Protein AF-0000000081383065 (afdb_homodimer)

Sequence (468 aa):
MVAGHSVYTSKKCGKFEDEDSWFLEPYQKNPGQAATFVGHIKAGVEIADRDEGALLIFSGGETRKDAGPRSEALSYWTIADSEGWFGKQDTVRSRSLTEENARDSFENLLFSVCRFRELTGTYPHNITVVSYDFKEERFSHLHRSAIGFPEERFFFFGTPAPPGSREGAMKGEVMTRAQFQLDPYGCSGTLHRKKLKRDPFHRAIPYPAGCPELKDLFSYCGTALYRGSLPWGQMVAGHSVYTSKKCGKFEDEDSWFLEPYQKNPGQAATFVGHIKAGVEIADRDEGALLIFSGGETRKDAGPRSEALSYWTIADSEGWFGKQDTVRSRSLTEENARDSFENLLFSVCRFRELTGTYPHNITVVSYDFKEERFSHLHRSAIGFPEERFFFFGTPAPPGSREGAMKGEVMTRAQFQLDPYGCSGTLHRKKLKRDPFHRAIPYPAGCPELKDLFSYCGTALYRGSLPWGQ

InterPro domains:
  IPR055323 Uncharacterized protein C57A10.07/YOR238W [PTHR28110] (1-233)

Solvent-accessible surface area (backbone atoms only — not comparable to full-atom values): 25230 Å² total; per-residue (Å²): 61,29,59,46,86,47,30,64,56,53,71,68,43,70,61,66,55,36,58,85,26,37,55,64,55,82,89,50,72,41,81,54,39,30,38,44,54,53,47,39,48,50,50,42,49,55,57,33,58,76,33,90,86,49,67,34,33,26,17,13,11,36,48,41,67,91,64,39,95,43,24,12,5,52,30,46,50,50,49,38,58,65,54,44,39,77,80,38,44,92,74,33,52,92,43,50,47,66,34,59,70,24,47,48,74,55,38,29,53,56,49,44,50,34,50,44,19,37,67,69,75,45,71,76,82,62,47,50,41,30,42,52,42,84,46,43,62,46,48,65,60,44,38,32,48,44,70,52,52,55,68,93,38,52,44,76,48,57,42,75,65,33,80,87,40,36,66,63,50,50,54,51,39,54,54,51,44,54,50,36,67,58,27,50,62,41,70,50,71,70,52,28,54,50,35,61,61,24,36,66,68,47,71,54,68,35,72,44,71,46,29,64,79,42,41,65,65,76,68,54,72,49,64,62,67,73,82,68,84,48,96,75,52,129,61,30,59,46,86,47,30,64,57,53,69,68,42,68,62,66,55,36,59,87,26,36,55,63,53,81,90,51,71,41,81,54,39,29,39,42,54,51,47,40,48,50,50,41,49,55,56,32,59,77,32,91,87,49,67,34,33,26,16,13,11,36,46,40,65,90,63,38,95,44,24,12,5,54,30,47,50,49,50,37,59,65,55,44,39,77,81,38,45,93,73,34,53,92,44,49,48,66,34,59,72,24,48,49,74,54,39,28,52,56,49,44,50,32,50,44,20,38,66,68,76,45,70,77,82,62,46,49,40,30,42,51,42,84,46,44,62,45,48,66,61,43,39,31,48,43,69,53,51,57,68,92,39,51,46,76,48,55,41,76,64,34,81,86,40,37,67,62,50,50,54,50,40,55,53,51,44,54,51,36,67,59,27,52,63,41,71,51,71,70,51,28,54,51,36,60,61,22,36,67,68,47,71,53,70,34,72,45,71,45,29,64,80,43,41,65,64,75,69,52,71,49,64,62,68,72,81,70,84,49,95,76,52,130

Nearest PDB structures (foldseek):
  2v3c-assembly2_D  TM=3.973E-01  e=4.093E-01  Methanocaldococcus jannaschii
  2vsi-assembly1_B  TM=4.620E-01  e=7.365E+00  Streptococcus pneumoniae
  6y30-assembly2_B  TM=3.373E-01  e=2.702E+00  Homo sapiens
  2v3c-assembly2_D  TM=3.973E-01  e=2.571E-01  Methanocaldococcus jannaschii
  2vsi-assembly1_B  TM=4.605E-01  e=6.941E+00  Streptococcus pneumoniae

Secondary structure (DSSP, 8-state):
-EE---EE--SSS--TT-GGGEE--GGG-STTHHHHHHHHHHHHHHHHHT-TTPPEEEE-----GGG-S--HHHHHHHHHHHTGGGGTHHHHGGGEEEE----SHHHHHHHHHHHHHHHHSS--S-EEEEEEGGGHHIIIIIIHHHTT--GGGEEEEEEPPPGGGHHHHHHHHHHHHHHHHH-TT--SHHHHHHHHHT-TT-PPP-TTTT-GGGHHHHT---SSPP-S--TT--/-EE---EE--SSS--TT-GGGEE--GGG-STTHHHHHHHHHHHHHHHHHT-TTPPEEEE-----GGG-S--HHHHHHHHHHHTGGGGTHHHHGGGEEEE----SHHHHHHHHHHHHHHHHSS--S-EEEEEEGGGHHIIIIIIHHHTT--GGGEEEEEEPPPGGGHHHHHHHHHHHHHHHHH-TT--SHHHHHHHHHT-TT-PPP-TTTT-GGGHHHHT---SSPP-S--TT--

Structure (mmCIF, N/CA/C/O backbone):
data_AF-0000000081383065-model_v1
#
loop_
_entity.id
_entity.type
_entity.pdbx_description
1 polymer 'DUF218 domain-containing protein'
#
loop_
_atom_site.group_PDB
_atom_site.id
_atom_site.type_symbol
_atom_site.label_atom_id
_atom_site.label_alt_id
_atom_site.label_comp_id
_atom_site.label_asym_id
_atom_site.label_entity_id
_atom_site.label_seq_id
_atom_site.pdbx_PDB_ins_code
_atom_site.Cartn_x
_atom_site.Cartn_y
_atom_site.Cartn_z
_atom_site.occupancy
_atom_site.B_iso_or_equiv
_atom_site.auth_seq_id
_atom_site.auth_comp_id
_atom_site.auth_asym_id
_atom_site.auth_atom_id
_atom_site.pdbx_PDB_model_num
ATOM 1 N N . MET A 1 1 ? -2.123 17.719 2.918 1 98.69 1 MET A N 1
ATOM 2 C CA . MET A 1 1 ? -1.965 16.375 3.457 1 98.69 1 MET A CA 1
ATOM 3 C C . MET A 1 1 ? -2.762 16.203 4.746 1 98.69 1 MET A C 1
ATOM 5 O O . MET A 1 1 ? -2.895 17.141 5.527 1 98.69 1 MET A O 1
ATOM 9 N N . VAL A 1 2 ? -3.432 15.094 4.844 1 98.94 2 VAL A N 1
ATOM 10 C CA . VAL A 1 2 ? -4.121 14.695 6.062 1 98.94 2 VAL A CA 1
ATOM 11 C C . VAL A 1 2 ? -3.328 13.602 6.77 1 98.94 2 VAL A C 1
ATOM 13 O O . VAL A 1 2 ? -3.061 12.547 6.188 1 98.94 2 VAL A O 1
ATOM 16 N N . ALA A 1 3 ? -2.92 13.891 7.969 1 98.81 3 ALA A N 1
ATOM 17 C CA . ALA A 1 3 ? -2.15 12.922 8.742 1 98.81 3 ALA A CA 1
ATOM 18 C C . ALA A 1 3 ? -3.059 11.852 9.336 1 98.81 3 ALA A C 1
ATOM 20 O O . ALA A 1 3 ? -4.043 12.164 10.008 1 98.81 3 ALA A O 1
ATOM 21 N N . GLY A 1 4 ? -2.73 10.641 9.055 1 98 4 GLY A N 1
ATOM 22 C CA . GLY A 1 4 ? -3.516 9.539 9.578 1 98 4 GLY A CA 1
ATOM 23 C C . GLY A 1 4 ? -3.252 9.258 11.047 1 98 4 GLY A C 1
ATOM 24 O O . GLY A 1 4 ? -2.154 9.523 11.539 1 98 4 GLY A O 1
ATOM 25 N N . HIS A 1 5 ? -4.254 8.656 11.688 1 97.31 5 HIS A N 1
ATOM 26 C CA . HIS A 1 5 ? -4.129 8.422 13.117 1 97.31 5 HIS A CA 1
ATOM 27 C C . HIS A 1 5 ? -4.492 6.984 13.477 1 97.31 5 HIS A C 1
ATOM 29 O O . HIS A 1 5 ? -4.18 6.516 14.57 1 97.31 5 HIS A O 1
ATOM 35 N N . SER A 1 6 ? -5.199 6.352 12.648 1 97.38 6 SER A N 1
ATOM 36 C CA . SER A 1 6 ? -5.609 4.973 12.906 1 97.38 6 SER A CA 1
ATOM 37 C C . SER A 1 6 ? -6.066 4.281 11.625 1 97.38 6 SER A C 1
ATOM 39 O O . SER A 1 6 ? -6.074 4.891 10.555 1 97.38 6 SER A O 1
ATOM 41 N N . VAL A 1 7 ? -6.371 3.02 11.789 1 97.88 7 VAL A N 1
ATOM 42 C CA . VAL A 1 7 ? -6.73 2.186 10.648 1 97.88 7 VAL A CA 1
ATOM 43 C C . VAL A 1 7 ? -8.195 1.761 10.758 1 97.88 7 VAL A C 1
ATOM 45 O O . VAL A 1 7 ? -8.641 1.316 11.82 1 97.88 7 VAL A O 1
ATOM 48 N N . TYR A 1 8 ? -8.969 2.037 9.68 1 97 8 TYR A N 1
ATOM 49 C CA . TYR A 1 8 ? -10.336 1.535 9.578 1 97 8 TYR A CA 1
ATOM 50 C C . TYR A 1 8 ? -10.344 0.03 9.336 1 97 8 TYR A C 1
ATOM 52 O O . TYR A 1 8 ? -9.719 -0.457 8.391 1 97 8 TYR A O 1
ATOM 60 N N . THR A 1 9 ? -11.062 -0.788 10.18 1 94.88 9 THR A N 1
ATOM 61 C CA . THR A 1 9 ? -10.922 -2.238 10.125 1 94.88 9 THR A CA 1
ATOM 62 C C . THR A 1 9 ? -12.281 -2.912 9.977 1 94.88 9 THR A C 1
ATOM 64 O O . THR A 1 9 ? -12.367 -4.141 9.938 1 94.88 9 THR A O 1
ATOM 67 N N . SER A 1 10 ? -13.289 -2.154 9.914 1 91.62 10 SER A N 1
ATOM 68 C CA . SER A 1 10 ? -14.625 -2.752 9.906 1 91.62 10 SER A CA 1
ATOM 69 C C . SER A 1 10 ? -14.82 -3.637 8.68 1 91.62 10 SER A C 1
ATOM 71 O O . SER A 1 10 ? -14.398 -3.283 7.578 1 91.62 10 SER A O 1
ATOM 73 N N . LYS A 1 11 ? -15.469 -4.797 8.898 1 85.06 11 LYS A N 1
ATOM 74 C CA . LYS A 1 11 ? -15.828 -5.73 7.828 1 85.06 11 LYS A CA 1
ATOM 75 C C . LYS A 1 11 ? -17.219 -5.434 7.277 1 85.06 11 LYS A C 1
ATOM 77 O O . LYS A 1 11 ? -17.625 -6.004 6.266 1 85.06 11 LYS A O 1
ATOM 82 N N . LYS A 1 12 ? -18.094 -4.609 7.867 1 81.69 12 LYS A N 1
ATOM 83 C CA . LYS A 1 12 ? -19.469 -4.328 7.508 1 81.69 12 LYS A CA 1
ATOM 84 C C . LYS A 1 12 ? -19.594 -3.004 6.762 1 81.69 12 LYS A C 1
ATOM 86 O O . LYS A 1 12 ? -20.688 -2.621 6.332 1 81.69 12 LYS A O 1
ATOM 91 N N . CYS A 1 13 ? -18.531 -2.545 6.328 1 83.19 13 CYS A N 1
ATOM 92 C CA . CYS A 1 13 ? -18.547 -1.253 5.648 1 83.19 13 CYS A CA 1
ATOM 93 C C . CYS A 1 13 ? -19.391 -0.248 6.41 1 83.19 13 CYS A C 1
ATOM 95 O O . CYS A 1 13 ? -20.328 -0.633 7.129 1 83.19 13 CYS A O 1
ATOM 97 N N . GLY A 1 14 ? -19.078 1.034 6.445 1 89.06 14 GLY A N 1
ATOM 98 C CA . GLY A 1 14 ? -19.844 2.055 7.141 1 89.06 14 GLY A CA 1
ATOM 99 C C . GLY A 1 14 ? -19.469 2.182 8.609 1 89.06 14 GLY A C 1
ATOM 100 O O . GLY A 1 14 ? -18.328 1.946 8.984 1 89.06 14 GLY A O 1
ATOM 101 N N . LYS A 1 15 ? -20.391 2.822 9.312 1 91.69 15 LYS A N 1
ATOM 102 C CA . LYS A 1 15 ? -20.172 3.086 10.734 1 91.69 15 LYS A CA 1
ATOM 103 C C . LYS A 1 15 ? -18.812 3.723 10.977 1 91.69 15 LYS A C 1
ATOM 105 O O . LYS A 1 15 ? -18.062 3.289 11.859 1 91.69 15 LYS A O 1
ATOM 110 N N . PHE A 1 16 ? -18.562 4.629 10.164 1 94.69 16 PHE A N 1
ATOM 111 C CA . PHE A 1 16 ? -17.234 5.227 10.141 1 94.69 16 PHE A CA 1
ATOM 112 C C . PHE A 1 16 ? -16.969 6.016 11.414 1 94.69 16 PHE A C 1
ATOM 114 O O . PHE A 1 16 ? -15.82 6.246 11.781 1 94.69 16 PHE A O 1
ATOM 121 N N . GLU A 1 17 ? -18.031 6.457 12.117 1 95.12 17 GLU A N 1
ATOM 122 C CA . GLU A 1 17 ? -17.828 7.25 13.328 1 95.12 17 GLU A CA 1
ATOM 123 C C . GLU A 1 17 ? -17.906 6.379 14.578 1 95.12 17 GLU A C 1
ATOM 125 O O . GLU A 1 17 ? -17.859 6.891 15.703 1 95.12 17 GLU A O 1
ATOM 130 N N . ASP A 1 18 ? -18 5.117 14.359 1 95.31 18 ASP A N 1
ATOM 131 C CA . ASP A 1 18 ? -18.031 4.172 15.477 1 95.31 18 ASP A CA 1
ATOM 132 C C . ASP A 1 18 ? -16.625 3.711 15.844 1 95.31 18 ASP A C 1
ATOM 134 O O . ASP A 1 18 ? -15.883 3.219 14.992 1 95.31 18 ASP A O 1
ATOM 138 N N . GLU A 1 19 ? -16.344 3.789 17.109 1 95.38 19 GLU A N 1
ATOM 139 C CA . GLU A 1 19 ? -15.016 3.414 17.578 1 95.38 19 GLU A CA 1
ATOM 140 C C . GLU A 1 19 ? -14.719 1.947 17.281 1 95.38 19 GLU A C 1
ATOM 142 O O . GLU A 1 19 ? -13.57 1.583 17.016 1 95.38 19 GLU A O 1
ATOM 147 N N . ASP A 1 20 ? -15.719 1.104 17.25 1 94.19 20 ASP A N 1
ATOM 148 C CA . ASP A 1 20 ? -15.531 -0.328 17.031 1 94.19 20 ASP A CA 1
ATOM 149 C C . ASP A 1 20 ? -15.117 -0.62 15.594 1 94.19 20 ASP A C 1
ATOM 151 O O . ASP A 1 20 ? -14.68 -1.728 15.281 1 94.19 20 ASP A O 1
ATOM 155 N N . SER A 1 21 ? -15.266 0.394 14.742 1 95.5 21 SER A N 1
ATOM 156 C CA . SER A 1 21 ? -14.945 0.217 13.328 1 95.5 21 SER A CA 1
ATOM 157 C C . SER A 1 21 ? -13.469 0.491 13.062 1 95.5 21 SER A C 1
ATOM 159 O O . SER A 1 21 ? -13 0.333 11.93 1 95.5 21 SER A O 1
ATOM 161 N N . TRP A 1 22 ? -12.766 0.891 14.078 1 96.94 22 TRP A N 1
ATOM 162 C CA . TRP A 1 22 ? -1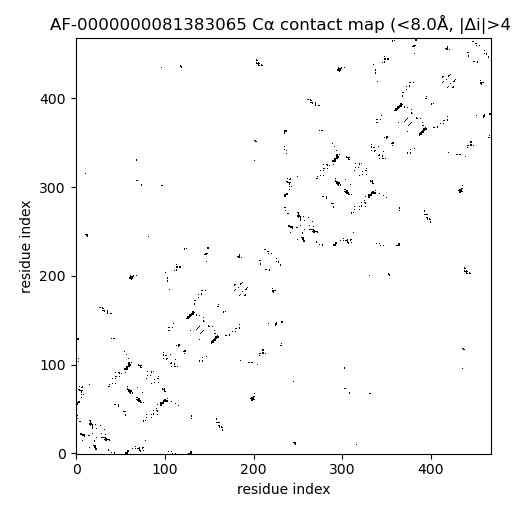1.375 1.294 13.938 1 96.94 22 TRP A CA 1
ATOM 163 C C . TRP A 1 22 ? -10.477 0.485 14.875 1 96.94 22 TRP A C 1
ATOM 165 O O . TRP A 1 22 ? -10.922 0.016 15.922 1 96.94 22 TRP A O 1
ATOM 175 N N . PHE A 1 23 ? -9.242 0.216 14.43 1 96.31 23 PHE A N 1
ATOM 176 C CA . PHE A 1 23 ? -8.227 -0.259 15.367 1 96.31 23 PHE A CA 1
ATOM 177 C C . PHE A 1 23 ? -7.711 0.885 16.234 1 96.31 23 PHE A C 1
ATOM 179 O O . PHE A 1 23 ? -6.992 1.76 15.75 1 96.31 23 PHE A O 1
ATOM 186 N N . LEU A 1 24 ? -8.078 0.851 17.484 1 95.31 24 LEU A N 1
ATOM 187 C CA . LEU A 1 24 ? -7.723 1.949 18.375 1 95.31 24 LEU A CA 1
ATOM 188 C C . LEU A 1 24 ? -6.801 1.467 19.5 1 95.31 24 LEU A C 1
ATOM 190 O O . LEU A 1 24 ? -7.039 0.416 20.094 1 95.31 24 LEU A O 1
ATOM 194 N N . GLU A 1 25 ? -5.746 2.213 19.672 1 90.75 25 GLU A N 1
ATOM 195 C CA . GLU A 1 25 ? -4.93 1.998 20.859 1 90.75 25 GLU A CA 1
ATOM 196 C C . GLU A 1 25 ? -5.699 2.348 22.125 1 90.75 25 GLU A C 1
ATOM 198 O O . GLU A 1 25 ? -6.699 3.07 22.078 1 90.75 25 GLU A O 1
ATOM 203 N N . PRO A 1 26 ? -5.172 1.857 23.25 1 88.5 26 PRO A N 1
ATOM 204 C CA . PRO A 1 26 ? -5.895 2.115 24.5 1 88.5 26 PRO A CA 1
ATOM 205 C C . PRO A 1 26 ? -6.152 3.6 24.734 1 88.5 26 PRO A C 1
ATOM 207 O O . PRO A 1 26 ? -7.258 3.982 25.125 1 88.5 26 PRO A O 1
ATOM 210 N N . TYR A 1 27 ? -5.238 4.449 24.406 1 86.12 27 TYR A N 1
ATOM 211 C CA . TYR A 1 27 ? -5.375 5.875 24.672 1 86.12 27 TYR A CA 1
ATOM 212 C C . TYR A 1 27 ? -6.324 6.527 23.672 1 86.12 27 TYR A C 1
ATOM 214 O O . TYR A 1 27 ? -6.762 7.664 23.875 1 86.12 27 TYR A O 1
ATOM 222 N N . GLN A 1 28 ? -6.672 5.801 22.594 1 90.38 28 GLN A N 1
ATOM 223 C CA . GLN A 1 28 ? -7.566 6.324 21.562 1 90.38 28 GLN A CA 1
ATOM 224 C C . GLN A 1 28 ? -9.008 5.895 21.812 1 90.38 28 GLN A C 1
ATOM 226 O O . GLN A 1 28 ? -9.93 6.363 21.141 1 90.38 28 GLN A O 1
ATOM 231 N N . LYS A 1 29 ? -9.164 5.02 22.75 1 92.12 29 LYS A N 1
ATOM 232 C CA . LYS A 1 29 ? -10.492 4.48 23 1 92.12 29 LYS A CA 1
ATOM 233 C C . LYS A 1 29 ? -11.336 5.457 23.828 1 92.12 29 LYS A C 1
ATOM 235 O O . LYS A 1 29 ? -11.57 5.238 25.016 1 92.12 29 LYS A O 1
ATOM 240 N N . ASN A 1 30 ? -11.766 6.555 23.234 1 93.38 30 ASN A N 1
ATOM 241 C CA . ASN A 1 30 ? -12.617 7.598 23.797 1 93.38 30 ASN A CA 1
ATOM 242 C C . ASN A 1 30 ? -13.805 7.898 22.875 1 93.38 30 ASN A C 1
ATOM 244 O O . ASN A 1 30 ? -13.664 7.91 21.656 1 93.38 30 ASN A O 1
ATOM 248 N N . PRO A 1 31 ? -14.961 8.102 23.594 1 94.44 31 PRO A N 1
ATOM 249 C CA . PRO A 1 31 ? -16.109 8.492 22.75 1 94.44 31 PRO A CA 1
ATOM 250 C C . PRO A 1 31 ? -15.805 9.688 21.859 1 94.44 31 PRO A C 1
ATOM 252 O O . PRO A 1 31 ? -15.211 10.672 22.328 1 94.44 31 PRO A O 1
ATOM 255 N N . GLY A 1 32 ? -16.156 9.539 20.578 1 96.19 32 GLY A N 1
ATOM 256 C CA . GLY A 1 32 ? -15.969 10.641 19.656 1 96.19 32 GLY A CA 1
ATOM 257 C C . GLY A 1 32 ? -14.648 10.57 18.906 1 96.19 32 GLY A C 1
ATOM 258 O O . GLY A 1 32 ? -14.414 11.359 17.984 1 96.19 32 GLY A O 1
ATOM 259 N N . GLN A 1 33 ? -13.805 9.648 19.281 1 96.06 33 GLN A N 1
ATOM 260 C CA . GLN A 1 33 ? -12.492 9.523 18.656 1 96.06 33 GLN A CA 1
ATOM 261 C C . GLN A 1 33 ? -12.617 9.25 17.172 1 96.06 33 GLN A C 1
ATOM 263 O O . GLN A 1 33 ? -12.016 9.945 16.344 1 96.06 33 GLN A O 1
ATOM 268 N N . ALA A 1 34 ? -13.398 8.281 16.797 1 96.88 34 ALA A N 1
ATOM 269 C CA . ALA A 1 34 ? -13.57 7.902 15.391 1 96.88 34 ALA A CA 1
ATOM 270 C C . ALA A 1 34 ? -14.148 9.062 14.586 1 96.88 34 ALA A C 1
ATOM 272 O O . ALA A 1 34 ? -13.75 9.289 13.438 1 96.88 34 ALA A O 1
ATOM 273 N N . ALA A 1 35 ? -15.047 9.773 15.203 1 97.25 35 ALA A N 1
ATOM 274 C CA . ALA A 1 35 ? -15.664 10.914 14.539 1 97.25 35 ALA A CA 1
ATOM 275 C C . ALA A 1 35 ? -14.625 11.961 14.172 1 97.25 35 ALA A C 1
ATOM 277 O O . ALA A 1 35 ? -14.742 12.633 13.141 1 97.25 35 ALA A O 1
ATOM 278 N N . THR A 1 36 ? -13.617 12.117 14.953 1 97.75 36 THR A N 1
ATOM 279 C CA . THR A 1 36 ? -12.586 13.102 14.656 1 97.75 36 THR A CA 1
ATOM 280 C C . THR A 1 36 ? -11.781 12.695 13.422 1 97.75 36 THR A C 1
ATOM 282 O O . THR A 1 36 ? -11.352 13.547 12.641 1 97.75 36 THR A O 1
ATOM 285 N N . PHE A 1 37 ? -11.562 11.375 13.25 1 98.12 37 PHE A N 1
ATOM 286 C CA . PHE A 1 37 ? -10.891 10.914 12.047 1 98.12 37 PHE A CA 1
ATOM 287 C C . PHE A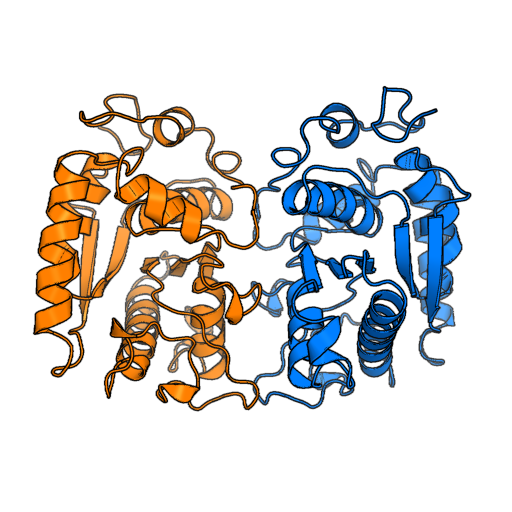 1 37 ? -11.68 11.297 10.805 1 98.12 37 PHE A C 1
ATOM 289 O O . PHE A 1 37 ? -11.109 11.82 9.844 1 98.12 37 PHE A O 1
ATOM 296 N N . VAL A 1 38 ? -12.969 11.07 10.891 1 98.12 38 VAL A N 1
ATOM 297 C CA . VAL A 1 38 ? -13.836 11.422 9.781 1 98.12 38 VAL A CA 1
ATOM 298 C C . VAL A 1 38 ? -13.812 12.93 9.555 1 98.12 38 VAL A C 1
ATOM 300 O O . VAL A 1 38 ? -13.82 13.398 8.414 1 98.12 38 VAL A O 1
ATOM 303 N N . GLY A 1 39 ? -13.727 13.656 10.648 1 98.25 39 GLY A N 1
ATOM 304 C CA . GLY A 1 39 ? -13.609 15.102 10.562 1 98.25 39 GLY A CA 1
ATOM 305 C C . GLY A 1 39 ? -12.352 15.555 9.844 1 98.25 39 GLY A C 1
ATOM 306 O O . GLY A 1 39 ? -12.383 16.516 9.07 1 98.25 39 GLY A O 1
ATOM 307 N N . HIS A 1 40 ? -11.273 14.906 10.109 1 98.75 40 HIS A N 1
ATOM 308 C CA . HIS A 1 40 ? -10.031 15.203 9.414 1 98.75 40 HIS A CA 1
ATOM 309 C C . HIS A 1 40 ? -10.172 14.961 7.914 1 98.75 40 HIS A C 1
ATOM 311 O O . HIS A 1 40 ? -9.734 15.781 7.105 1 98.75 40 HIS A O 1
ATOM 317 N N . ILE A 1 41 ? -10.727 13.797 7.598 1 98.81 41 ILE A N 1
ATOM 318 C CA . ILE A 1 41 ? -10.93 13.43 6.199 1 98.81 41 ILE A CA 1
ATOM 319 C C . ILE A 1 41 ? -11.773 14.5 5.504 1 98.81 41 ILE A C 1
ATOM 321 O O . ILE A 1 41 ? -11.383 15.016 4.449 1 98.81 41 ILE A O 1
ATOM 325 N N . LYS A 1 42 ? -12.875 14.852 6.129 1 98.75 42 LYS A N 1
ATOM 326 C CA . LYS A 1 42 ? -13.789 15.844 5.562 1 98.75 42 LYS A CA 1
ATOM 327 C C . LYS A 1 42 ? -13.102 17.188 5.391 1 98.75 42 LYS A C 1
ATOM 329 O O . LYS A 1 42 ? -13.242 17.844 4.352 1 98.75 42 LYS A O 1
ATOM 334 N N . ALA A 1 43 ? -12.367 17.609 6.387 1 98.81 43 ALA A N 1
ATOM 335 C CA . ALA A 1 43 ? -11.641 18.859 6.309 1 98.81 43 ALA A CA 1
ATOM 336 C C . ALA A 1 43 ? -10.656 18.859 5.141 1 98.81 43 ALA A C 1
ATOM 338 O O . ALA A 1 43 ? -10.562 19.828 4.391 1 98.81 43 ALA A O 1
ATOM 339 N N . GLY A 1 44 ? -9.906 17.766 4.996 1 98.81 44 GLY A N 1
ATOM 340 C CA . GLY A 1 44 ? -8.992 17.641 3.877 1 98.81 44 GLY A CA 1
ATOM 341 C C . GLY A 1 44 ? -9.672 17.766 2.527 1 98.81 44 GLY A C 1
ATOM 342 O O . GLY A 1 44 ? -9.188 18.484 1.646 1 98.81 44 GLY A O 1
ATOM 343 N N . VAL A 1 45 ? -10.789 17.078 2.404 1 98.88 45 VAL A N 1
ATOM 344 C CA . VAL A 1 45 ? -11.555 17.094 1.161 1 98.88 45 VAL A CA 1
ATOM 345 C C . VAL A 1 45 ? -12.031 18.516 0.868 1 98.88 45 VAL A C 1
ATOM 347 O O . VAL A 1 45 ? -11.898 19 -0.259 1 98.88 45 VAL A O 1
ATOM 350 N N . GLU A 1 46 ? -12.539 19.203 1.874 1 98.69 46 GLU A N 1
ATOM 351 C CA . GLU A 1 46 ? -13.07 20.547 1.703 1 98.69 46 GLU A CA 1
ATOM 352 C C . GLU A 1 46 ? -11.961 21.547 1.345 1 98.69 46 GLU A C 1
ATOM 354 O O . GLU A 1 46 ? -12.148 22.406 0.492 1 98.69 46 GLU A O 1
ATOM 359 N N . ILE A 1 47 ? -10.867 21.469 1.997 1 98.62 47 ILE A N 1
ATOM 360 C CA . ILE A 1 47 ? -9.742 22.359 1.714 1 98.62 47 ILE A CA 1
ATOM 361 C C . ILE A 1 47 ? -9.258 22.141 0.283 1 98.62 47 ILE A C 1
ATOM 363 O O . ILE A 1 47 ? -9.016 23.094 -0.454 1 98.62 47 ILE A O 1
ATOM 367 N N . ALA A 1 48 ? -9.086 20.875 -0.134 1 98.5 48 ALA A N 1
ATOM 368 C CA . ALA A 1 48 ? -8.656 20.547 -1.49 1 98.5 48 ALA A CA 1
ATOM 369 C C . ALA A 1 48 ? -9.633 21.094 -2.525 1 98.5 48 ALA A C 1
ATOM 371 O O . ALA A 1 48 ? -9.227 21.562 -3.594 1 98.5 48 ALA A O 1
ATOM 372 N N . ASP A 1 49 ? -10.906 21.031 -2.191 1 98.44 49 ASP A N 1
ATOM 373 C CA . ASP A 1 49 ? -11.953 21.453 -3.109 1 98.44 49 ASP A CA 1
ATOM 374 C C . ASP A 1 49 ? -11.844 22.953 -3.395 1 98.44 49 ASP A C 1
ATOM 376 O O . ASP A 1 49 ? -12.273 23.422 -4.449 1 98.44 49 ASP A O 1
ATOM 380 N N . ARG A 1 50 ? -11.219 23.75 -2.535 1 97.62 50 ARG A N 1
ATOM 381 C CA . ARG A 1 50 ? -11.133 25.203 -2.662 1 97.62 50 ARG A CA 1
ATOM 382 C C . ARG A 1 50 ? -9.992 25.609 -3.594 1 97.62 50 ARG A C 1
ATOM 384 O O . ARG A 1 50 ? -9.875 26.781 -3.975 1 97.62 50 ARG A O 1
ATOM 391 N N . ASP A 1 51 ? -9.18 24.688 -3.932 1 96.56 51 ASP A N 1
ATOM 392 C CA . ASP A 1 51 ? -8.031 24.922 -4.805 1 96.56 51 ASP A CA 1
ATOM 393 C C . ASP A 1 51 ? -7.922 23.844 -5.875 1 96.56 51 ASP A C 1
ATOM 395 O O . ASP A 1 51 ? -7.434 22.734 -5.605 1 96.56 51 ASP A O 1
ATOM 399 N N . GLU A 1 52 ? -8.172 24.172 -7.082 1 94.81 52 GLU A N 1
ATOM 400 C CA . GLU A 1 52 ? -8.219 23.203 -8.172 1 94.81 52 GLU A CA 1
ATOM 401 C C . GLU A 1 52 ? -6.828 22.641 -8.477 1 94.81 52 GLU A C 1
ATOM 403 O O . GLU A 1 52 ? -6.699 21.562 -9.062 1 94.81 52 GLU A O 1
ATOM 408 N N . GLY A 1 53 ? -5.844 23.328 -8.078 1 95.38 53 GLY A N 1
ATOM 409 C CA . GLY A 1 53 ? -4.48 22.891 -8.328 1 95.38 53 GLY A CA 1
ATOM 410 C C . GLY A 1 53 ? -3.9 22.078 -7.188 1 95.38 53 GLY A C 1
ATOM 411 O O . GLY A 1 53 ? -2.754 21.641 -7.258 1 95.38 53 GLY A O 1
ATOM 412 N N . ALA A 1 54 ? -4.68 21.828 -6.168 1 97.06 54 ALA A N 1
ATOM 413 C CA . ALA A 1 54 ? -4.18 21.125 -4.988 1 97.06 54 ALA A CA 1
ATOM 414 C C . ALA A 1 54 ? -4.324 19.625 -5.145 1 97.06 54 ALA A C 1
ATOM 416 O O . ALA A 1 54 ? -5.266 19.141 -5.785 1 97.06 54 ALA A O 1
ATOM 417 N N . LEU A 1 55 ? -3.35 18.891 -4.664 1 98.12 55 LEU A N 1
ATOM 418 C CA . LEU A 1 55 ? -3.484 17.453 -4.434 1 98.12 55 LEU A CA 1
ATOM 419 C C . LEU A 1 55 ? -3.852 17.172 -2.982 1 98.12 55 LEU A C 1
ATOM 421 O O . LEU A 1 55 ? -3.33 17.812 -2.066 1 98.12 55 LEU A O 1
ATOM 425 N N . LEU A 1 56 ? -4.805 16.328 -2.818 1 98.88 56 LEU A N 1
ATOM 426 C CA . LEU A 1 56 ? -5.078 15.805 -1.481 1 98.88 56 LEU A CA 1
ATOM 427 C C . LEU A 1 56 ? -4.344 14.492 -1.244 1 98.88 56 LEU A C 1
ATOM 429 O O . LEU A 1 56 ? -4.531 13.531 -1.987 1 98.88 56 LEU A O 1
ATOM 433 N N . ILE A 1 57 ? -3.498 14.445 -0.267 1 98.88 57 ILE A N 1
ATOM 434 C CA . ILE A 1 57 ? -2.744 13.242 0.074 1 98.88 57 ILE A CA 1
ATOM 435 C C . ILE A 1 57 ? -3.094 12.797 1.492 1 98.88 57 ILE A C 1
ATOM 437 O O . ILE A 1 57 ? -2.834 13.523 2.457 1 98.88 57 ILE A O 1
ATOM 441 N N . PHE A 1 58 ? -3.736 11.664 1.635 1 98.94 58 PHE A N 1
ATOM 442 C CA . PHE A 1 58 ? -3.83 11.008 2.934 1 98.94 58 PHE A CA 1
ATOM 443 C C . PHE A 1 58 ? -2.541 10.258 3.26 1 98.94 58 PHE A C 1
ATOM 445 O O . PHE A 1 58 ? -2.055 9.469 2.449 1 98.94 58 PHE A O 1
ATOM 452 N N . SER A 1 59 ? -2.004 10.531 4.434 1 98.94 59 SER A N 1
ATOM 453 C CA . SER A 1 59 ? -0.692 9.984 4.762 1 98.94 59 SER A CA 1
ATOM 454 C C . SER A 1 59 ? -0.739 9.164 6.047 1 98.94 59 SER A C 1
ATOM 456 O O . SER A 1 59 ? -1.305 9.609 7.047 1 98.94 59 SER A O 1
ATOM 458 N N . GLY A 1 60 ? -0.135 7.977 5.992 1 98.75 60 GLY A N 1
ATOM 459 C CA . GLY A 1 60 ? -0.021 7.086 7.133 1 98.75 60 GLY A CA 1
ATOM 460 C C . GLY A 1 60 ? 0.234 5.641 6.746 1 98.75 60 GLY A C 1
ATOM 461 O O . GLY A 1 60 ? -0.386 5.125 5.812 1 98.75 60 GLY A O 1
ATOM 462 N N . GLY A 1 61 ? 1.066 5.023 7.391 1 98.25 61 GLY A N 1
ATOM 463 C CA . GLY A 1 61 ? 1.512 3.689 7.031 1 98.25 61 GLY A CA 1
ATOM 464 C C . GLY A 1 61 ? 0.673 2.592 7.656 1 98.25 61 GLY A C 1
ATOM 465 O O . GLY A 1 61 ? -0.45 2.838 8.102 1 98.25 61 GLY A O 1
ATOM 466 N N . GLU A 1 62 ? 1.189 1.35 7.426 1 97.62 62 GLU A N 1
ATOM 467 C CA . GLU A 1 62 ? 0.638 0.153 8.055 1 97.62 62 GLU A CA 1
ATOM 468 C C . GLU A 1 62 ? 1.159 -0.01 9.484 1 97.62 62 GLU A C 1
ATOM 470 O O . GLU A 1 62 ? 1.993 -0.878 9.75 1 97.62 62 GLU A O 1
ATOM 475 N N . THR A 1 63 ? 0.602 0.726 10.383 1 96.44 63 THR A N 1
ATOM 476 C CA . THR A 1 63 ? 1.259 0.955 11.664 1 96.44 63 THR A CA 1
ATOM 477 C C . THR A 1 63 ? 0.727 -0.006 12.727 1 96.44 63 THR A C 1
ATOM 479 O O . THR A 1 63 ? 1.226 -0.033 13.852 1 96.44 63 THR A O 1
ATOM 482 N N . ARG A 1 64 ? -0.301 -0.746 12.391 1 95.19 64 ARG A N 1
ATOM 483 C CA . ARG A 1 64 ? -0.965 -1.596 13.375 1 95.19 64 ARG A CA 1
ATOM 484 C C . ARG A 1 64 ? -0.937 -3.059 12.945 1 95.19 64 ARG A C 1
ATOM 486 O O . ARG A 1 64 ? -1.608 -3.439 11.984 1 95.19 64 ARG A O 1
ATOM 493 N N . LYS A 1 65 ? -0.282 -3.85 13.758 1 94.25 65 LYS A N 1
ATOM 494 C CA . LYS A 1 65 ? -0.098 -5.25 13.391 1 94.25 65 LYS A CA 1
ATOM 495 C C . LYS A 1 65 ? -1.438 -5.973 13.273 1 94.25 65 LYS A C 1
ATOM 497 O O . LYS A 1 65 ? -1.723 -6.605 12.258 1 94.25 65 LYS A O 1
ATOM 502 N N . ASP A 1 66 ? -2.285 -5.75 14.258 1 93.56 66 ASP A N 1
ATOM 503 C CA . ASP A 1 66 ? -3.502 -6.551 14.367 1 93.56 66 ASP A CA 1
ATOM 504 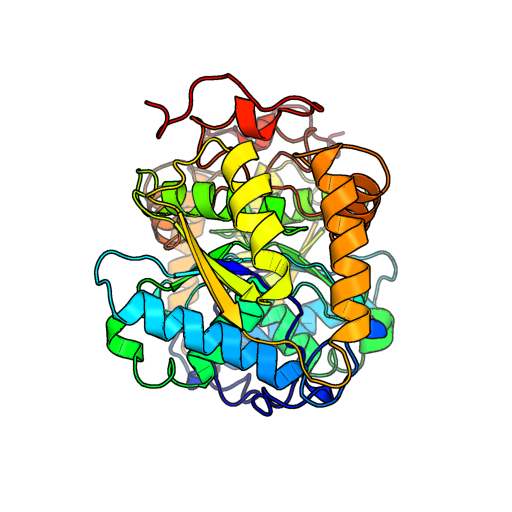C C . ASP A 1 66 ? -4.574 -6.051 13.398 1 93.56 66 ASP A C 1
ATOM 506 O O . ASP A 1 66 ? -5.574 -6.734 13.164 1 93.56 66 ASP A O 1
ATOM 510 N N . ALA A 1 67 ? -4.387 -4.887 12.805 1 95.06 67 ALA A N 1
ATOM 511 C CA . ALA A 1 67 ? -5.305 -4.363 11.797 1 95.06 67 ALA A CA 1
ATOM 512 C C . ALA A 1 67 ? -5.039 -4.992 10.438 1 95.06 67 ALA A C 1
ATOM 514 O O . ALA A 1 67 ? -5.82 -4.816 9.5 1 95.06 67 ALA A O 1
ATOM 515 N N . GLY A 1 68 ? -3.953 -5.852 10.359 1 95.31 68 GLY A N 1
ATOM 516 C CA . GLY A 1 68 ? -3.537 -6.348 9.055 1 95.31 68 GLY A CA 1
ATOM 517 C C . GLY A 1 68 ? -2.771 -5.316 8.242 1 95.31 68 GLY A C 1
ATOM 518 O O . GLY A 1 68 ? -2.48 -4.227 8.734 1 95.31 68 GLY A O 1
ATOM 519 N N . PRO A 1 69 ? -2.395 -5.73 7.039 1 96.81 69 PRO A N 1
ATOM 520 C CA . PRO A 1 69 ? -1.576 -4.852 6.203 1 96.81 69 PRO A CA 1
ATOM 521 C C . PRO A 1 69 ? -2.381 -3.711 5.582 1 96.81 69 PRO A C 1
ATOM 523 O O . PRO A 1 69 ? -2.293 -3.477 4.371 1 96.81 69 PRO A O 1
ATOM 526 N N . ARG A 1 70 ? -3.098 -2.996 6.438 1 96.81 70 ARG A N 1
ATOM 527 C CA . ARG A 1 70 ? -3.893 -1.83 6.066 1 96.81 70 ARG A CA 1
ATOM 528 C C . ARG A 1 70 ? -3.225 -0.54 6.531 1 96.81 70 ARG A C 1
ATOM 530 O O . ARG A 1 70 ? -2.754 -0.452 7.668 1 96.81 70 ARG A O 1
ATOM 537 N N . SER A 1 71 ? -3.154 0.349 5.648 1 98.25 71 SER A N 1
ATOM 538 C CA . SER A 1 71 ? -2.537 1.619 6.016 1 98.25 71 SER A CA 1
ATOM 539 C C . SER A 1 71 ? -3.578 2.611 6.527 1 98.25 71 SER A C 1
ATOM 541 O O . SER A 1 71 ? -4.762 2.496 6.207 1 98.25 71 SER A O 1
ATOM 543 N N . GLU A 1 72 ? -3.105 3.516 7.348 1 98.62 72 GLU A N 1
ATOM 544 C CA . GLU A 1 72 ? -3.945 4.629 7.777 1 98.62 72 GLU A CA 1
ATOM 545 C C . GLU A 1 72 ? -4.395 5.473 6.582 1 98.62 72 GLU A C 1
ATOM 547 O O . GLU A 1 72 ? -5.555 5.875 6.504 1 98.62 72 GLU A O 1
ATOM 552 N N . ALA A 1 73 ? -3.516 5.672 5.66 1 98.81 73 ALA A N 1
ATOM 553 C CA . ALA A 1 73 ? -3.775 6.484 4.477 1 98.81 73 ALA A CA 1
ATOM 554 C C . ALA A 1 73 ? -4.93 5.914 3.658 1 98.81 73 ALA A C 1
ATOM 556 O O . ALA A 1 73 ? -5.875 6.633 3.318 1 98.81 73 ALA A O 1
ATOM 557 N N . LEU A 1 74 ? -4.832 4.656 3.355 1 98.19 74 LEU A N 1
ATOM 558 C CA . LEU A 1 74 ? -5.875 4.043 2.539 1 98.19 74 LEU A CA 1
ATOM 559 C C . LEU A 1 74 ? -7.199 3.992 3.295 1 98.19 74 LEU A C 1
ATOM 561 O O . LEU A 1 74 ? -8.266 4.129 2.693 1 98.19 74 LEU A O 1
ATOM 565 N N . SER A 1 75 ? -7.156 3.816 4.633 1 98.06 75 SER A N 1
ATOM 566 C CA . SER A 1 75 ? -8.375 3.885 5.438 1 98.06 75 SER A CA 1
ATOM 567 C C . SER A 1 75 ? -9.102 5.207 5.227 1 98.06 75 SER A C 1
ATOM 569 O O . SER A 1 75 ? -10.312 5.219 4.98 1 98.06 75 SER A O 1
ATOM 571 N N . TYR A 1 76 ? -8.328 6.277 5.273 1 98.69 76 TYR A N 1
ATOM 572 C CA . TYR A 1 76 ? -8.922 7.598 5.094 1 98.69 76 TYR A CA 1
ATOM 573 C C . TYR A 1 76 ? -9.477 7.758 3.684 1 98.69 76 TYR A C 1
ATOM 575 O O . TYR A 1 76 ? -10.586 8.266 3.504 1 98.69 76 TYR A O 1
ATOM 583 N N . TRP A 1 77 ? -8.75 7.352 2.697 1 98.31 77 TRP A N 1
ATOM 584 C CA . TRP A 1 77 ? -9.203 7.441 1.313 1 98.31 77 TRP A CA 1
ATOM 585 C C . TRP A 1 77 ? -10.492 6.648 1.113 1 98.31 77 TRP A C 1
ATOM 587 O O . TRP A 1 77 ? -11.438 7.141 0.491 1 98.31 77 TRP A O 1
ATOM 597 N N . THR A 1 78 ? -10.531 5.445 1.654 1 96.62 78 THR A N 1
ATOM 598 C CA . THR A 1 78 ? -11.68 4.559 1.496 1 96.62 78 THR A CA 1
ATOM 599 C C . THR A 1 78 ? -12.93 5.172 2.123 1 96.62 78 THR A C 1
ATOM 601 O O . THR A 1 78 ? -14.023 5.074 1.563 1 96.62 78 THR A O 1
ATOM 604 N N . ILE A 1 79 ? -12.758 5.758 3.275 1 97.44 79 ILE A N 1
ATOM 605 C CA . ILE A 1 79 ? -13.883 6.391 3.955 1 97.44 79 ILE A CA 1
ATOM 606 C C . ILE A 1 79 ? -14.383 7.574 3.133 1 97.44 79 ILE A C 1
ATOM 608 O O . ILE A 1 79 ? -15.586 7.734 2.936 1 97.44 79 ILE A O 1
ATOM 612 N N . ALA A 1 80 ? -13.453 8.438 2.666 1 98.31 80 ALA A N 1
ATOM 613 C CA . ALA A 1 80 ? -13.859 9.547 1.803 1 98.31 80 ALA A CA 1
ATOM 614 C C . ALA A 1 80 ? -14.648 9.039 0.598 1 98.31 80 ALA A C 1
ATOM 616 O O . ALA A 1 80 ? -15.688 9.594 0.255 1 98.31 80 ALA A O 1
ATOM 617 N N . ASP A 1 81 ? -14.117 7.984 -0.024 1 96.94 81 ASP A N 1
ATOM 618 C CA . ASP A 1 81 ? -14.758 7.414 -1.207 1 96.94 81 ASP A CA 1
ATOM 619 C C . ASP A 1 81 ? -16.141 6.875 -0.878 1 96.94 81 ASP A C 1
ATOM 621 O O . ASP A 1 81 ? -17.094 7.109 -1.622 1 96.94 81 ASP A O 1
ATOM 625 N N . SER A 1 82 ? -16.266 6.152 0.264 1 95.06 82 SER A N 1
ATOM 626 C CA . SER A 1 82 ? -17.531 5.582 0.697 1 95.06 82 SER A CA 1
ATOM 627 C C . SER A 1 82 ? -18.547 6.672 1.038 1 95.06 82 SER A C 1
ATOM 629 O O . SER A 1 82 ? -19.75 6.492 0.841 1 95.06 82 SER A O 1
ATOM 631 N N . GLU A 1 83 ? -18.031 7.793 1.523 1 96.31 83 GLU A N 1
ATOM 632 C CA . GLU A 1 83 ? -18.891 8.914 1.917 1 96.31 83 GLU A CA 1
ATOM 633 C C . GLU A 1 83 ? -19.172 9.828 0.732 1 96.31 83 GLU A C 1
ATOM 635 O O . GLU A 1 83 ? -19.688 10.938 0.909 1 96.31 83 GLU A O 1
ATOM 640 N N . GLY A 1 84 ? -18.844 9.414 -0.452 1 96.5 84 GLY A N 1
ATOM 641 C CA . GLY A 1 84 ? -19.094 10.211 -1.642 1 96.5 84 GLY A CA 1
ATOM 642 C C . GLY A 1 84 ? -18.344 11.523 -1.652 1 96.5 84 GLY A C 1
ATOM 643 O O . GLY A 1 84 ? -18.859 12.539 -2.113 1 96.5 84 GLY A O 1
ATOM 644 N N . TRP A 1 85 ? -17.156 11.484 -0.958 1 98.31 85 TRP A N 1
ATOM 645 C CA . TRP A 1 85 ? -16.266 12.641 -0.879 1 98.31 85 TRP A CA 1
ATOM 646 C C . TRP A 1 85 ? -17 13.867 -0.361 1 98.31 85 TRP A C 1
ATOM 648 O O . TRP A 1 85 ? -16.719 14.992 -0.772 1 98.31 85 TRP A O 1
ATOM 658 N N . PHE A 1 86 ? -18.047 13.531 0.417 1 98.25 86 PHE A N 1
ATOM 659 C CA . PHE A 1 86 ? -18.812 14.57 1.099 1 98.25 86 PHE A CA 1
ATOM 660 C C . PHE A 1 86 ? -19.344 15.586 0.101 1 98.25 86 PHE A C 1
ATOM 662 O O . PHE A 1 86 ? -19.266 16.797 0.34 1 98.25 86 PHE A O 1
ATOM 669 N N . GLY A 1 87 ? -19.703 15.117 -1.009 1 98.19 87 GLY A N 1
ATOM 670 C CA . GLY A 1 87 ? -20.344 15.945 -2.023 1 98.19 87 GLY A CA 1
ATOM 671 C C . GLY A 1 87 ? -19.375 16.516 -3.035 1 98.19 87 GLY A C 1
ATOM 672 O O . GLY A 1 87 ? -19.766 17.266 -3.934 1 98.19 87 GLY A O 1
ATOM 673 N N . LYS A 1 88 ? -18.062 16.188 -2.914 1 98.38 88 LYS A N 1
ATOM 674 C CA . LYS A 1 88 ? -17.031 16.797 -3.768 1 98.38 88 LYS A CA 1
ATOM 675 C C . LYS A 1 88 ? -16.375 15.734 -4.648 1 98.38 88 LYS A C 1
ATOM 677 O O . LYS A 1 88 ? -15.172 15.828 -4.941 1 98.38 88 LYS A O 1
ATOM 682 N N . GLN A 1 89 ? -17.047 14.656 -4.973 1 97 89 GLN A N 1
ATOM 683 C CA . GLN A 1 89 ? -16.5 13.531 -5.727 1 97 89 GLN A CA 1
ATOM 684 C C . GLN A 1 89 ? -15.93 13.992 -7.066 1 97 89 GLN A C 1
ATOM 686 O O . GLN A 1 89 ? -14.797 13.648 -7.418 1 97 89 GLN A O 1
ATOM 691 N N . ASP A 1 90 ? -16.578 14.828 -7.812 1 96.25 90 ASP A N 1
ATOM 692 C CA . ASP A 1 90 ? -16.203 15.211 -9.172 1 96.25 90 ASP A CA 1
ATOM 693 C C . ASP A 1 90 ? -14.984 16.125 -9.18 1 96.25 90 ASP A C 1
ATOM 695 O O . ASP A 1 90 ? -14.258 16.188 -10.172 1 96.25 90 ASP A O 1
ATOM 699 N N . THR A 1 91 ? -14.734 16.75 -8.023 1 96.88 91 THR A N 1
ATOM 700 C CA . THR A 1 91 ? -13.68 17.766 -8.023 1 96.88 91 THR A CA 1
ATOM 701 C C . THR A 1 91 ? -12.438 17.266 -7.297 1 96.88 91 THR A C 1
ATOM 703 O O . THR A 1 91 ? -11.32 17.703 -7.582 1 96.88 91 THR A O 1
ATOM 706 N N . VAL A 1 92 ? -12.625 16.328 -6.379 1 97.94 92 VAL A N 1
ATOM 707 C CA . VAL A 1 92 ? -11.523 16.062 -5.461 1 97.94 92 VAL A CA 1
ATOM 708 C C . VAL A 1 92 ? -11.023 14.633 -5.633 1 97.94 92 VAL A C 1
ATOM 710 O O . VAL A 1 92 ? -9.828 14.359 -5.492 1 97.94 92 VAL A O 1
ATOM 713 N N . ARG A 1 93 ? -11.852 13.672 -5.996 1 97.69 93 ARG A N 1
ATOM 714 C CA . ARG A 1 93 ? -11.523 12.25 -5.965 1 97.69 93 ARG A CA 1
ATOM 715 C C . ARG A 1 93 ? -10.32 11.945 -6.855 1 97.69 93 ARG A C 1
ATOM 717 O O . ARG A 1 93 ? -9.391 11.258 -6.438 1 97.69 93 ARG A O 1
ATOM 724 N N . SER A 1 94 ? -10.312 12.523 -8.102 1 95.81 94 SER A N 1
ATOM 725 C CA . SER A 1 94 ? -9.305 12.172 -9.109 1 95.81 94 SER A CA 1
ATOM 726 C C . SER A 1 94 ? -7.93 12.703 -8.719 1 95.81 94 SER A C 1
ATOM 728 O O . SER A 1 94 ? -6.918 12.281 -9.281 1 95.81 94 SER A O 1
ATOM 730 N N . ARG A 1 95 ? -7.867 13.602 -7.758 1 97 95 ARG A N 1
ATOM 731 C CA . ARG A 1 95 ? -6.594 14.172 -7.332 1 97 95 ARG A CA 1
ATOM 732 C C . ARG A 1 95 ? -6.352 13.922 -5.848 1 97 95 ARG A C 1
ATOM 734 O O . ARG A 1 95 ? -5.719 14.734 -5.172 1 97 95 ARG A O 1
ATOM 741 N N . SER A 1 96 ? -7.008 12.906 -5.328 1 98.12 96 SER A N 1
ATOM 742 C CA . SER A 1 96 ? -6.793 12.43 -3.963 1 98.12 96 SER A CA 1
ATOM 743 C C . SER A 1 96 ? -6.016 11.117 -3.949 1 98.12 96 SER A C 1
ATOM 745 O O . SER A 1 96 ? -6.441 10.133 -4.555 1 98.12 96 SER A O 1
ATOM 747 N N . LEU A 1 97 ? -4.906 11.141 -3.27 1 97.75 97 LEU A N 1
ATOM 748 C CA . LEU A 1 97 ? -3.971 10.023 -3.311 1 97.75 97 LEU A CA 1
ATOM 749 C C . LEU A 1 97 ? -3.512 9.641 -1.906 1 97.75 97 LEU A C 1
ATOM 751 O O . LEU A 1 97 ? -3.98 10.219 -0.92 1 97.75 97 LEU A O 1
ATOM 755 N N . THR A 1 98 ? -2.664 8.594 -1.872 1 98.62 98 THR A N 1
ATOM 756 C CA . THR A 1 98 ? -2.219 8.133 -0.563 1 98.62 98 THR A CA 1
ATOM 757 C C . THR A 1 98 ? -0.694 8.125 -0.481 1 98.62 98 THR A C 1
ATOM 759 O O . THR A 1 98 ? -0.013 8.047 -1.505 1 98.62 98 THR A O 1
ATOM 762 N N . GLU A 1 99 ? -0.147 8.398 0.583 1 98.75 99 GLU A N 1
ATOM 763 C CA . GLU A 1 99 ? 1.189 8.062 1.062 1 98.75 99 GLU A CA 1
ATOM 764 C C . GLU A 1 99 ? 1.129 7.035 2.193 1 98.75 99 GLU A C 1
ATOM 766 O O . GLU A 1 99 ? 0.612 7.328 3.273 1 98.75 99 GLU A O 1
ATOM 771 N N . GLU A 1 100 ? 1.676 5.805 2 1 98.25 100 GLU A N 1
ATOM 772 C CA . GLU A 1 100 ? 1.272 4.688 2.852 1 98.25 100 GLU A CA 1
ATOM 773 C C . GLU A 1 100 ? 2.453 4.156 3.658 1 98.25 100 GLU A C 1
ATOM 775 O O . GLU A 1 100 ? 2.436 3.01 4.109 1 98.25 100 GLU A O 1
ATOM 780 N N . ASN A 1 101 ? 3.473 4.984 3.928 1 97.94 101 ASN A N 1
ATOM 781 C CA . ASN A 1 101 ? 4.68 4.461 4.555 1 97.94 101 ASN A CA 1
ATOM 782 C C . ASN A 1 101 ? 5.031 5.23 5.824 1 97.94 101 ASN A C 1
ATOM 784 O O . ASN A 1 101 ? 5.863 4.781 6.617 1 97.94 101 ASN A O 1
ATOM 788 N N . ALA A 1 102 ? 4.398 6.359 6.07 1 98.62 102 ALA A N 1
ATOM 789 C CA . ALA A 1 102 ? 4.766 7.227 7.188 1 98.62 102 ALA A CA 1
ATOM 790 C C . ALA A 1 102 ? 4.535 6.52 8.523 1 98.62 102 ALA A C 1
ATOM 792 O O . ALA A 1 102 ? 3.498 5.887 8.727 1 98.62 102 ALA A O 1
ATOM 793 N N . ARG A 1 103 ? 5.539 6.652 9.43 1 98.31 103 ARG A N 1
ATOM 794 C CA . ARG A 1 103 ? 5.488 5.977 10.719 1 98.31 103 ARG A CA 1
ATOM 795 C C . ARG A 1 103 ? 5.414 6.984 11.859 1 98.31 103 ARG A C 1
ATOM 797 O O . ARG A 1 103 ? 5.297 6.602 13.031 1 98.31 103 ARG A O 1
ATOM 804 N N . ASP A 1 104 ? 5.5 8.234 11.594 1 97.88 104 ASP A N 1
ATOM 805 C CA . ASP A 1 104 ? 5.293 9.328 12.531 1 97.88 104 ASP A CA 1
ATOM 806 C C . ASP A 1 104 ? 4.91 10.617 11.797 1 97.88 104 ASP A C 1
ATOM 808 O O . ASP A 1 104 ? 4.758 10.617 10.57 1 97.88 104 ASP A O 1
ATOM 812 N N . SER A 1 105 ? 4.73 11.711 12.609 1 98.38 105 SER A N 1
ATOM 813 C CA . SER A 1 105 ? 4.238 12.961 12.047 1 98.38 105 SER A CA 1
ATOM 814 C C . SER A 1 105 ? 5.273 13.602 11.125 1 98.38 105 SER A C 1
ATOM 816 O O . SER A 1 105 ? 4.918 14.234 10.133 1 98.38 105 SER A O 1
ATOM 818 N N . PHE A 1 106 ? 6.52 13.492 11.406 1 98.75 106 PHE A N 1
ATOM 819 C CA . PHE A 1 106 ? 7.551 14.047 10.539 1 98.75 106 PHE A CA 1
ATOM 820 C C . PHE A 1 106 ? 7.551 13.344 9.18 1 98.75 106 PHE A C 1
ATOM 822 O O . PHE A 1 106 ? 7.578 14 8.141 1 98.75 106 PHE A O 1
ATOM 829 N N . GLU A 1 107 ? 7.488 12 9.234 1 98.62 107 GLU A N 1
ATOM 830 C CA . GLU A 1 107 ? 7.441 11.227 7.996 1 98.62 107 GLU A CA 1
ATOM 831 C C . GLU A 1 107 ? 6.16 11.508 7.219 1 98.62 107 GLU A C 1
ATOM 833 O O . GLU A 1 107 ? 6.16 11.5 5.984 1 98.62 107 GLU A O 1
ATOM 838 N N . ASN A 1 108 ? 5.039 11.758 7.938 1 98.88 108 ASN A N 1
ATOM 839 C CA . ASN A 1 108 ? 3.844 12.18 7.215 1 98.88 108 ASN A CA 1
ATOM 840 C C . ASN A 1 108 ? 4.137 13.344 6.281 1 98.88 108 ASN A C 1
ATOM 842 O O . ASN A 1 108 ? 3.752 13.32 5.109 1 98.88 108 ASN A O 1
ATOM 846 N N . LEU A 1 109 ? 4.801 14.305 6.832 1 98.88 109 LEU A N 1
ATOM 847 C CA . LEU A 1 109 ? 5.074 15.516 6.07 1 98.88 109 LEU A CA 1
ATOM 848 C C . LEU A 1 109 ? 6.109 15.258 4.984 1 98.88 109 LEU A C 1
ATOM 850 O O . LEU A 1 109 ? 5.844 15.492 3.801 1 98.88 109 LEU A O 1
ATOM 854 N N . LEU A 1 110 ? 7.246 14.727 5.348 1 98.81 110 LEU A N 1
ATOM 855 C CA . LEU A 1 110 ? 8.359 14.531 4.422 1 98.81 110 LEU A CA 1
ATOM 856 C C . LEU A 1 110 ? 7.953 13.602 3.285 1 98.81 110 LEU A C 1
ATOM 858 O O . LEU A 1 110 ? 8.211 13.891 2.115 1 98.81 110 LEU A O 1
ATOM 862 N N . PHE A 1 111 ? 7.34 12.469 3.609 1 98.75 111 PHE A N 1
ATOM 863 C CA . PHE A 1 111 ? 6.957 11.492 2.598 1 98.75 111 PHE A CA 1
ATOM 864 C C . PHE A 1 111 ? 5.887 12.055 1.674 1 98.75 111 PHE A C 1
ATOM 866 O O . PHE A 1 111 ? 5.863 11.75 0.479 1 98.75 111 PHE A O 1
ATOM 873 N N . SER A 1 112 ? 4.973 12.891 2.234 1 98.81 112 SER A N 1
ATOM 874 C CA . SER A 1 112 ? 3.945 13.508 1.401 1 98.81 112 SER A CA 1
ATOM 875 C C . SER A 1 112 ? 4.559 14.461 0.383 1 98.81 112 SER A C 1
ATOM 877 O O . SER A 1 112 ? 4.086 14.555 -0.751 1 98.81 112 SER A O 1
ATOM 879 N N . VAL A 1 113 ? 5.609 15.188 0.796 1 98.75 113 VAL A N 1
ATOM 880 C CA . VAL A 1 113 ? 6.301 16.078 -0.129 1 98.75 113 VAL A CA 1
ATOM 881 C C . VAL A 1 113 ? 6.914 15.266 -1.267 1 98.75 113 VAL A C 1
ATOM 883 O O . VAL A 1 113 ? 6.805 15.641 -2.436 1 98.75 113 VAL A O 1
ATOM 886 N N . CYS A 1 114 ? 7.516 14.188 -0.913 1 98.56 114 CYS A N 1
ATOM 887 C CA . CYS A 1 114 ? 8.102 13.328 -1.936 1 98.56 114 CYS A CA 1
ATOM 888 C C . CYS A 1 114 ? 7.027 12.727 -2.83 1 98.56 114 CYS A C 1
ATOM 890 O O . CYS A 1 114 ? 7.195 12.656 -4.047 1 98.56 114 CYS A O 1
ATOM 892 N N . ARG A 1 115 ? 5.918 12.281 -2.248 1 98.06 115 ARG A N 1
ATOM 893 C CA . ARG A 1 115 ? 4.797 11.734 -3.006 1 98.06 115 ARG A CA 1
ATOM 894 C C . ARG A 1 115 ? 4.27 12.758 -4.012 1 98.06 115 ARG A C 1
ATOM 896 O O . ARG A 1 115 ? 3.93 12.398 -5.141 1 98.06 115 ARG A O 1
ATOM 903 N N . PHE A 1 116 ? 4.152 14.008 -3.59 1 98.31 116 PHE A N 1
ATOM 904 C CA . PHE A 1 116 ? 3.732 15.086 -4.477 1 98.31 116 PHE A CA 1
ATOM 905 C C . PHE A 1 116 ? 4.652 15.18 -5.691 1 98.31 116 PHE A C 1
ATOM 907 O O . PHE A 1 116 ? 4.18 15.273 -6.828 1 98.31 116 PHE A O 1
ATOM 914 N N . ARG A 1 117 ? 5.957 15.086 -5.441 1 98.06 117 ARG A N 1
ATOM 915 C CA . ARG A 1 117 ? 6.957 15.148 -6.5 1 98.06 117 ARG A CA 1
ATOM 916 C C . ARG A 1 117 ? 6.832 13.953 -7.441 1 98.06 117 ARG A C 1
ATOM 918 O O . ARG A 1 117 ? 6.957 14.102 -8.656 1 98.06 117 ARG A O 1
ATOM 925 N N . GLU A 1 118 ? 6.566 12.828 -6.906 1 96.25 118 GLU A N 1
ATOM 926 C CA . GLU A 1 118 ? 6.367 11.625 -7.711 1 96.25 118 GLU A CA 1
ATOM 927 C C . GLU A 1 118 ? 5.191 11.789 -8.672 1 96.25 118 GLU A C 1
ATOM 929 O O . GLU A 1 118 ? 5.246 11.336 -9.812 1 96.25 118 GLU A O 1
ATOM 934 N N . LEU A 1 119 ? 4.191 12.484 -8.195 1 96 119 LEU A N 1
ATOM 935 C CA . LEU A 1 119 ? 2.916 12.547 -8.906 1 96 119 LEU A CA 1
ATOM 936 C C . LEU A 1 119 ? 2.916 13.68 -9.922 1 96 119 LEU A C 1
ATOM 938 O O . LEU A 1 119 ? 2.281 13.578 -10.977 1 96 119 LEU A O 1
ATOM 942 N N . THR A 1 120 ? 3.715 14.766 -9.641 1 96.75 120 THR A N 1
ATOM 943 C CA . THR A 1 120 ? 3.537 15.969 -10.438 1 96.75 120 THR A CA 1
ATOM 944 C C . THR A 1 120 ? 4.828 16.328 -11.172 1 96.75 120 THR A C 1
ATOM 946 O O . THR A 1 120 ? 4.812 17.141 -12.102 1 96.75 120 THR A O 1
ATOM 949 N N . GLY A 1 121 ? 5.953 15.773 -10.711 1 96.75 121 GLY A N 1
ATOM 950 C CA . GLY A 1 121 ? 7.238 16.125 -11.289 1 96.75 121 GLY A CA 1
ATOM 951 C C . GLY A 1 121 ? 7.844 17.375 -10.664 1 96.75 121 GLY A C 1
ATOM 952 O O . GLY A 1 121 ? 8.984 17.734 -10.969 1 96.75 121 GLY A O 1
ATOM 953 N N . THR A 1 122 ? 7.059 18.031 -9.797 1 97.25 122 THR A N 1
ATOM 954 C CA . THR A 1 122 ? 7.531 19.234 -9.109 1 97.25 122 THR A CA 1
ATOM 955 C C . THR A 1 122 ? 7.246 19.156 -7.613 1 97.25 122 THR A C 1
ATOM 957 O O . THR A 1 122 ? 6.66 18.172 -7.141 1 97.25 122 THR A O 1
ATOM 960 N N . TYR A 1 123 ? 7.75 20.156 -6.902 1 98.06 123 TYR A N 1
ATOM 961 C CA . TYR A 1 123 ? 7.477 20.219 -5.473 1 98.06 123 TYR A CA 1
ATOM 962 C C . TYR A 1 123 ? 6.336 21.188 -5.18 1 98.06 123 TYR A C 1
ATOM 964 O O . TYR A 1 123 ? 6.055 22.078 -5.98 1 98.06 123 TYR A O 1
ATOM 972 N N . PRO A 1 124 ? 5.645 20.969 -4.055 1 98 124 PRO A N 1
ATOM 973 C CA . PRO A 1 124 ? 4.504 21.844 -3.775 1 98 124 PRO A CA 1
ATOM 974 C C . PRO A 1 124 ? 4.922 23.281 -3.498 1 98 124 PRO A C 1
ATOM 976 O O . PRO A 1 124 ? 5.953 23.531 -2.863 1 98 124 PRO A O 1
ATOM 979 N N . HIS A 1 125 ? 4.125 24.172 -4.016 1 97.69 125 HIS A N 1
ATOM 980 C CA . HIS A 1 125 ? 4.305 25.578 -3.676 1 97.69 125 HIS A CA 1
ATOM 981 C C . HIS A 1 125 ? 3.807 25.875 -2.264 1 97.69 125 HIS A C 1
ATOM 983 O O . HIS A 1 125 ? 4.477 26.562 -1.497 1 97.69 125 HIS A O 1
ATOM 989 N N . ASN A 1 126 ? 2.664 25.375 -1.924 1 98.31 126 ASN A N 1
ATOM 990 C CA . ASN A 1 126 ? 2.061 25.484 -0.6 1 98.31 126 ASN A CA 1
ATOM 991 C C . ASN A 1 126 ? 1.814 24.109 0.015 1 98.31 126 ASN A C 1
ATOM 993 O O . ASN A 1 126 ? 1.551 23.141 -0.702 1 98.31 126 ASN A O 1
ATOM 997 N N . ILE A 1 127 ? 1.91 24.047 1.303 1 98.75 127 ILE A N 1
ATOM 998 C CA . ILE A 1 127 ? 1.555 22.844 2.041 1 98.75 127 ILE A CA 1
ATOM 999 C C . ILE A 1 127 ? 0.501 23.172 3.096 1 98.75 127 ILE A C 1
ATOM 1001 O O . ILE A 1 127 ? 0.653 24.141 3.854 1 98.75 127 ILE A O 1
ATOM 1005 N N . THR A 1 128 ? -0.569 22.516 3.086 1 98.94 128 THR A N 1
ATOM 1006 C CA . THR A 1 128 ? -1.56 22.562 4.156 1 98.94 128 THR A CA 1
ATOM 1007 C C . THR A 1 128 ? -1.673 21.219 4.859 1 98.94 128 THR A C 1
ATOM 1009 O O . THR A 1 128 ? -1.894 20.188 4.211 1 98.94 128 THR A O 1
ATOM 1012 N N . VAL A 1 129 ? -1.497 21.234 6.148 1 98.94 129 VAL A N 1
ATOM 1013 C CA . VAL A 1 129 ? -1.608 20.031 6.953 1 98.94 129 VAL A CA 1
ATOM 1014 C C . VAL A 1 129 ? -2.928 20.031 7.723 1 98.94 129 VAL A C 1
ATOM 1016 O O . VAL A 1 129 ? -3.32 21.062 8.281 1 98.94 129 VAL A O 1
ATOM 1019 N N . VAL A 1 130 ? -3.602 18.906 7.676 1 98.94 130 VAL A N 1
ATOM 1020 C CA . VAL A 1 130 ? -4.805 18.688 8.477 1 98.94 130 VAL A CA 1
ATOM 1021 C C . VAL A 1 130 ? -4.527 17.656 9.562 1 98.94 130 VAL A C 1
ATOM 1023 O O . VAL A 1 130 ? -4.074 16.547 9.266 1 98.94 130 VAL A O 1
ATOM 1026 N N . SER A 1 131 ? -4.742 17.984 10.789 1 98.69 131 SER A N 1
ATOM 1027 C CA . SER A 1 131 ? -4.582 17.094 11.938 1 98.69 131 SER A CA 1
ATOM 1028 C C . SER A 1 131 ? -5.246 17.688 13.18 1 98.69 131 SER A C 1
ATOM 1030 O O . SER A 1 131 ? -6.137 18.531 13.07 1 98.69 131 SER A O 1
ATOM 1032 N N . TYR A 1 132 ? -4.918 17.125 14.352 1 98.25 132 TYR A N 1
ATOM 1033 C CA . TYR A 1 132 ? -5.426 17.688 15.594 1 98.25 132 TYR A CA 1
ATOM 1034 C C . TYR A 1 132 ? -4.801 19.047 15.867 1 98.25 132 TYR A C 1
ATOM 1036 O O . TYR A 1 132 ? -3.607 19.25 15.633 1 98.25 132 TYR A O 1
ATOM 1044 N N . ASP A 1 133 ? -5.594 19.922 16.422 1 97.94 133 ASP A N 1
ATOM 1045 C CA . ASP A 1 133 ? -5.148 21.297 16.656 1 97.94 133 ASP A CA 1
ATOM 1046 C C . ASP A 1 133 ? -3.963 21.344 17.609 1 97.94 133 ASP A C 1
ATOM 1048 O O . ASP A 1 133 ? -3.066 22.172 17.469 1 97.94 133 ASP A O 1
ATOM 1052 N N . PHE A 1 134 ? -3.875 20.406 18.531 1 97.31 134 PHE A N 1
ATOM 1053 C CA . PHE A 1 134 ? -2.805 20.422 19.516 1 97.31 134 PHE A CA 1
ATOM 1054 C C . PHE A 1 134 ? -1.474 20.031 18.891 1 97.31 134 PHE A C 1
ATOM 1056 O O . PHE A 1 134 ? -0.425 20.125 19.531 1 97.31 134 PHE A O 1
ATOM 1063 N N . LYS A 1 135 ? -1.473 19.625 17.656 1 98.19 135 LYS A N 1
ATOM 1064 C CA . LYS A 1 135 ? -0.243 19.25 16.953 1 98.19 135 LYS A CA 1
ATOM 1065 C C . LYS A 1 135 ? 0.274 20.406 16.094 1 98.19 135 LYS A C 1
ATOM 1067 O O . LYS A 1 135 ? 1.308 20.266 15.438 1 98.19 135 LYS A O 1
ATOM 1072 N N . GLU A 1 136 ? -0.367 21.516 16.062 1 98.38 136 GLU A N 1
ATOM 1073 C CA . GLU A 1 136 ? -0.047 22.609 15.164 1 98.38 136 GLU A CA 1
ATOM 1074 C C . GLU A 1 136 ? 1.383 23.094 15.375 1 98.38 136 GLU A C 1
ATOM 1076 O O . GLU A 1 136 ? 2.135 23.281 14.414 1 98.38 136 GLU A O 1
ATOM 1081 N N . 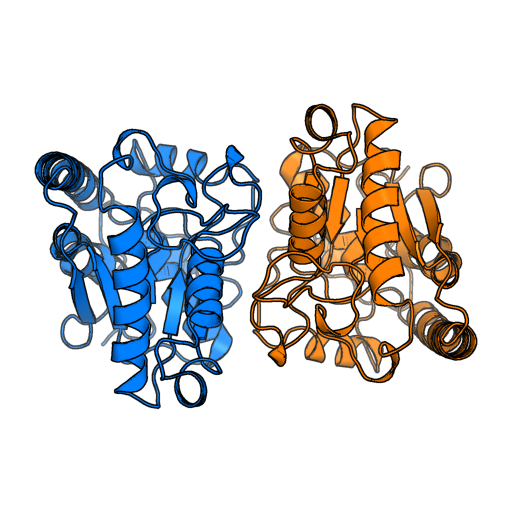GLU A 1 137 ? 1.757 23.281 16.578 1 97.88 137 GLU A N 1
ATOM 1082 C CA . GLU A 1 137 ? 3.09 23.797 16.844 1 97.88 137 GLU A CA 1
ATOM 1083 C C . GLU A 1 137 ? 4.172 22.844 16.359 1 97.88 137 GLU A C 1
ATOM 1085 O O . GLU A 1 137 ? 5.188 23.281 15.805 1 97.88 137 GLU A O 1
ATOM 1090 N N . ARG A 1 138 ? 3.955 21.625 16.578 1 98.62 138 ARG A N 1
ATOM 1091 C CA . ARG A 1 138 ? 4.93 20.625 16.156 1 98.62 138 ARG A CA 1
ATOM 1092 C C . ARG A 1 138 ? 5.078 20.594 14.648 1 98.62 138 ARG A C 1
ATOM 1094 O O . ARG A 1 138 ? 6.195 20.609 14.125 1 98.62 138 ARG A O 1
ATOM 1101 N N . PHE A 1 139 ? 3.979 20.609 13.906 1 98.81 139 PHE A N 1
ATOM 1102 C CA . PHE A 1 139 ? 4.016 20.578 12.453 1 98.81 139 PHE A CA 1
ATOM 1103 C C . PHE A 1 139 ? 4.559 21.891 11.883 1 98.81 139 PHE A C 1
ATOM 1105 O O . PHE A 1 139 ? 5.457 21.875 11.039 1 98.81 139 PHE A O 1
ATOM 1112 N N . SER A 1 140 ? 4.062 23.016 12.375 1 98.56 140 SER A N 1
ATOM 1113 C CA . SER A 1 140 ? 4.328 24.312 11.766 1 98.56 140 SER A CA 1
ATOM 1114 C C . SER A 1 140 ? 5.707 24.844 12.164 1 98.56 140 SER A C 1
ATOM 1116 O O . SER A 1 140 ? 6.359 25.547 11.383 1 98.56 140 SER A O 1
ATOM 1118 N N . HIS A 1 141 ? 6.168 24.438 13.344 1 97.75 141 HIS A N 1
ATOM 1119 C CA . HIS A 1 141 ? 7.398 25.078 13.812 1 97.75 141 HIS A CA 1
ATOM 1120 C C . HIS A 1 141 ? 8.555 24.078 13.852 1 97.75 141 HIS A C 1
ATOM 1122 O O . HIS A 1 141 ? 9.711 24.453 13.688 1 97.75 141 HIS A O 1
ATOM 1128 N N . LEU A 1 142 ? 8.25 22.812 14.07 1 98.5 142 LEU A N 1
ATOM 1129 C CA . LEU A 1 142 ? 9.336 21.844 14.148 1 98.5 142 LEU A CA 1
ATOM 1130 C C . LEU A 1 142 ? 9.492 21.094 12.828 1 98.5 142 LEU A C 1
ATOM 1132 O O . LEU A 1 142 ? 10.531 21.188 12.172 1 98.5 142 LEU A O 1
ATOM 1136 N N . HIS A 1 143 ? 8.469 20.391 12.344 1 98.81 143 HIS A N 1
ATOM 1137 C CA . HIS A 1 143 ? 8.578 19.594 11.133 1 98.81 143 HIS A CA 1
ATOM 1138 C C . HIS A 1 143 ? 8.82 20.469 9.906 1 98.81 143 HIS A C 1
ATOM 1140 O O . HIS A 1 143 ? 9.695 20.156 9.086 1 98.81 143 HIS A O 1
ATOM 1146 N N . ARG A 1 144 ? 8.031 21.547 9.766 1 98.81 144 ARG A N 1
ATOM 1147 C CA . ARG A 1 144 ? 8.227 22.484 8.664 1 98.81 144 ARG A CA 1
ATOM 1148 C C . ARG A 1 144 ? 9.664 22.984 8.617 1 98.81 144 ARG A C 1
ATOM 1150 O O . ARG A 1 144 ? 10.297 23 7.559 1 98.81 144 ARG A O 1
ATOM 1157 N N . SER A 1 145 ? 10.164 23.359 9.773 1 97.88 145 SER A N 1
ATOM 1158 C CA . SER A 1 145 ? 11.523 23.875 9.852 1 97.88 145 SER A CA 1
ATOM 1159 C C . SER A 1 145 ? 12.555 22.797 9.516 1 97.88 145 SER A C 1
ATOM 1161 O O . SER A 1 145 ? 13.578 23.094 8.891 1 97.88 145 SER A O 1
ATOM 1163 N N . ALA A 1 146 ? 12.273 21.625 9.922 1 98.25 146 ALA A N 1
ATOM 1164 C CA . ALA A 1 146 ? 13.203 20.516 9.703 1 98.25 146 ALA A CA 1
ATOM 1165 C C . ALA A 1 146 ? 13.398 20.25 8.211 1 98.25 146 ALA A C 1
ATOM 1167 O O . ALA A 1 146 ? 14.469 19.797 7.793 1 98.25 146 ALA A O 1
ATOM 1168 N N . ILE A 1 147 ? 12.352 20.562 7.453 1 98.31 147 ILE A N 1
ATOM 1169 C CA . ILE A 1 147 ? 12.523 20.328 6.023 1 98.31 147 ILE A CA 1
ATOM 1170 C C . ILE A 1 147 ? 12.766 21.656 5.309 1 98.31 147 ILE A C 1
ATOM 1172 O O . ILE A 1 147 ? 12.703 21.719 4.078 1 98.31 147 ILE A O 1
ATOM 1176 N N . GLY A 1 148 ? 12.906 22.703 6.016 1 97.62 148 GLY A N 1
ATOM 1177 C CA . GLY A 1 148 ? 13.297 24 5.477 1 97.62 148 GLY A CA 1
ATOM 1178 C C . GLY A 1 148 ? 12.211 24.641 4.629 1 97.62 148 GLY A C 1
ATOM 1179 O O . GLY A 1 148 ? 12.5 25.453 3.754 1 97.62 148 GLY A O 1
ATOM 1180 N N . PHE A 1 149 ? 10.992 24.266 4.82 1 98.44 149 PHE A N 1
ATOM 1181 C CA . PHE A 1 149 ? 9.906 24.812 4.004 1 98.44 149 PHE A CA 1
ATOM 1182 C C . PHE A 1 149 ? 9.508 26.188 4.48 1 98.44 149 PHE A C 1
ATOM 1184 O O . PHE A 1 149 ? 9.414 26.438 5.688 1 98.44 149 PHE A O 1
ATOM 1191 N N . PRO A 1 150 ? 9.242 27.156 3.621 1 97.69 150 PRO A N 1
ATOM 1192 C CA . PRO A 1 150 ? 8.93 28.531 4.02 1 97.69 150 PRO A CA 1
ATOM 1193 C C . PRO A 1 150 ? 7.656 28.625 4.848 1 97.69 150 PRO A C 1
ATOM 1195 O O . PRO A 1 150 ? 6.641 28.016 4.504 1 97.69 150 PRO A O 1
ATOM 1198 N N . GLU A 1 151 ? 7.723 29.406 5.883 1 97.94 151 GLU A N 1
ATOM 1199 C CA . GLU A 1 151 ? 6.621 29.547 6.828 1 97.94 151 GLU A CA 1
ATOM 1200 C C . GLU A 1 151 ? 5.398 30.172 6.156 1 97.94 151 GLU A C 1
ATOM 1202 O O . GLU A 1 151 ? 4.262 29.781 6.438 1 97.94 151 GLU A O 1
ATOM 1207 N N . GLU A 1 152 ? 5.594 31.078 5.227 1 97.75 152 GLU A N 1
ATOM 1208 C CA . GLU A 1 152 ? 4.504 31.812 4.605 1 97.75 152 GLU A CA 1
ATOM 1209 C C . GLU A 1 152 ? 3.695 30.938 3.664 1 97.75 152 GLU A C 1
ATOM 1211 O O . GLU A 1 152 ? 2.588 31.297 3.26 1 97.75 152 GLU A O 1
ATOM 1216 N N . ARG A 1 153 ? 4.277 29.781 3.355 1 98.31 153 ARG A N 1
ATOM 1217 C CA . ARG A 1 153 ? 3.627 28.906 2.398 1 98.31 153 ARG A CA 1
ATOM 1218 C C . ARG A 1 153 ? 3.176 27.609 3.068 1 98.31 153 ARG A C 1
ATOM 1220 O O . ARG A 1 153 ? 2.832 26.641 2.389 1 98.31 153 ARG A O 1
ATOM 1227 N N . PHE A 1 154 ? 3.291 27.625 4.418 1 98.69 154 PHE A N 1
ATOM 1228 C CA . PHE A 1 154 ? 2.898 26.469 5.207 1 98.69 154 PHE A CA 1
ATOM 1229 C C . PHE A 1 154 ? 1.659 26.766 6.039 1 98.69 154 PHE A C 1
ATOM 1231 O O . PHE A 1 154 ? 1.653 27.719 6.832 1 98.69 154 PHE A O 1
ATOM 1238 N N . PHE A 1 155 ? 0.639 25.969 5.848 1 98.81 155 PHE A N 1
ATOM 1239 C CA . PHE A 1 155 ? -0.63 26.188 6.531 1 98.81 155 PHE A CA 1
ATOM 1240 C C . PHE A 1 155 ? -1.034 24.953 7.32 1 98.81 155 PHE A C 1
ATOM 1242 O O . PHE A 1 155 ? -0.636 23.828 6.984 1 98.81 155 PHE A O 1
ATOM 1249 N N . PHE A 1 156 ? -1.767 25.203 8.406 1 98.81 156 PHE A N 1
ATOM 1250 C CA . PHE A 1 156 ? -2.234 24.125 9.273 1 98.81 156 PHE A CA 1
ATOM 1251 C C . PHE A 1 156 ? -3.709 24.312 9.609 1 98.81 156 PHE A C 1
ATOM 1253 O O . PHE A 1 156 ? -4.141 25.406 9.969 1 98.81 156 PHE A O 1
ATOM 1260 N N . PHE A 1 157 ? -4.457 23.266 9.406 1 98.69 157 PHE A N 1
ATOM 1261 C CA . PHE A 1 157 ? -5.855 23.203 9.828 1 98.69 157 PHE A CA 1
ATOM 1262 C C . PHE A 1 157 ? -6.051 22.156 10.922 1 98.69 157 PHE A C 1
ATOM 1264 O O . PHE A 1 157 ? -5.938 20.953 10.664 1 98.69 157 PHE A O 1
ATOM 1271 N N . GLY A 1 158 ? -6.363 22.609 12.078 1 98.06 158 GLY A N 1
ATOM 1272 C CA . GLY A 1 158 ? -6.496 21.734 13.234 1 98.06 158 GLY A CA 1
ATOM 1273 C C . GLY A 1 158 ? -7.938 21.531 13.664 1 98.06 158 GLY A C 1
ATOM 1274 O O . GLY A 1 158 ? -8.742 22.469 13.625 1 98.06 158 GLY A O 1
ATOM 1275 N N . THR A 1 159 ? -8.25 20.297 13.977 1 96.94 159 THR A N 1
ATOM 1276 C CA . THR A 1 159 ? -9.539 19.984 14.586 1 96.94 159 THR A CA 1
ATOM 1277 C C . THR A 1 159 ? -9.352 19.562 16.047 1 96.94 159 THR A C 1
ATOM 1279 O O . THR A 1 159 ? -8.281 19.078 16.422 1 96.94 159 THR A O 1
ATOM 1282 N N . PRO A 1 160 ? -10.367 19.766 16.844 1 95.44 160 PRO A N 1
ATOM 1283 C CA . PRO A 1 160 ? -10.219 19.438 18.25 1 95.44 160 PRO A CA 1
ATOM 1284 C C . PRO A 1 160 ? -10.273 17.938 18.516 1 95.44 160 PRO A C 1
ATOM 1286 O O . PRO A 1 160 ? -10.945 17.203 17.797 1 95.44 160 PRO A O 1
ATOM 1289 N N . ALA A 1 161 ? -9.523 17.547 19.562 1 95.19 161 ALA A N 1
ATOM 1290 C CA . ALA A 1 161 ? -9.695 16.188 20.094 1 95.19 161 ALA A CA 1
ATOM 1291 C C . ALA A 1 161 ? -11.023 16.062 20.859 1 95.19 161 ALA A C 1
ATOM 1293 O O . ALA A 1 161 ? -11.602 17.078 21.281 1 95.19 161 ALA A O 1
ATOM 1294 N N . PRO A 1 162 ? -11.492 14.828 20.922 1 94.06 162 PRO A N 1
ATOM 1295 C CA . PRO A 1 162 ? -12.68 14.703 21.781 1 94.06 162 PRO A CA 1
ATOM 1296 C C . PRO A 1 162 ? -12.422 15.188 23.219 1 94.06 162 PRO A C 1
ATOM 1298 O O . PRO A 1 162 ? -11.312 15.031 23.734 1 94.06 162 PRO A O 1
ATOM 1301 N N . PRO A 1 163 ? -13.484 15.672 23.797 1 91.75 163 PRO A N 1
ATOM 1302 C CA . PRO A 1 163 ? -13.328 16.234 25.141 1 91.75 163 PRO A CA 1
ATOM 1303 C C . PRO A 1 163 ? -12.719 15.242 26.125 1 91.75 163 PRO A C 1
ATOM 1305 O O . PRO A 1 163 ? -11.859 15.609 26.922 1 91.75 163 PRO A O 1
ATOM 1308 N N . GLY A 1 164 ? -13.07 14.023 26.031 1 90.56 164 GLY A N 1
ATOM 1309 C CA . GLY A 1 164 ? -12.633 13.016 26.984 1 90.56 164 GLY A CA 1
ATOM 1310 C C . GLY A 1 164 ? -11.164 12.648 26.828 1 90.56 164 GLY A C 1
ATOM 1311 O O . GLY A 1 164 ? -10.57 12.039 27.719 1 90.56 164 GLY A O 1
ATOM 1312 N N . SER A 1 165 ? -10.547 13.078 25.734 1 91.56 165 SER A N 1
ATOM 1313 C CA . SER A 1 165 ? -9.164 12.68 25.484 1 91.56 165 SER A CA 1
ATOM 1314 C C . SER A 1 165 ? -8.242 13.891 25.391 1 91.56 165 SER A C 1
ATOM 1316 O O . SER A 1 165 ? -7.027 13.742 25.25 1 91.56 165 SER A O 1
ATOM 1318 N N . ARG A 1 166 ? -8.742 15.008 25.531 1 93.25 166 ARG A N 1
ATOM 1319 C CA . ARG A 1 166 ? -8 16.234 25.234 1 93.25 166 ARG A CA 1
ATOM 1320 C C . ARG A 1 166 ? -6.828 16.406 26.188 1 93.25 166 ARG A C 1
ATOM 1322 O O . ARG A 1 166 ? -5.711 16.703 25.766 1 93.25 166 ARG A O 1
ATOM 1329 N N . GLU A 1 167 ? -7.098 16.203 27.438 1 92.94 167 GLU A N 1
ATOM 1330 C CA . GLU A 1 167 ? -6.043 16.406 28.438 1 92.94 167 GLU A CA 1
ATOM 1331 C C . GLU A 1 167 ? -4.891 15.43 28.219 1 92.94 167 GLU A C 1
ATOM 1333 O O . GLU A 1 167 ? -3.725 15.828 28.203 1 92.94 167 GLU A O 1
ATOM 1338 N N . GLY A 1 168 ? -5.219 14.211 28.062 1 92.94 168 GLY A N 1
ATOM 1339 C CA . GLY A 1 168 ? -4.195 13.211 27.797 1 92.94 168 GLY A CA 1
ATOM 1340 C C . GLY A 1 168 ? -3.443 13.453 26.516 1 92.94 168 GLY A C 1
ATOM 1341 O O . GLY A 1 168 ? -2.221 13.305 26.453 1 92.94 168 GLY A O 1
ATOM 1342 N N . ALA A 1 169 ? -4.148 13.859 25.516 1 93.94 169 ALA A N 1
ATOM 1343 C CA . ALA A 1 169 ? -3.547 14.148 24.219 1 93.94 169 ALA A CA 1
ATOM 1344 C C . ALA A 1 169 ? -2.566 15.312 24.312 1 93.94 169 ALA A C 1
ATOM 1346 O O . ALA A 1 169 ? -1.477 15.266 23.75 1 93.94 169 ALA A O 1
ATOM 1347 N N . MET A 1 170 ? -2.941 16.312 25.047 1 95.12 170 MET A N 1
ATOM 1348 C CA . MET A 1 170 ? -2.098 17.5 25.203 1 95.12 170 MET A CA 1
ATOM 1349 C C . MET A 1 170 ? -0.822 17.156 25.969 1 95.12 170 MET A C 1
ATOM 1351 O O . MET A 1 170 ? 0.262 17.625 25.609 1 95.12 170 MET A O 1
ATOM 1355 N N . LYS A 1 171 ? -0.981 16.344 26.984 1 95.06 171 LYS A N 1
ATOM 1356 C CA . LYS A 1 171 ? 0.189 15.914 27.734 1 95.06 171 LYS A CA 1
ATOM 1357 C C . LYS A 1 171 ? 1.141 15.102 26.859 1 95.06 171 LYS A C 1
ATOM 1359 O O . LYS A 1 171 ? 2.357 15.305 26.906 1 95.06 171 LYS A O 1
ATOM 1364 N N . GLY A 1 172 ? 0.568 14.219 26.125 1 94.69 172 GLY A N 1
ATOM 1365 C CA . GLY A 1 172 ? 1.376 13.453 25.188 1 94.69 172 GLY A CA 1
ATOM 1366 C C . GLY A 1 172 ? 2.08 14.328 24.156 1 94.69 172 GLY A C 1
ATOM 1367 O O . GLY A 1 172 ? 3.242 14.086 23.828 1 94.69 172 GLY A O 1
ATOM 1368 N N . GLU A 1 173 ? 1.361 15.312 23.75 1 97 173 GLU A N 1
ATOM 1369 C CA . GLU A 1 173 ? 1.917 16.219 22.75 1 97 173 GLU A CA 1
ATOM 1370 C C . GLU A 1 173 ? 3.094 17.016 23.312 1 97 173 GLU A C 1
ATOM 1372 O O . GLU A 1 173 ? 4.094 17.219 22.625 1 97 173 GLU A O 1
ATOM 1377 N N . VAL A 1 174 ? 2.979 17.453 24.484 1 97.06 174 VAL A N 1
ATOM 1378 C CA . VAL A 1 174 ? 4.062 18.203 25.125 1 97.06 174 VAL A CA 1
ATOM 1379 C C . VAL A 1 174 ? 5.332 17.344 25.141 1 97.06 174 VAL A C 1
ATOM 1381 O O . VAL A 1 174 ? 6.414 17.844 24.797 1 97.06 174 VAL A O 1
ATOM 1384 N N . MET A 1 175 ? 5.184 16.125 25.453 1 96.5 175 MET A N 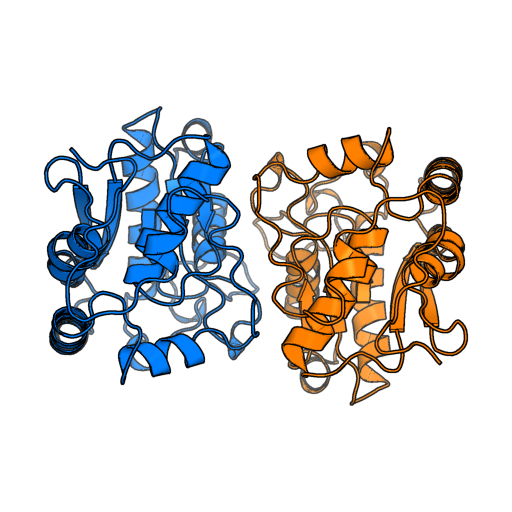1
ATOM 1385 C CA . MET A 1 175 ? 6.32 15.211 25.516 1 96.5 175 MET A CA 1
ATOM 1386 C C . MET A 1 175 ? 6.895 14.961 24.125 1 96.5 175 MET A C 1
ATOM 1388 O O . MET A 1 175 ? 8.109 15.008 23.938 1 96.5 175 MET A O 1
ATOM 1392 N N . THR A 1 176 ? 6.07 14.719 23.203 1 97 176 THR A N 1
ATOM 1393 C CA . THR A 1 176 ? 6.496 14.438 21.844 1 97 176 THR A CA 1
ATOM 1394 C C . THR A 1 176 ? 7.188 15.648 21.219 1 97 176 THR A C 1
ATOM 1396 O O . THR A 1 176 ? 8.219 15.516 20.562 1 97 176 THR A O 1
ATOM 1399 N N . ARG A 1 177 ? 6.602 16.797 21.453 1 97.69 177 ARG A N 1
ATOM 1400 C CA . ARG A 1 177 ? 7.188 18.031 20.938 1 97.69 177 ARG A CA 1
ATOM 1401 C C . ARG A 1 177 ? 8.586 18.25 21.5 1 97.69 177 ARG A C 1
ATOM 1403 O O . ARG A 1 177 ? 9.5 18.625 20.781 1 97.69 177 ARG A O 1
ATOM 1410 N N . ALA A 1 178 ? 8.719 17.984 22.75 1 97.5 178 ALA A N 1
ATOM 1411 C CA . ALA A 1 178 ? 10.031 18.125 23.375 1 97.5 178 ALA A CA 1
ATOM 1412 C C . ALA A 1 178 ? 11.047 17.188 22.766 1 97.5 178 ALA A C 1
ATOM 1414 O O . ALA A 1 178 ? 12.211 17.547 22.562 1 97.5 178 ALA A O 1
ATOM 1415 N N . GLN A 1 179 ? 10.633 16.031 22.5 1 97.56 179 GLN A N 1
ATOM 1416 C CA . GLN A 1 179 ? 11.516 15.047 21.891 1 97.56 179 GLN A CA 1
ATOM 1417 C C . GLN A 1 179 ? 11.945 15.477 20.5 1 97.56 179 GLN A C 1
ATOM 1419 O O . GLN A 1 179 ? 13.117 15.367 20.141 1 97.56 179 GLN A O 1
ATOM 1424 N N . PHE A 1 180 ? 11.023 16.031 19.688 1 98.06 180 PHE A N 1
ATOM 1425 C CA . PHE A 1 180 ? 11.336 16.469 18.328 1 98.06 180 PHE A CA 1
ATOM 1426 C C . PHE A 1 180 ? 12.188 17.734 18.344 1 98.06 180 PHE A C 1
ATOM 1428 O O . PHE A 1 180 ? 12.922 18 17.391 1 98.06 180 PHE A O 1
ATOM 1435 N N . GLN A 1 181 ? 12.031 18.516 19.406 1 97.31 181 GLN A N 1
ATOM 1436 C CA . GLN A 1 181 ? 12.906 19.688 19.531 1 97.31 181 GLN A CA 1
ATOM 1437 C C . GLN A 1 181 ? 14.367 19.266 19.625 1 97.31 181 GLN A C 1
ATOM 1439 O O . GLN A 1 181 ? 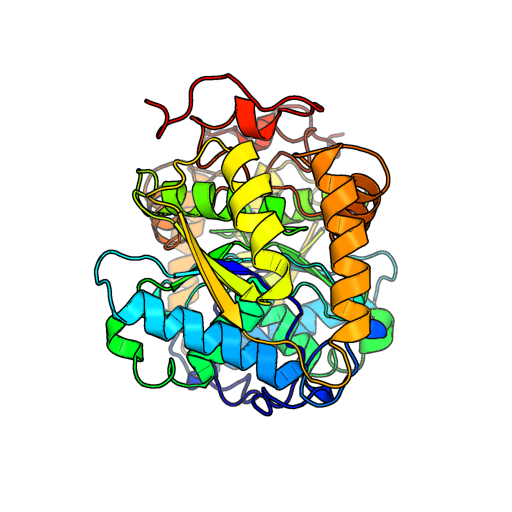15.242 19.922 19.062 1 97.31 181 GLN A O 1
ATOM 1444 N N . LEU A 1 182 ? 14.594 18.141 20.234 1 96.44 182 LEU A N 1
ATOM 1445 C CA . LEU A 1 182 ? 15.945 17.641 20.438 1 96.44 182 LEU A CA 1
ATOM 1446 C C . LEU A 1 182 ? 16.406 16.781 19.25 1 96.44 182 LEU A C 1
ATOM 1448 O O . LEU A 1 182 ? 17.594 16.688 18.984 1 96.44 182 LEU A O 1
ATOM 1452 N N . ASP A 1 183 ? 15.531 16.188 18.578 1 97.56 183 ASP A N 1
ATOM 1453 C CA . ASP A 1 183 ? 15.773 15.289 17.469 1 97.56 183 ASP A CA 1
ATOM 1454 C C . ASP A 1 183 ? 14.781 15.547 16.328 1 97.56 183 ASP A C 1
ATOM 1456 O O . ASP A 1 183 ? 13.891 14.734 16.078 1 97.56 183 ASP A O 1
ATOM 1460 N N . PRO A 1 184 ? 15.016 16.609 15.594 1 98 184 PRO A N 1
ATOM 1461 C CA . PRO A 1 184 ? 14.016 17.078 14.625 1 98 184 PRO A CA 1
ATOM 1462 C C . PRO A 1 184 ? 13.68 16.031 13.57 1 98 184 PRO A C 1
ATOM 1464 O O . PRO A 1 184 ? 12.625 16.109 12.938 1 98 184 PRO A O 1
ATOM 1467 N N . TYR A 1 185 ? 14.484 15.055 13.461 1 98.31 185 TYR A N 1
ATOM 1468 C CA . TYR A 1 185 ? 14.297 14.102 12.375 1 98.31 185 TYR A CA 1
ATOM 1469 C C . TYR A 1 185 ? 13.914 12.727 12.922 1 98.31 185 TYR A C 1
ATOM 1471 O O . TYR A 1 185 ? 13.789 11.766 12.164 1 98.31 185 TYR A O 1
ATOM 1479 N N . GLY A 1 186 ? 13.75 12.625 14.258 1 97.19 186 GLY A N 1
ATOM 1480 C CA . GLY A 1 186 ? 13.281 11.406 14.898 1 97.19 186 GLY A CA 1
ATOM 1481 C C . GLY A 1 186 ? 14.203 10.227 14.68 1 97.19 186 GLY A C 1
ATOM 1482 O O . GLY A 1 186 ? 13.742 9.094 14.516 1 97.19 186 GLY A O 1
ATOM 1483 N N . CYS A 1 187 ? 15.477 10.398 14.719 1 96.44 187 CYS A N 1
ATOM 1484 C CA . CYS A 1 187 ? 16.453 9.383 14.32 1 96.44 187 CYS A CA 1
ATOM 1485 C C . CYS A 1 187 ? 17.016 8.672 15.539 1 96.44 187 CYS A C 1
ATOM 1487 O O . CYS A 1 187 ? 17.781 7.707 15.398 1 96.44 187 CYS A O 1
ATOM 1489 N N . SER A 1 188 ? 16.656 9.125 16.719 1 94.12 188 SER A N 1
ATOM 1490 C CA . SER A 1 188 ? 17.281 8.562 17.906 1 94.12 188 SER A CA 1
ATOM 1491 C C . SER A 1 188 ? 16.297 8.453 19.062 1 94.12 188 SER A C 1
ATOM 1493 O O . SER A 1 188 ? 15.172 8.938 18.969 1 94.12 188 SER A O 1
ATOM 1495 N N . GLY A 1 189 ? 16.719 7.688 20.047 1 94.25 189 GLY A N 1
ATOM 1496 C CA . GLY A 1 189 ? 15.977 7.633 21.297 1 94.25 189 GLY A CA 1
ATOM 1497 C C . GLY A 1 189 ? 14.57 7.078 21.141 1 94.25 189 GLY A C 1
ATOM 1498 O O . GLY A 1 189 ? 14.367 6.086 20.438 1 94.25 189 GLY A O 1
ATOM 1499 N N . THR A 1 190 ? 13.688 7.699 21.875 1 95.44 190 THR A N 1
ATOM 1500 C CA . THR A 1 190 ? 12.312 7.23 21.969 1 95.44 190 THR A CA 1
ATOM 1501 C C . THR A 1 190 ? 11.602 7.391 20.625 1 95.44 190 THR A C 1
ATOM 1503 O O . THR A 1 190 ? 10.82 6.523 20.219 1 95.44 190 THR A O 1
ATOM 1506 N N . LEU A 1 191 ? 11.914 8.445 19.953 1 97.06 191 LEU A N 1
ATOM 1507 C CA . LEU A 1 191 ? 11.266 8.695 18.672 1 97.06 191 LEU A CA 1
ATOM 1508 C C . LEU A 1 191 ? 11.609 7.602 17.656 1 97.06 191 LEU A C 1
ATOM 1510 O O . LEU A 1 191 ? 10.734 7.098 16.969 1 97.06 191 LEU A O 1
ATOM 1514 N N . HIS A 1 192 ? 12.836 7.223 17.656 1 96.06 192 HIS A N 1
ATOM 1515 C CA . HIS A 1 192 ? 13.297 6.195 16.719 1 96.06 192 HIS A CA 1
ATOM 1516 C C . HIS A 1 192 ? 12.703 4.836 17.062 1 96.06 192 HIS A C 1
ATOM 1518 O O . HIS A 1 192 ? 12.266 4.098 16.172 1 96.06 192 HIS A O 1
ATOM 1524 N N . ARG A 1 193 ? 12.648 4.496 18.312 1 96 193 ARG A N 1
ATOM 1525 C CA . ARG A 1 193 ? 12.102 3.219 18.766 1 96 193 ARG A CA 1
ATOM 1526 C C . ARG A 1 193 ? 10.625 3.109 18.422 1 96 193 ARG A C 1
ATOM 1528 O O . ARG A 1 193 ? 10.156 2.055 17.984 1 96 193 ARG A O 1
ATOM 1535 N N . LYS A 1 194 ? 9.938 4.195 18.578 1 95 194 LYS A N 1
ATOM 1536 C CA . LYS A 1 194 ? 8.516 4.211 18.25 1 95 194 LYS A CA 1
ATOM 1537 C C . LYS A 1 194 ? 8.305 3.998 16.75 1 95 194 LYS A C 1
ATOM 1539 O O . LYS A 1 194 ? 7.391 3.277 16.344 1 95 194 LYS A O 1
ATOM 1544 N N . LYS A 1 195 ? 9.133 4.625 16.031 1 94.88 195 LYS A N 1
ATOM 1545 C CA . LYS A 1 195 ? 9.07 4.48 14.578 1 94.88 195 LYS A CA 1
ATOM 1546 C C . LYS A 1 195 ? 9.25 3.021 14.164 1 94.88 195 LYS A C 1
ATOM 1548 O O . LYS A 1 195 ? 8.531 2.525 13.297 1 94.88 195 LYS A O 1
ATOM 1553 N N . LEU A 1 196 ? 10.156 2.338 14.758 1 93.62 196 LEU A N 1
ATOM 1554 C CA . LEU A 1 196 ? 10.453 0.949 14.422 1 93.62 196 LEU A CA 1
ATOM 1555 C C . LEU A 1 196 ? 9.281 0.039 14.773 1 93.62 196 LEU A C 1
ATOM 1557 O O . LEU A 1 196 ? 9.008 -0.932 14.07 1 93.62 196 LEU A O 1
ATOM 1561 N N . LYS A 1 197 ? 8.547 0.39 15.773 1 94.56 197 LYS A N 1
ATOM 1562 C CA . LYS A 1 197 ? 7.41 -0.411 16.219 1 94.56 197 LYS A CA 1
ATOM 1563 C C . LYS A 1 197 ? 6.207 -0.213 15.297 1 94.56 197 LYS A C 1
ATOM 1565 O O . LYS A 1 197 ? 5.285 -1.032 15.289 1 94.56 197 LYS A O 1
ATOM 1570 N N . ARG A 1 198 ? 6.266 0.881 14.57 1 95.62 198 ARG A N 1
ATOM 1571 C CA . ARG A 1 198 ? 5.133 1.229 13.719 1 95.62 198 ARG A CA 1
ATOM 1572 C C . ARG A 1 198 ? 5.348 0.736 12.297 1 95.62 198 ARG A C 1
ATOM 1574 O O . ARG A 1 198 ? 4.836 1.329 11.344 1 95.62 198 ARG A O 1
ATOM 1581 N N . ASP A 1 199 ? 6.105 -0.262 12.133 1 94.19 19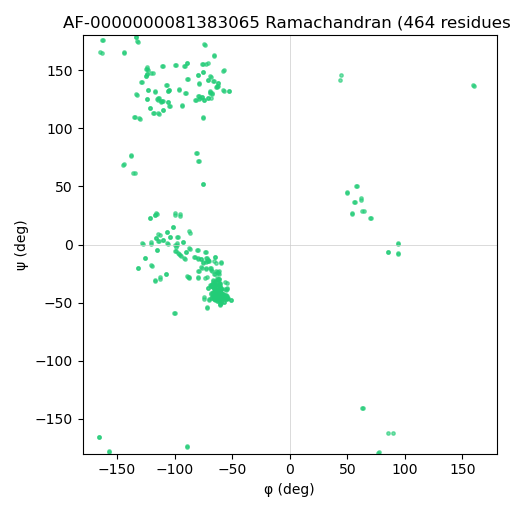9 ASP A N 1
ATOM 1582 C CA . ASP A 1 199 ? 6.289 -0.991 10.883 1 94.19 199 ASP A CA 1
ATOM 1583 C C . ASP A 1 199 ? 6.273 -2.5 11.117 1 94.19 199 ASP A C 1
ATOM 1585 O O . ASP A 1 199 ? 7.234 -3.195 10.789 1 94.19 199 ASP A O 1
ATOM 1589 N N . PRO A 1 200 ? 5.141 -2.965 11.609 1 94.88 200 PRO A N 1
ATOM 1590 C CA . PRO A 1 200 ? 5.082 -4.387 11.961 1 94.88 200 PRO A CA 1
ATOM 1591 C C . PRO A 1 200 ? 5.23 -5.301 10.75 1 94.88 200 PRO A C 1
ATOM 1593 O O . PRO A 1 200 ? 5.457 -6.504 10.906 1 94.88 200 PRO A O 1
ATOM 1596 N N . PHE A 1 201 ? 5.18 -4.801 9.562 1 95.06 201 PHE A N 1
ATOM 1597 C CA . PHE A 1 201 ? 5.223 -5.645 8.375 1 95.06 201 PHE A CA 1
ATOM 1598 C C . PHE A 1 201 ? 6.547 -5.477 7.637 1 95.06 201 PHE A C 1
ATOM 1600 O O . PHE A 1 201 ? 6.711 -5.98 6.523 1 95.06 201 PHE A O 1
ATOM 1607 N N . HIS A 1 202 ? 7.461 -4.723 8.141 1 94 202 HIS A N 1
ATOM 1608 C CA . HIS A 1 202 ? 8.82 -4.59 7.629 1 94 202 HIS A CA 1
ATOM 1609 C C . HIS A 1 202 ? 8.828 -4.129 6.176 1 94 202 HIS A C 1
ATOM 1611 O O . HIS A 1 202 ? 9.484 -4.738 5.328 1 94 202 HIS A O 1
ATOM 1617 N N . ARG A 1 203 ? 8.102 -3.08 5.945 1 94.94 203 ARG A N 1
ATOM 1618 C CA . ARG A 1 203 ? 8.047 -2.488 4.609 1 94.94 203 ARG A CA 1
ATOM 1619 C C . ARG A 1 203 ? 9.32 -1.696 4.316 1 94.94 203 ARG A C 1
ATOM 1621 O O . ARG A 1 203 ? 9.719 -0.838 5.105 1 94.94 203 ARG A O 1
ATOM 1628 N N . ALA A 1 204 ? 9.938 -2.029 3.188 1 94.44 204 ALA A N 1
ATOM 1629 C CA . ALA A 1 204 ? 11 -1.134 2.732 1 94.44 204 ALA A CA 1
ATOM 1630 C C . ALA A 1 204 ? 10.43 0.214 2.297 1 94.44 204 ALA A C 1
ATOM 1632 O O . ALA A 1 204 ? 9.43 0.269 1.579 1 94.44 204 ALA A O 1
ATOM 1633 N N . ILE A 1 205 ? 11.016 1.258 2.811 1 94.5 205 ILE A N 1
ATOM 1634 C CA . ILE A 1 205 ? 10.578 2.607 2.463 1 94.5 205 ILE A CA 1
ATOM 1635 C C . ILE A 1 205 ? 11.047 2.949 1.05 1 94.5 205 ILE A C 1
ATOM 1637 O O . ILE A 1 205 ? 12.242 2.863 0.746 1 94.5 205 ILE A O 1
ATOM 1641 N N . PRO A 1 206 ? 10.133 3.326 0.184 1 96 206 PRO A N 1
ATOM 1642 C CA . PRO A 1 206 ? 10.508 3.568 -1.21 1 96 206 PRO A CA 1
ATOM 1643 C C . PRO A 1 206 ? 11.25 4.891 -1.398 1 96 206 PRO A C 1
ATOM 1645 O O . PRO A 1 206 ? 11.891 5.102 -2.432 1 96 206 PRO A O 1
ATOM 1648 N N . TYR A 1 207 ? 11.18 5.723 -0.478 1 96.12 207 TYR A N 1
ATOM 1649 C CA . TYR A 1 207 ? 11.812 7.039 -0.557 1 96.12 207 TYR A CA 1
ATOM 1650 C C . TYR A 1 207 ? 13.305 6.945 -0.259 1 96.12 207 TYR A C 1
ATOM 1652 O O . TYR A 1 207 ? 13.742 6.074 0.497 1 96.12 207 TYR A O 1
ATOM 1660 N N . PRO A 1 208 ? 14.102 7.801 -0.949 1 96.75 208 PRO A N 1
ATOM 1661 C CA . PRO A 1 208 ? 13.773 8.992 -1.74 1 96.75 208 PRO A CA 1
ATOM 1662 C C . PRO A 1 208 ? 13.742 8.711 -3.24 1 96.75 208 PRO A C 1
ATOM 1664 O O . PRO A 1 208 ? 13.984 9.609 -4.047 1 96.75 208 PRO A O 1
ATOM 1667 N N . ALA A 1 209 ? 13.492 7.496 -3.717 1 94.5 209 ALA A N 1
ATOM 1668 C CA . ALA A 1 209 ? 13.57 7.145 -5.133 1 94.5 209 ALA A CA 1
ATOM 1669 C C . ALA A 1 209 ? 12.703 8.07 -5.98 1 94.5 209 ALA A C 1
ATOM 1671 O O . ALA A 1 209 ? 13.07 8.43 -7.098 1 94.5 209 ALA A O 1
ATOM 1672 N N . GLY A 1 210 ? 11.617 8.547 -5.523 1 95.19 210 GLY A N 1
ATOM 1673 C CA . GLY A 1 210 ? 10.68 9.383 -6.262 1 95.19 210 GLY A CA 1
ATOM 1674 C C . GLY A 1 210 ? 10.969 10.867 -6.133 1 95.19 210 GLY A C 1
ATOM 1675 O O . GLY A 1 210 ? 10.305 11.688 -6.762 1 95.19 210 GLY A O 1
ATOM 1676 N N . CYS A 1 211 ? 11.906 11.211 -5.309 1 97.62 211 CYS A N 1
ATOM 1677 C CA . CYS A 1 211 ? 12.312 12.594 -5.082 1 97.62 211 CYS A CA 1
ATOM 1678 C C . CYS A 1 211 ? 13.812 12.695 -4.84 1 97.62 211 CYS A C 1
ATOM 1680 O O . CYS A 1 211 ? 14.242 13.125 -3.771 1 97.62 211 CYS A O 1
ATOM 1682 N N . PRO A 1 212 ? 14.609 12.438 -5.871 1 96.5 212 PRO A N 1
ATOM 1683 C CA . PRO A 1 212 ? 16.062 12.328 -5.703 1 96.5 212 PRO A CA 1
ATOM 1684 C C . PRO A 1 212 ? 16.688 13.625 -5.191 1 96.5 212 PRO A C 1
ATOM 1686 O O . PRO A 1 212 ? 17.734 13.586 -4.527 1 96.5 212 PRO A O 1
ATOM 1689 N N . GLU A 1 213 ? 16.062 14.82 -5.43 1 97.69 213 GLU A N 1
ATOM 1690 C CA . GLU A 1 213 ? 16.578 16.109 -4.969 1 97.69 213 GLU A CA 1
ATOM 1691 C C . GLU A 1 213 ? 16.594 16.188 -3.447 1 97.69 213 GLU A C 1
ATOM 1693 O O . GLU A 1 213 ? 17.266 17.031 -2.865 1 97.69 213 GLU A O 1
ATOM 1698 N N . LEU A 1 214 ? 15.867 15.273 -2.809 1 98.12 214 LEU A N 1
ATOM 1699 C CA . LEU A 1 214 ? 15.75 15.305 -1.355 1 98.12 214 LEU A CA 1
ATOM 1700 C C . LEU A 1 214 ? 16.562 14.18 -0.724 1 98.12 214 LEU A C 1
ATOM 1702 O O . LEU A 1 214 ? 16.422 13.906 0.471 1 98.12 214 LEU A O 1
ATOM 1706 N N . LYS A 1 215 ? 17.375 13.516 -1.479 1 97.69 215 LYS A N 1
ATOM 1707 C CA . LYS A 1 215 ? 18.109 12.336 -1.02 1 97.69 215 LYS A CA 1
ATOM 1708 C C . LYS A 1 215 ? 18.906 12.648 0.242 1 97.69 215 LYS A C 1
ATOM 1710 O O . LYS A 1 215 ? 18.891 11.867 1.197 1 97.69 215 LYS A O 1
ATOM 1715 N N . ASP A 1 216 ? 19.562 13.758 0.277 1 97.56 216 ASP A N 1
ATOM 1716 C CA . ASP A 1 216 ? 20.406 14.109 1.418 1 97.56 216 ASP A CA 1
ATOM 1717 C C . ASP A 1 216 ? 19.562 14.438 2.645 1 97.56 216 ASP A C 1
ATOM 1719 O O . ASP A 1 216 ? 19.953 14.133 3.773 1 97.56 216 ASP A O 1
ATOM 1723 N N . LEU A 1 217 ? 18.469 15.078 2.443 1 98.06 217 LEU A N 1
ATOM 1724 C CA . LEU A 1 217 ? 17.578 15.359 3.559 1 98.06 217 LEU A CA 1
ATOM 1725 C C . LEU A 1 217 ? 17.031 14.07 4.16 1 98.06 217 LEU A C 1
ATOM 1727 O O . LEU A 1 217 ? 16.984 13.93 5.383 1 98.06 217 LEU A O 1
ATOM 1731 N N . PHE A 1 218 ? 16.688 13.094 3.342 1 97.75 218 PHE A N 1
ATOM 1732 C CA . PHE A 1 218 ? 16.125 11.82 3.791 1 97.75 218 PHE A CA 1
ATOM 1733 C C . PHE A 1 218 ? 17.156 11.047 4.609 1 97.75 218 PHE A C 1
ATOM 1735 O O . PHE A 1 218 ? 16.797 10.242 5.473 1 97.75 218 PHE A O 1
ATOM 1742 N N . SER A 1 219 ? 18.422 11.336 4.344 1 96.25 219 SER A N 1
ATOM 1743 C CA . SER A 1 219 ? 19.469 10.609 5.043 1 96.25 219 SER A CA 1
ATOM 1744 C C . SER A 1 219 ? 20.031 11.414 6.215 1 96.25 219 SER A C 1
ATOM 1746 O O . SER A 1 219 ? 20.906 10.945 6.938 1 96.25 219 SER A O 1
ATOM 1748 N N . TYR A 1 220 ? 19.531 12.594 6.414 1 97.62 220 TYR A N 1
ATOM 1749 C CA . TYR A 1 220 ? 20.062 13.484 7.438 1 97.62 220 TYR A CA 1
ATOM 1750 C C . TYR A 1 220 ? 19.484 13.141 8.812 1 97.62 220 TYR A C 1
ATOM 1752 O O . TYR A 1 220 ? 18.266 12.977 8.961 1 97.62 220 TYR A O 1
ATOM 1760 N N . CYS A 1 221 ? 20.422 12.898 9.703 1 96.06 221 CYS A N 1
ATOM 1761 C CA . CYS A 1 221 ? 20.078 12.695 11.102 1 96.06 221 CYS A CA 1
ATOM 1762 C C . CYS A 1 221 ? 20.938 13.562 12.016 1 96.06 221 CYS A C 1
ATOM 1764 O O . CYS A 1 221 ? 22.172 13.469 11.969 1 96.06 221 CYS A O 1
ATOM 1766 N N . GLY A 1 222 ? 20.422 14.578 12.609 1 92.25 222 GLY A N 1
ATOM 1767 C CA . GLY A 1 222 ? 21.156 15.461 13.508 1 92.25 222 GLY A CA 1
ATOM 1768 C C . GLY A 1 222 ? 20.25 16.312 14.367 1 92.25 222 GLY A C 1
ATOM 1769 O O . GLY A 1 222 ? 19.047 16.406 14.125 1 92.25 222 GLY A O 1
ATOM 1770 N N . THR A 1 223 ? 20.875 16.859 15.359 1 94.5 223 THR A N 1
ATOM 1771 C CA . THR A 1 223 ? 20.125 17.75 16.25 1 94.5 223 THR A CA 1
ATOM 1772 C C . THR A 1 223 ? 19.953 19.125 15.609 1 94.5 223 THR A C 1
ATOM 1774 O O . THR A 1 223 ? 19 19.844 15.922 1 94.5 223 THR A O 1
ATOM 1777 N N . ALA A 1 224 ? 20.844 19.422 14.68 1 96.31 224 ALA A N 1
ATOM 1778 C CA . ALA A 1 224 ? 20.734 20.688 13.945 1 96.31 224 ALA A CA 1
ATOM 1779 C C . ALA A 1 224 ? 19.875 20.516 12.695 1 96.31 224 ALA A C 1
ATOM 1781 O O . ALA A 1 224 ? 19.75 19.422 12.164 1 96.31 224 ALA A O 1
ATOM 1782 N N . LEU A 1 225 ? 19.359 21.578 12.289 1 97.19 225 LEU A N 1
ATOM 1783 C CA . LEU A 1 225 ? 18.547 21.562 11.078 1 97.19 225 LEU A CA 1
ATOM 1784 C C . LEU A 1 225 ? 19.406 21.359 9.844 1 97.19 225 LEU A C 1
ATOM 1786 O O . LEU A 1 225 ? 20.531 21.875 9.781 1 97.19 225 LEU A O 1
ATOM 1790 N N . TYR A 1 226 ? 18.906 20.625 8.953 1 97.38 226 TYR A N 1
ATOM 1791 C CA . TYR A 1 226 ? 19.547 20.375 7.676 1 97.38 226 TYR A CA 1
ATOM 1792 C C . TYR A 1 226 ? 19.812 21.688 6.934 1 97.38 226 TYR A C 1
ATOM 1794 O O . TYR A 1 226 ? 18.906 22.5 6.773 1 97.38 226 TYR A O 1
ATOM 1802 N N . ARG A 1 227 ? 21.062 21.906 6.395 1 94.5 227 ARG A N 1
ATOM 1803 C CA . ARG A 1 227 ? 21.453 23.172 5.77 1 94.5 227 ARG A CA 1
ATOM 1804 C C . ARG A 1 227 ? 21.75 22.984 4.281 1 94.5 227 ARG A C 1
ATOM 1806 O O . ARG A 1 227 ? 22.172 23.922 3.604 1 94.5 227 ARG A O 1
ATOM 1813 N N . GLY A 1 228 ? 21.484 21.75 3.848 1 95 228 GLY A N 1
ATOM 1814 C CA . GLY A 1 228 ? 21.75 21.516 2.438 1 95 228 GLY A CA 1
ATOM 1815 C C . GLY A 1 228 ? 20.719 22.156 1.524 1 95 228 GLY A C 1
ATOM 1816 O O . GLY A 1 228 ? 19.734 22.734 1.995 1 95 228 GLY A O 1
ATOM 1817 N N . SER A 1 229 ? 20.969 22.109 0.273 1 95.12 229 SER A N 1
ATOM 1818 C CA . SER A 1 229 ? 20.094 22.703 -0.731 1 95.12 229 SER A CA 1
ATOM 1819 C C . SER A 1 229 ? 18.766 21.938 -0.843 1 95.12 229 SER A C 1
ATOM 1821 O O . SER A 1 229 ? 18.766 20.703 -0.876 1 95.12 229 SER A O 1
ATOM 1823 N N . LEU A 1 230 ? 17.719 22.688 -0.829 1 97.06 230 LEU A N 1
ATOM 1824 C CA . LEU A 1 230 ? 16.375 22.141 -0.99 1 97.06 230 LEU A CA 1
ATOM 1825 C C . LEU A 1 230 ? 15.641 22.812 -2.145 1 97.06 230 LEU A C 1
ATOM 1827 O O . LEU A 1 230 ? 15.898 23.969 -2.453 1 97.06 230 LEU A O 1
ATOM 1831 N N . PRO A 1 231 ? 14.758 22.094 -2.74 1 96.81 231 PRO A N 1
ATOM 1832 C CA . PRO A 1 231 ? 14.094 22.609 -3.941 1 96.81 231 PRO A CA 1
ATOM 1833 C C . PRO A 1 231 ? 13.297 23.875 -3.676 1 96.81 231 PRO A C 1
ATOM 1835 O O . PRO A 1 231 ? 13 24.625 -4.605 1 96.81 231 PRO A O 1
ATOM 1838 N N . TRP A 1 232 ? 12.891 24.141 -2.535 1 95.19 232 TRP A N 1
ATOM 1839 C CA . TRP A 1 232 ? 12.102 25.312 -2.213 1 95.19 232 TRP A CA 1
ATOM 1840 C C . TRP A 1 232 ? 12.938 26.344 -1.453 1 95.19 232 TRP A C 1
ATOM 1842 O O . TRP A 1 232 ? 12.391 27.281 -0.869 1 95.19 232 TRP A O 1
ATOM 1852 N N . GLY A 1 233 ? 14.195 26.047 -1.245 1 78.62 233 GLY A N 1
ATOM 1853 C CA . GLY A 1 233 ? 15.094 26.953 -0.537 1 78.62 233 GLY A CA 1
ATOM 1854 C C . GLY A 1 233 ? 15.391 28.219 -1.305 1 78.62 233 GLY A C 1
ATOM 1855 O O . GLY A 1 233 ? 15.266 28.25 -2.531 1 78.62 233 GLY A O 1
ATOM 1856 N N . GLN A 1 234 ? 15.172 29.375 -0.711 1 54.28 234 GLN A N 1
ATOM 1857 C CA . GLN A 1 234 ? 15.578 30.688 -1.208 1 54.28 234 GLN A CA 1
ATOM 1858 C C . GLN A 1 234 ? 17.094 30.766 -1.378 1 54.28 234 GLN A C 1
ATOM 1860 O O . GLN A 1 234 ? 17.844 30.078 -0.682 1 54.28 234 GLN A O 1
ATOM 1865 N N . MET B 1 1 ? 2.416 -17.641 -2.969 1 98.69 1 MET B N 1
ATOM 1866 C CA . MET B 1 1 ? 1.949 -16.344 -3.445 1 98.69 1 MET B CA 1
ATOM 1867 C C . MET B 1 1 ? 0.726 -16.5 -4.344 1 98.69 1 MET B C 1
ATOM 1869 O O . MET B 1 1 ? 0.608 -17.484 -5.07 1 98.69 1 MET B O 1
ATOM 1873 N N . VAL B 1 2 ? -0.236 -15.648 -4.129 1 98.94 2 VAL B N 1
ATOM 1874 C CA . VAL B 1 2 ? -1.414 -15.547 -4.984 1 98.94 2 VAL B CA 1
ATOM 1875 C C . VAL B 1 2 ? -1.307 -14.305 -5.863 1 98.94 2 VAL B C 1
ATOM 1877 O O . VAL B 1 2 ? -1.177 -13.188 -5.359 1 98.94 2 VAL B O 1
ATOM 1880 N N . ALA B 1 3 ? -1.304 -14.539 -7.148 1 98.81 3 ALA B N 1
ATOM 1881 C CA . ALA B 1 3 ? -1.207 -13.422 -8.086 1 98.81 3 ALA B CA 1
ATOM 1882 C C . ALA B 1 3 ? -2.553 -12.719 -8.242 1 98.81 3 ALA B C 1
ATOM 1884 O O . ALA B 1 3 ? -3.566 -13.359 -8.523 1 98.81 3 ALA B O 1
ATOM 1885 N N . GLY B 1 4 ? -2.523 -11.453 -8.016 1 98 4 GLY B N 1
ATOM 1886 C CA . GLY B 1 4 ? -3.744 -10.672 -8.148 1 98 4 GLY B CA 1
ATOM 1887 C C . GLY B 1 4 ? -4.137 -10.414 -9.586 1 98 4 GLY B C 1
ATOM 1888 O O . GLY B 1 4 ? -3.279 -10.359 -10.469 1 98 4 GLY B O 1
ATOM 1889 N N . HIS B 1 5 ? -5.438 -10.188 -9.781 1 97.31 5 HIS B N 1
ATOM 1890 C CA . HIS B 1 5 ? -5.926 -10.016 -11.141 1 97.31 5 HIS B CA 1
ATOM 1891 C C . HIS B 1 5 ? -6.812 -8.781 -11.258 1 97.31 5 HIS B C 1
ATOM 1893 O O . HIS B 1 5 ? -7.086 -8.305 -12.359 1 97.31 5 HIS B O 1
ATOM 1899 N N . SER B 1 6 ? -7.312 -8.328 -10.188 1 97.38 6 SER B N 1
ATOM 1900 C CA . SER B 1 6 ? -8.188 -7.16 -10.195 1 97.38 6 SER B CA 1
ATOM 1901 C C . SER B 1 6 ? -8.32 -6.559 -8.805 1 97.38 6 SER B C 1
ATOM 1903 O O . SER B 1 6 ? -7.758 -7.078 -7.84 1 97.38 6 SER B O 1
ATOM 1905 N N . VAL B 1 7 ? -9.039 -5.457 -8.766 1 97.88 7 VAL B N 1
ATOM 1906 C CA . VAL B 1 7 ? -9.18 -4.707 -7.527 1 97.88 7 VAL B CA 1
ATOM 1907 C C . VAL B 1 7 ? -10.641 -4.75 -7.066 1 97.88 7 VAL B C 1
ATOM 1909 O O . VAL B 1 7 ? -11.555 -4.52 -7.859 1 97.88 7 VAL B O 1
ATOM 1912 N N . TYR B 1 8 ? -10.836 -5.18 -5.801 1 97.06 8 TYR B N 1
ATOM 1913 C CA . TYR B 1 8 ? -12.148 -5.105 -5.172 1 97.06 8 TYR B CA 1
ATOM 1914 C C . TYR B 1 8 ? -12.523 -3.664 -4.855 1 97.06 8 TYR B C 1
ATOM 1916 O O . TYR B 1 8 ? -11.766 -2.953 -4.188 1 97.06 8 TYR B O 1
ATOM 1924 N N . THR B 1 9 ? -13.703 -3.156 -5.312 1 95 9 THR B N 1
ATOM 1925 C CA . THR B 1 9 ? -14 -1.729 -5.227 1 95 9 THR B CA 1
ATOM 1926 C C . THR B 1 9 ? -15.352 -1.493 -4.555 1 95 9 THR B C 1
ATOM 1928 O O . THR B 1 9 ? -15.781 -0.349 -4.402 1 95 9 THR B O 1
ATOM 1931 N N . SER B 1 10 ? -15.992 -2.506 -4.164 1 91.75 10 SER B N 1
ATOM 1932 C CA . SER B 1 10 ? -17.344 -2.34 -3.627 1 91.75 10 SER B CA 1
ATOM 1933 C C . SER B 1 10 ? -17.328 -1.489 -2.361 1 91.75 10 SER B C 1
ATOM 1935 O O . SER B 1 10 ? -16.438 -1.635 -1.517 1 91.75 10 SER B O 1
ATOM 1937 N N . LYS B 1 11 ? -18.328 -0.592 -2.258 1 85.38 11 LYS B N 1
ATOM 1938 C CA . LYS B 1 11 ? -18.516 0.248 -1.079 1 85.38 11 LYS B CA 1
ATOM 1939 C C . LYS B 1 11 ? -19.453 -0.42 -0.079 1 85.38 11 LYS B C 1
ATOM 1941 O O . LYS B 1 11 ? -19.625 0.069 1.039 1 85.38 11 LYS B O 1
ATOM 1946 N N . LYS B 1 12 ? -20.188 -1.497 -0.359 1 81.94 12 LYS B N 1
ATOM 1947 C CA . LYS B 1 12 ? -21.203 -2.16 0.466 1 81.94 12 LYS B CA 1
ATOM 1948 C C . LYS B 1 12 ? -20.625 -3.41 1.131 1 81.94 12 LYS B C 1
ATOM 1950 O O . LYS B 1 12 ? -21.312 -4.078 1.903 1 81.94 12 LYS B O 1
ATOM 1955 N N . CYS B 1 13 ? -19.406 -3.504 1.133 1 83.25 13 CYS B N 1
ATOM 1956 C CA . CYS B 1 13 ? -18.766 -4.691 1.705 1 83.25 13 CYS B CA 1
ATOM 1957 C C . CYS B 1 13 ? -19.5 -5.957 1.267 1 83.25 13 CYS B C 1
ATOM 1959 O O . CYS B 1 13 ? -20.703 -5.938 1.03 1 83.25 13 CYS B O 1
ATOM 1961 N N . GLY B 1 14 ? -18.812 -7.055 0.972 1 89.25 14 GLY B N 1
ATOM 1962 C CA . GLY B 1 14 ? -19.438 -8.297 0.547 1 89.25 14 GLY B CA 1
ATOM 1963 C C . GLY B 1 14 ? -19.609 -8.398 -0.957 1 89.25 14 GLY B C 1
ATOM 1964 O O . GLY B 1 14 ? -18.812 -7.855 -1.718 1 89.25 14 GLY B O 1
ATOM 1965 N N . LYS B 1 15 ? -20.5 -9.328 -1.3 1 91.88 15 LYS B N 1
ATOM 1966 C CA . LYS B 1 15 ? -20.75 -9.602 -2.711 1 91.88 15 LYS B CA 1
ATOM 1967 C C . LYS B 1 15 ? -19.453 -9.812 -3.477 1 91.88 15 LYS B C 1
ATOM 1969 O O . LYS B 1 15 ? -19.25 -9.234 -4.543 1 91.88 15 LYS B O 1
ATOM 1974 N N . PHE B 1 16 ? -18.656 -10.578 -2.859 1 94.81 16 PHE B N 1
ATOM 1975 C CA . PHE B 1 16 ? -17.297 -10.742 -3.354 1 94.81 16 PHE B CA 1
ATOM 1976 C C . PHE B 1 16 ? -17.297 -11.492 -4.68 1 94.81 16 PHE B C 1
ATOM 1978 O O . PHE B 1 16 ? -16.344 -11.391 -5.457 1 94.81 16 PHE B O 1
ATOM 1985 N N . GLU B 1 17 ? -18.359 -12.258 -4.973 1 95.25 17 GLU B N 1
ATOM 1986 C CA . GLU B 1 17 ? -18.391 -13.031 -6.211 1 95.25 17 GLU B CA 1
ATOM 1987 C C . GLU B 1 17 ? -19.188 -12.305 -7.293 1 95.25 17 GLU B C 1
ATOM 1989 O O . GLU B 1 17 ? -19.422 -12.852 -8.367 1 95.25 17 GLU B O 1
ATOM 1994 N N . ASP B 1 18 ? -19.562 -11.117 -6.984 1 95.44 18 ASP B N 1
ATOM 1995 C CA . ASP B 1 18 ? -20.297 -10.289 -7.945 1 95.44 18 ASP B CA 1
ATOM 1996 C C . ASP B 1 18 ? -19.328 -9.445 -8.781 1 95.44 18 ASP B C 1
ATOM 1998 O O . ASP B 1 18 ? -18.516 -8.703 -8.234 1 95.44 18 ASP B O 1
ATOM 2002 N N . GLU B 1 19 ? -19.531 -9.516 -10.07 1 95.44 19 GLU B N 1
ATOM 2003 C CA . GLU B 1 19 ? -18.641 -8.789 -10.977 1 95.44 19 GLU B CA 1
ATOM 2004 C C . GLU B 1 19 ? -18.719 -7.281 -10.727 1 95.44 19 GLU B C 1
ATOM 2006 O O . GLU B 1 19 ? -17.719 -6.57 -10.883 1 95.44 19 GLU B O 1
ATOM 2011 N N . ASP B 1 20 ? -19.844 -6.785 -10.273 1 94.31 20 ASP B N 1
ATOM 2012 C CA . ASP B 1 20 ? -20.031 -5.355 -10.055 1 94.31 20 ASP B CA 1
ATOM 2013 C C . ASP B 1 20 ? -19.234 -4.867 -8.859 1 94.31 20 ASP B C 1
ATOM 2015 O O . ASP B 1 20 ? -19.062 -3.66 -8.664 1 94.31 20 ASP B O 1
ATOM 2019 N N . SER B 1 21 ? -18.75 -5.824 -8.07 1 95.56 21 SER B N 1
ATOM 2020 C CA . SER B 1 21 ? -18 -5.477 -6.867 1 95.56 21 SER B CA 1
ATOM 2021 C C . SER B 1 21 ? -16.516 -5.273 -7.176 1 95.56 21 SER B C 1
ATOM 2023 O O . SER B 1 21 ? -15.734 -4.91 -6.293 1 95.56 21 SER B O 1
ATOM 2025 N N . TRP B 1 22 ? -16.141 -5.5 -8.406 1 97 22 TRP B N 1
ATOM 2026 C CA . TRP B 1 22 ? -14.742 -5.453 -8.812 1 97 22 TRP B CA 1
ATOM 2027 C C . TRP B 1 22 ? -14.547 -4.465 -9.961 1 97 22 TRP B C 1
ATOM 2029 O O . TRP B 1 22 ? -15.469 -4.215 -10.742 1 97 22 TRP B O 1
ATOM 2039 N N . PHE B 1 23 ? -13.391 -3.805 -9.992 1 96.38 23 PHE B N 1
ATOM 2040 C CA . PHE B 1 23 ? -12.992 -3.102 -11.203 1 96.38 23 PHE B CA 1
ATOM 2041 C C . PHE B 1 23 ? -12.5 -4.082 -12.266 1 96.38 23 PHE B C 1
ATOM 2043 O O . PHE B 1 23 ? -11.422 -4.66 -12.133 1 96.38 23 PHE B O 1
ATOM 2050 N N . LEU B 1 24 ? -13.289 -4.23 -13.289 1 95.31 24 LEU B N 1
ATOM 2051 C CA . LEU B 1 24 ? -12.969 -5.227 -14.312 1 95.31 24 LEU B CA 1
ATOM 2052 C C . LEU B 1 24 ? -12.711 -4.559 -15.656 1 95.31 24 LEU B C 1
ATOM 2054 O O . LEU B 1 24 ? -13.453 -3.664 -16.062 1 95.31 24 LEU B O 1
ATOM 2058 N N . GLU B 1 25 ? -11.633 -4.969 -16.25 1 90.81 25 GLU B N 1
ATOM 2059 C CA . GLU B 1 25 ? -11.422 -4.598 -17.641 1 90.81 25 GLU B CA 1
ATOM 2060 C C . GLU B 1 25 ? -12.461 -5.242 -18.562 1 90.81 25 GLU B C 1
ATOM 2062 O O . GLU B 1 25 ? -13.102 -6.223 -18.172 1 90.81 25 GLU B O 1
ATOM 2067 N N . PRO B 1 26 ? -12.57 -4.684 -19.766 1 88.69 26 PRO B N 1
ATOM 2068 C CA . PRO B 1 26 ? -13.586 -5.219 -20.672 1 88.69 26 PRO B CA 1
ATOM 2069 C C . PRO B 1 26 ? -13.461 -6.727 -20.891 1 88.69 26 PRO B C 1
ATOM 2071 O O . PRO B 1 26 ? -14.461 -7.445 -20.859 1 88.69 26 PRO B O 1
ATOM 2074 N N . TYR B 1 27 ? -12.273 -7.234 -20.969 1 86.44 27 TYR B N 1
ATOM 2075 C CA . TYR B 1 27 ? -12.062 -8.648 -21.25 1 86.44 27 TYR B CA 1
ATOM 2076 C C . TYR B 1 27 ? -12.336 -9.492 -20 1 86.44 27 TYR B C 1
ATOM 2078 O O . TYR B 1 27 ? -12.453 -10.719 -20.094 1 86.44 27 TYR B O 1
ATOM 2086 N N . GLN B 1 28 ? -12.453 -8.852 -18.828 1 90.56 28 GLN B N 1
ATOM 2087 C CA . GLN B 1 28 ? -12.703 -9.555 -17.578 1 90.56 28 GLN B CA 1
ATOM 2088 C C . GLN B 1 28 ? -14.195 -9.602 -17.25 1 90.56 28 GLN B C 1
ATOM 2090 O O . GLN B 1 28 ? -14.609 -10.273 -16.297 1 90.56 28 GLN B O 1
ATOM 2095 N N . LYS B 1 29 ? -14.93 -8.859 -18.016 1 92.25 29 LYS B N 1
ATOM 2096 C CA . LYS B 1 29 ? -16.359 -8.758 -17.719 1 92.25 29 LYS B CA 1
ATOM 2097 C C . LYS B 1 29 ? -17.109 -9.992 -18.219 1 92.25 29 LYS B C 1
ATOM 2099 O O . LYS B 1 29 ? -17.828 -9.922 -19.219 1 92.25 29 LYS B O 1
ATOM 2104 N N . ASN B 1 30 ? -16.938 -11.133 -17.578 1 93.56 30 ASN B N 1
ATOM 2105 C CA . ASN B 1 30 ? -17.578 -12.414 -17.844 1 93.56 30 ASN B CA 1
ATOM 2106 C C . ASN B 1 30 ? -18.203 -13.008 -16.578 1 93.56 30 ASN B C 1
ATOM 2108 O O . ASN B 1 30 ? -17.625 -12.898 -15.492 1 93.56 30 ASN B O 1
ATOM 2112 N N . PRO B 1 31 ? -19.406 -13.586 -16.812 1 94.56 31 PRO B N 1
ATOM 2113 C CA . PRO B 1 31 ? -19.984 -14.25 -15.648 1 94.56 31 PRO B CA 1
ATOM 2114 C C . PRO B 1 31 ? -19.031 -15.25 -15.008 1 94.56 31 PRO B C 1
ATOM 2116 O O . PRO B 1 31 ? -18.391 -16.031 -15.703 1 94.56 31 PRO B O 1
ATOM 2119 N N . GLY B 1 32 ? -18.922 -15.141 -13.688 1 96.25 32 GLY B N 1
ATOM 2120 C CA . GLY B 1 32 ? -18.078 -16.078 -12.961 1 96.25 32 GLY B CA 1
ATOM 2121 C C . GLY B 1 32 ? -16.672 -15.578 -12.742 1 96.25 32 GLY B C 1
ATOM 2122 O O . GLY B 1 32 ? -15.883 -16.188 -12.016 1 96.25 32 GLY B O 1
ATOM 2123 N N . GLN B 1 33 ? -16.344 -14.461 -13.359 1 96.12 33 GLN B N 1
ATOM 2124 C CA . GLN B 1 33 ? -14.992 -13.914 -13.258 1 96.12 33 GLN B CA 1
ATOM 2125 C C . GLN B 1 33 ? -14.633 -13.602 -11.812 1 96.12 33 GLN B C 1
ATOM 2127 O O . GLN B 1 33 ? -13.594 -14.039 -11.32 1 96.12 33 GLN B O 1
ATOM 2132 N N . ALA B 1 34 ? -15.469 -12.891 -11.117 1 96.88 34 ALA B N 1
ATOM 2133 C CA . ALA B 1 34 ? -15.227 -12.5 -9.727 1 96.88 34 ALA B CA 1
ATOM 2134 C C . ALA B 1 34 ? -15.086 -13.727 -8.828 1 96.88 34 ALA B C 1
ATOM 2136 O O . ALA B 1 34 ? -14.242 -13.758 -7.934 1 96.88 34 ALA B O 1
ATOM 2137 N N . ALA B 1 35 ? -15.883 -14.711 -9.125 1 97.31 35 ALA B N 1
ATOM 2138 C CA . ALA B 1 35 ? -15.836 -15.945 -8.344 1 97.31 35 ALA B CA 1
ATOM 2139 C C . ALA B 1 35 ? -14.469 -16.609 -8.453 1 97.31 35 ALA B C 1
ATOM 2141 O O . ALA B 1 35 ? -13.992 -17.219 -7.496 1 97.31 35 ALA B O 1
ATOM 2142 N N . THR B 1 36 ? -13.836 -16.5 -9.555 1 97.75 36 THR B N 1
ATOM 2143 C CA . THR B 1 36 ? -12.516 -17.109 -9.727 1 97.75 36 THR B CA 1
ATOM 2144 C C . THR B 1 36 ? -11.484 -16.406 -8.852 1 97.75 36 THR B C 1
ATOM 2146 O O . THR B 1 36 ? -10.562 -17.031 -8.336 1 97.75 36 THR B O 1
ATOM 2149 N N . PHE B 1 37 ? -11.625 -15.07 -8.688 1 98.12 37 PHE B N 1
ATOM 2150 C CA . PHE B 1 37 ? -10.719 -14.352 -7.793 1 98.12 37 PHE B CA 1
ATOM 2151 C C . PHE B 1 37 ? -10.836 -14.883 -6.371 1 98.12 37 PHE B C 1
ATOM 2153 O O . PHE B 1 37 ? -9.828 -15.156 -5.719 1 98.12 37 PHE B O 1
ATOM 2160 N N . VAL B 1 38 ? -12.07 -15.062 -5.969 1 98.12 38 VAL B N 1
ATOM 2161 C CA . VAL B 1 38 ? -12.32 -15.594 -4.633 1 98.12 38 VAL B CA 1
ATOM 2162 C C . VAL B 1 38 ? -11.758 -17.016 -4.527 1 98.12 38 VAL B C 1
ATOM 2164 O O . VAL B 1 38 ? -11.203 -17.391 -3.496 1 98.12 38 VAL B O 1
ATOM 2167 N N . GLY B 1 39 ? -11.867 -17.75 -5.613 1 98.25 39 GLY B N 1
ATOM 2168 C CA . GLY B 1 39 ? -11.289 -19.078 -5.66 1 98.25 39 GLY B CA 1
ATOM 2169 C C . GLY B 1 39 ? -9.781 -19.078 -5.484 1 98.25 39 GLY B C 1
ATOM 2170 O O . GLY B 1 39 ? -9.234 -19.953 -4.816 1 98.25 39 GLY B O 1
ATOM 2171 N N . HIS B 1 40 ? -9.141 -18.156 -6.094 1 98.75 40 HIS B N 1
ATOM 2172 C CA . HIS B 1 40 ? -7.695 -18.016 -5.922 1 98.75 40 HIS B CA 1
ATOM 2173 C C . HIS B 1 40 ? -7.336 -17.734 -4.469 1 98.75 40 HIS B C 1
ATOM 2175 O O . HIS B 1 40 ? -6.398 -18.344 -3.93 1 98.75 40 HIS B O 1
ATOM 2181 N N . ILE B 1 41 ? -8.062 -16.781 -3.898 1 98.81 41 ILE B N 1
ATOM 2182 C CA . ILE B 1 41 ? -7.832 -16.406 -2.506 1 98.81 41 ILE B CA 1
ATOM 2183 C C . ILE B 1 41 ? -7.988 -17.641 -1.612 1 98.81 41 ILE B C 1
ATOM 2185 O O . ILE B 1 41 ? -7.102 -17.953 -0.812 1 98.81 41 ILE B O 1
ATOM 2189 N N . LYS B 1 42 ? -9.086 -18.344 -1.813 1 98.69 42 LYS B N 1
ATOM 2190 C CA . LYS B 1 42 ? -9.383 -19.531 -1.011 1 98.69 42 LYS B CA 1
ATOM 2191 C C . LYS B 1 42 ? -8.305 -20.594 -1.188 1 98.69 42 LYS B C 1
ATOM 2193 O O . LYS B 1 42 ? -7.844 -21.188 -0.21 1 98.69 42 LYS B O 1
ATOM 2198 N N . ALA B 1 43 ? -7.906 -20.828 -2.406 1 98.81 43 ALA B N 1
ATOM 2199 C CA . ALA B 1 43 ? -6.852 -21.797 -2.678 1 98.81 43 ALA B CA 1
ATOM 2200 C C . ALA B 1 43 ? -5.559 -21.422 -1.959 1 98.81 43 ALA B C 1
ATOM 2202 O O . ALA B 1 43 ? -4.906 -22.281 -1.357 1 98.81 43 ALA B O 1
ATOM 2203 N N . GLY B 1 44 ? -5.184 -20.156 -2.031 1 98.81 44 GLY B N 1
ATOM 2204 C CA . GLY B 1 44 ? -4 -19.688 -1.326 1 98.81 44 GLY B CA 1
ATOM 2205 C C . GLY B 1 44 ? -4.059 -19.938 0.169 1 98.81 44 GLY B C 1
ATOM 2206 O O . GLY B 1 44 ? -3.094 -20.422 0.764 1 98.81 44 GLY B O 1
ATOM 2207 N N . VAL B 1 45 ? -5.211 -19.609 0.745 1 98.88 45 VAL B N 1
ATOM 2208 C CA . VAL B 1 45 ? -5.414 -19.781 2.18 1 98.88 45 VAL B CA 1
ATOM 2209 C C . VAL B 1 45 ? -5.297 -21.266 2.545 1 98.88 45 VAL B C 1
ATOM 2211 O O . VAL B 1 45 ? -4.621 -21.609 3.512 1 98.88 45 VAL B O 1
ATOM 2214 N N . GLU B 1 46 ? -5.906 -22.125 1.747 1 98.69 46 GLU B N 1
ATOM 2215 C CA . GLU B 1 46 ? -5.902 -23.562 2.023 1 98.69 46 GLU B CA 1
ATOM 2216 C C . GLU B 1 46 ? -4.5 -24.156 1.889 1 98.69 46 GLU B C 1
ATOM 2218 O O . GLU B 1 46 ? -4.09 -24.984 2.697 1 98.69 46 GLU B O 1
ATOM 2223 N N . ILE B 1 47 ? -3.797 -23.797 0.881 1 98.62 47 ILE B N 1
ATOM 2224 C CA . ILE B 1 47 ? -2.436 -24.281 0.677 1 98.62 47 ILE B CA 1
ATOM 2225 C C . ILE B 1 47 ? -1.55 -23.844 1.84 1 98.62 47 ILE B C 1
ATOM 2227 O O . ILE B 1 47 ? -0.778 -24.641 2.379 1 98.62 47 ILE B O 1
ATOM 2231 N N . ALA B 1 48 ? -1.623 -22.562 2.248 1 98.5 48 ALA B N 1
ATOM 2232 C CA . ALA B 1 48 ? -0.841 -22.047 3.365 1 98.5 48 ALA B CA 1
ATOM 2233 C C . ALA B 1 48 ? -1.159 -22.797 4.656 1 98.5 48 ALA B C 1
ATOM 2235 O O . ALA B 1 48 ? -0.269 -23.047 5.469 1 98.5 48 ALA B O 1
ATOM 2236 N N . ASP B 1 49 ? -2.42 -23.125 4.809 1 98.44 49 ASP B N 1
ATOM 2237 C CA . ASP B 1 49 ? -2.873 -23.812 6.023 1 98.44 49 ASP B CA 1
ATOM 2238 C C . ASP B 1 49 ? -2.219 -25.172 6.16 1 98.44 49 ASP B C 1
ATOM 2240 O O . ASP B 1 49 ? -2.07 -25.688 7.27 1 98.44 49 ASP B O 1
ATOM 2244 N N . ARG B 1 50 ? -1.752 -25.797 5.086 1 97.62 50 ARG B N 1
ATOM 2245 C CA . ARG B 1 50 ? -1.188 -27.141 5.086 1 97.62 50 ARG B CA 1
ATOM 2246 C C . ARG B 1 50 ? 0.277 -27.125 5.508 1 97.62 50 ARG B C 1
ATOM 2248 O O . ARG B 1 50 ? 0.875 -28.172 5.746 1 97.62 50 ARG B O 1
ATOM 2255 N N . ASP B 1 51 ? 0.841 -25.984 5.578 1 96.56 51 ASP B N 1
ATOM 2256 C CA . ASP B 1 51 ? 2.242 -25.812 5.949 1 96.56 51 ASP B CA 1
ATOM 2257 C C . ASP B 1 51 ? 2.408 -24.672 6.965 1 96.56 51 ASP B C 1
ATOM 2259 O O . ASP B 1 51 ? 2.402 -23.5 6.602 1 96.56 51 ASP B O 1
ATOM 2263 N N . GLU B 1 52 ? 2.727 -25 8.172 1 94.81 52 GLU B N 1
ATOM 2264 C CA . GLU B 1 52 ? 2.799 -24.016 9.258 1 94.81 52 GLU B CA 1
ATOM 2265 C C . GLU B 1 52 ? 3.959 -23.047 9.055 1 94.81 52 GLU B C 1
ATOM 2267 O O . GLU B 1 52 ? 3.967 -21.953 9.625 1 94.81 52 GLU B O 1
ATOM 2272 N N . GLY B 1 53 ? 4.887 -23.438 8.273 1 95.38 53 GLY B N 1
ATOM 2273 C CA . GLY B 1 53 ? 6.043 -22.594 8.023 1 95.38 53 GLY B CA 1
ATOM 2274 C C . GLY B 1 53 ? 5.887 -21.703 6.801 1 95.38 53 GLY B C 1
ATOM 2275 O O . GLY B 1 53 ? 6.789 -20.938 6.465 1 95.38 53 GLY B O 1
ATOM 2276 N N . ALA B 1 54 ? 4.746 -21.766 6.168 1 97.06 54 ALA B N 1
ATOM 2277 C CA . ALA B 1 54 ? 4.543 -21.016 4.926 1 97.06 54 ALA B CA 1
ATOM 2278 C C . ALA B 1 54 ? 4.016 -19.625 5.211 1 97.06 54 ALA B C 1
ATOM 2280 O O . ALA B 1 54 ? 3.281 -19.406 6.176 1 97.06 54 ALA B O 1
ATOM 2281 N N . LEU B 1 55 ? 4.477 -18.672 4.449 1 98.12 55 LEU B N 1
ATOM 2282 C CA . LEU B 1 55 ? 3.844 -17.359 4.363 1 98.12 55 LEU B CA 1
ATOM 2283 C C . LEU B 1 55 ? 2.898 -17.281 3.17 1 98.12 55 LEU B C 1
ATOM 2285 O O . LEU B 1 55 ? 3.213 -17.797 2.092 1 98.12 55 LEU B O 1
ATOM 2289 N N . LEU B 1 56 ? 1.745 -16.781 3.416 1 98.88 56 LEU B N 1
ATOM 2290 C CA . LEU B 1 56 ? 0.851 -16.453 2.309 1 98.88 56 LEU B CA 1
ATOM 2291 C C . LEU B 1 56 ? 1.01 -14.992 1.894 1 98.88 56 LEU B C 1
ATOM 2293 O O . LEU B 1 56 ? 0.822 -14.086 2.709 1 98.88 56 LEU B O 1
ATOM 2297 N N . ILE B 1 57 ? 1.388 -14.742 0.678 1 98.88 57 ILE B N 1
ATOM 2298 C CA . ILE B 1 57 ? 1.562 -13.398 0.156 1 98.88 57 ILE B CA 1
ATOM 2299 C C . ILE B 1 57 ? 0.598 -13.164 -1.005 1 98.88 57 ILE B C 1
ATOM 2301 O O . ILE B 1 57 ? 0.688 -13.828 -2.039 1 98.88 57 ILE B O 1
ATOM 2305 N N . PHE B 1 58 ? -0.361 -12.281 -0.828 1 98.94 58 PHE B N 1
ATOM 2306 C CA . PHE B 1 58 ? -1.123 -11.766 -1.958 1 98.94 58 PHE B CA 1
ATOM 2307 C C . PHE B 1 58 ? -0.336 -10.688 -2.691 1 98.94 58 PHE B C 1
ATOM 2309 O O . PHE B 1 58 ? 0.145 -9.734 -2.074 1 98.94 58 PHE B O 1
ATOM 2316 N N . SER B 1 59 ? -0.213 -10.859 -4 1 98.94 59 SER B N 1
ATOM 2317 C CA . SER B 1 59 ? 0.654 -9.961 -4.754 1 98.94 59 SER B CA 1
ATOM 2318 C C . SER B 1 59 ? -0.109 -9.266 -5.883 1 98.94 59 SER B C 1
ATOM 2320 O O . SER B 1 59 ? -0.843 -9.922 -6.629 1 98.94 59 SER B O 1
ATOM 2322 N N . GLY B 1 60 ? 0.081 -7.945 -5.977 1 98.75 60 GLY B N 1
ATOM 2323 C CA . GLY B 1 60 ? -0.509 -7.133 -7.027 1 98.75 60 GLY B CA 1
ATOM 2324 C C . GLY B 1 60 ? -0.576 -5.656 -6.676 1 98.75 60 GLY B C 1
ATOM 2325 O O . GLY B 1 60 ? -0.938 -5.297 -5.551 1 98.75 60 GLY B O 1
ATOM 2326 N N . GLY B 1 61 ? -0.263 -4.855 -7.547 1 98.25 61 GLY B N 1
ATOM 2327 C CA . GLY B 1 61 ? -0.143 -3.428 -7.301 1 98.25 61 GLY B CA 1
ATOM 2328 C C . GLY B 1 61 ? -1.444 -2.676 -7.504 1 98.25 61 GLY B C 1
ATOM 2329 O O . GLY B 1 61 ? -2.52 -3.277 -7.52 1 98.25 61 GLY B O 1
ATOM 2330 N N . GLU B 1 62 ? -1.285 -1.329 -7.402 1 97.62 62 GLU B N 1
ATOM 2331 C CA . GLU B 1 62 ? -2.365 -0.397 -7.711 1 97.62 62 GLU B CA 1
ATOM 2332 C C . GLU B 1 62 ? -2.484 -0.169 -9.219 1 97.62 62 GLU B C 1
ATOM 2334 O O . GLU B 1 62 ? -2.119 0.895 -9.719 1 97.62 62 GLU B O 1
ATOM 2339 N N . THR B 1 63 ? -3.076 -1.094 -9.891 1 96.44 63 THR B N 1
ATOM 2340 C CA . THR B 1 63 ? -2.9 -1.194 -11.336 1 96.44 63 THR B CA 1
ATOM 2341 C C . THR B 1 63 ? -4.047 -0.508 -12.07 1 96.44 63 THR B C 1
ATOM 2343 O O . THR B 1 63 ? -4.031 -0.398 -13.297 1 96.44 63 THR B O 1
ATOM 2346 N N . ARG B 1 64 ? -5.055 -0.093 -11.344 1 95.19 64 ARG B N 1
ATOM 2347 C CA . ARG B 1 64 ? -6.258 0.457 -11.969 1 95.19 64 ARG B CA 1
ATOM 2348 C C . ARG B 1 64 ? -6.516 1.883 -11.492 1 95.19 64 ARG B C 1
ATOM 2350 O O . ARG B 1 64 ? -6.875 2.1 -10.328 1 95.19 64 ARG B O 1
ATOM 2357 N N . LYS B 1 65 ? -6.48 2.787 -12.438 1 94.25 65 LYS B N 1
ATOM 2358 C CA . LYS B 1 65 ? -6.602 4.195 -12.086 1 94.25 65 LYS B CA 1
ATOM 2359 C C . LYS B 1 65 ? -7.953 4.484 -11.438 1 94.25 65 LYS B C 1
ATOM 2361 O O . LYS B 1 65 ? -8.023 5.066 -10.352 1 94.25 65 LYS B O 1
ATOM 2366 N N . ASP B 1 66 ? -8.992 3.961 -12.047 1 93.5 66 ASP B N 1
ATOM 2367 C CA . ASP B 1 66 ? -10.344 4.348 -11.648 1 93.5 66 ASP B CA 1
ATOM 2368 C C . ASP B 1 66 ? -10.781 3.609 -10.391 1 93.5 66 ASP B C 1
ATOM 2370 O O . ASP B 1 66 ? -11.781 3.971 -9.766 1 93.5 66 ASP B O 1
ATOM 2374 N N . ALA B 1 67 ? -10.047 2.59 -9.984 1 95.06 67 ALA B N 1
ATOM 2375 C CA . ALA B 1 67 ? -10.328 1.877 -8.734 1 95.06 67 ALA B CA 1
ATOM 2376 C C . ALA B 1 67 ? -9.781 2.641 -7.531 1 95.06 67 ALA B C 1
ATOM 2378 O O . ALA B 1 67 ? -10.078 2.293 -6.387 1 95.06 67 ALA B O 1
ATOM 2379 N N . GLY B 1 68 ? -9.055 3.785 -7.809 1 95.31 68 GLY B N 1
ATOM 2380 C CA . GLY B 1 68 ? -8.367 4.461 -6.723 1 95.31 68 GLY B CA 1
ATOM 2381 C C . GLY B 1 68 ? -7.082 3.766 -6.309 1 95.31 68 GLY B C 1
ATOM 2382 O O . GLY B 1 68 ? -6.668 2.789 -6.934 1 95.31 68 GLY B O 1
ATOM 2383 N N . PRO B 1 69 ? -6.438 4.348 -5.297 1 96.81 69 PRO B N 1
ATOM 2384 C CA . PRO B 1 69 ? -5.145 3.809 -4.863 1 96.81 69 PRO B CA 1
ATOM 2385 C C . PRO B 1 69 ? -5.285 2.518 -4.059 1 96.81 69 PRO B C 1
ATOM 2387 O O . PRO B 1 69 ? -4.695 2.391 -2.984 1 96.81 69 PRO B O 1
ATOM 2390 N N . ARG B 1 70 ? -6.016 1.573 -4.641 1 96.81 70 ARG B N 1
ATOM 2391 C CA . ARG B 1 70 ? -6.223 0.243 -4.074 1 96.81 70 ARG B CA 1
ATOM 2392 C C . ARG B 1 70 ? -5.414 -0.805 -4.832 1 96.81 70 ARG B C 1
ATOM 2394 O O . ARG B 1 70 ? -5.387 -0.806 -6.062 1 96.81 70 ARG B O 1
ATOM 2401 N N . SER B 1 71 ? -4.762 -1.583 -4.086 1 98.25 71 SER B N 1
ATOM 2402 C CA . SER B 1 71 ? -3.971 -2.625 -4.73 1 98.25 71 SER B CA 1
ATOM 2403 C C . SER B 1 71 ? -4.77 -3.914 -4.879 1 98.25 71 SER B C 1
ATOM 2405 O O . SER B 1 71 ? -5.73 -4.145 -4.141 1 98.25 71 SER B O 1
ATOM 2407 N N . GLU B 1 72 ? -4.379 -4.68 -5.871 1 98.62 72 GLU B N 1
ATOM 2408 C CA . GLU B 1 72 ? -4.938 -6.02 -6.023 1 98.62 72 GLU B CA 1
ATOM 2409 C C . GLU B 1 72 ? -4.637 -6.883 -4.805 1 98.62 72 GLU B C 1
ATOM 2411 O O . GLU B 1 72 ? -5.504 -7.613 -4.324 1 98.62 72 GLU B O 1
ATOM 2416 N N . ALA B 1 73 ? -3.463 -6.754 -4.281 1 98.81 73 ALA B N 1
ATOM 2417 C CA . ALA B 1 73 ? -3.008 -7.535 -3.137 1 98.81 73 ALA B CA 1
ATOM 2418 C C . ALA B 1 73 ? -3.893 -7.293 -1.918 1 98.81 73 ALA B C 1
ATOM 2420 O O . ALA B 1 73 ? -4.379 -8.242 -1.295 1 98.81 73 ALA B O 1
ATOM 2421 N N . LEU B 1 74 ? -4.078 -6.051 -1.605 1 98.19 74 LEU B N 1
ATOM 2422 C CA . LEU B 1 74 ? -4.879 -5.734 -0.426 1 98.19 74 LEU B CA 1
ATOM 2423 C C . LEU B 1 74 ? -6.336 -6.129 -0.635 1 98.19 74 LEU B C 1
ATOM 2425 O O . LEU B 1 74 ? -7.012 -6.547 0.309 1 98.19 74 LEU B O 1
ATOM 2429 N N . SER B 1 75 ? -6.848 -6.023 -1.882 1 98 75 SER B N 1
ATOM 2430 C CA . SER B 1 75 ? -8.188 -6.508 -2.184 1 98 75 SER B CA 1
ATOM 2431 C C . SER B 1 75 ? -8.352 -7.973 -1.791 1 98 75 SER B C 1
ATOM 2433 O O . SER B 1 75 ? -9.32 -8.336 -1.117 1 98 75 SER B O 1
ATOM 2435 N N . TYR B 1 76 ? -7.367 -8.766 -2.188 1 98.69 76 TYR B N 1
ATOM 2436 C CA . TYR B 1 76 ? -7.418 -10.188 -1.881 1 98.69 76 TYR B CA 1
ATOM 2437 C C . TYR B 1 76 ? -7.344 -10.43 -0.377 1 98.69 76 TYR B C 1
ATOM 2439 O O . TYR B 1 76 ? -8.102 -11.234 0.169 1 98.69 76 TYR B O 1
ATOM 2447 N N . TRP B 1 77 ? -6.457 -9.75 0.29 1 98.31 77 TRP B N 1
ATOM 2448 C CA . TRP B 1 77 ? -6.324 -9.891 1.736 1 98.31 77 TRP B CA 1
ATOM 2449 C C . TRP B 1 77 ? -7.625 -9.516 2.441 1 98.31 77 TRP B C 1
ATOM 2451 O O . TRP B 1 77 ? -8.078 -10.234 3.338 1 98.31 77 TRP B O 1
ATOM 2461 N N . THR B 1 78 ? -8.227 -8.414 2.023 1 96.56 78 THR B N 1
ATOM 2462 C CA . THR B 1 78 ? -9.438 -7.91 2.645 1 96.56 78 THR B CA 1
ATOM 2463 C C . THR B 1 78 ? -10.586 -8.906 2.486 1 96.56 78 THR B C 1
ATOM 2465 O O . THR B 1 78 ? -11.367 -9.109 3.416 1 96.56 78 THR B O 1
ATOM 2468 N N . ILE B 1 79 ? -10.68 -9.484 1.321 1 97.38 79 ILE B N 1
ATOM 2469 C CA . ILE B 1 79 ? -11.727 -10.461 1.067 1 97.38 79 ILE B CA 1
ATOM 2470 C C . ILE B 1 79 ? -11.508 -11.695 1.944 1 97.38 79 ILE B C 1
ATOM 2472 O O . ILE B 1 79 ? -12.445 -12.203 2.564 1 97.38 79 ILE B O 1
ATOM 2476 N N . ALA B 1 80 ? -10.258 -12.203 1.986 1 98.25 80 ALA B N 1
ATOM 2477 C CA . ALA B 1 80 ? -9.961 -13.328 2.869 1 98.25 80 ALA B CA 1
ATOM 2478 C C . ALA B 1 80 ? -10.359 -13.016 4.309 1 98.25 80 ALA B C 1
ATOM 2480 O O . ALA B 1 80 ? -10.984 -13.844 4.977 1 98.25 80 ALA B O 1
ATOM 2481 N N . ASP B 1 81 ? -9.992 -11.828 4.758 1 96.88 81 ASP B N 1
ATOM 2482 C CA . ASP B 1 81 ? -10.281 -11.406 6.125 1 96.88 81 ASP B CA 1
ATOM 2483 C C . ASP B 1 81 ? -11.789 -11.336 6.363 1 96.88 81 ASP B C 1
ATOM 2485 O O . ASP B 1 81 ? -12.289 -11.805 7.391 1 96.88 81 ASP B O 1
ATOM 2489 N N . SER B 1 82 ? -12.516 -10.75 5.395 1 95.06 82 SER B N 1
ATOM 2490 C CA . SER B 1 82 ? -13.969 -10.609 5.492 1 95.06 82 SER B CA 1
ATOM 2491 C C . SER B 1 82 ? -14.656 -11.977 5.484 1 95.06 82 SER B C 1
ATOM 2493 O O . SER B 1 82 ? -15.695 -12.156 6.121 1 95.06 82 SER B O 1
ATOM 2495 N N . GLU B 1 83 ? -14.055 -12.922 4.777 1 96.25 83 GLU B N 1
ATOM 2496 C CA . GLU B 1 83 ? -14.609 -14.266 4.66 1 96.25 83 GLU B CA 1
ATOM 2497 C C . GLU B 1 83 ? -14.156 -15.148 5.816 1 96.25 83 GLU B C 1
ATOM 2499 O O . GLU B 1 83 ? -14.328 -16.375 5.773 1 96.25 83 GLU B O 1
ATOM 2504 N N . GLY B 1 84 ? -13.547 -14.586 6.809 1 96.5 84 GLY B N 1
ATOM 2505 C CA . GLY B 1 84 ? -13.094 -15.352 7.961 1 96.5 84 GLY B CA 1
ATOM 2506 C C . GLY B 1 84 ? -12.023 -16.375 7.617 1 96.5 84 GLY B C 1
ATOM 2507 O O . GLY B 1 84 ? -12.008 -17.469 8.172 1 96.5 84 GLY B O 1
ATOM 2508 N N . TRP B 1 85 ? -11.25 -16.016 6.539 1 98.31 85 TRP B N 1
ATOM 2509 C CA . TRP B 1 85 ? -10.148 -16.844 6.07 1 98.31 85 TRP B CA 1
ATOM 2510 C C . TRP B 1 85 ? -10.617 -18.266 5.789 1 98.31 85 TRP B C 1
ATOM 2512 O O . TRP B 1 85 ? -9.875 -19.234 6.004 1 98.31 85 TRP B O 1
ATOM 2522 N N . PHE B 1 86 ? -11.914 -18.312 5.469 1 98.19 86 PHE B N 1
ATOM 2523 C CA . PHE B 1 86 ? -12.531 -19.578 5.059 1 98.19 86 PHE B CA 1
ATOM 2524 C C . PHE B 1 86 ? -12.328 -20.641 6.121 1 98.19 86 PHE B C 1
ATOM 2526 O O . PHE B 1 86 ? -11.984 -21.781 5.801 1 98.19 86 PHE B O 1
ATOM 2533 N N . GLY B 1 87 ? -12.375 -20.234 7.312 1 98.19 87 GLY B N 1
ATOM 2534 C CA . GLY B 1 87 ? -12.312 -21.156 8.438 1 98.19 87 GLY B CA 1
ATOM 2535 C C . GLY B 1 87 ? -10.914 -21.344 8.984 1 98.19 87 GLY B C 1
ATOM 2536 O O . GLY B 1 87 ? -10.695 -22.125 9.914 1 98.19 87 GLY B O 1
ATOM 2537 N N . LYS B 1 88 ? -9.898 -20.656 8.414 1 98.38 88 LYS B N 1
ATOM 2538 C CA . LYS B 1 88 ? -8.5 -20.859 8.789 1 98.38 88 LYS B CA 1
ATOM 2539 C C . LYS B 1 88 ? -7.91 -19.609 9.422 1 98.38 88 LYS B C 1
ATOM 2541 O O . LYS B 1 88 ? -6.73 -19.312 9.242 1 98.38 88 LYS B O 1
ATOM 2546 N N . GLN B 1 89 ? -8.711 -18.766 10.031 1 97 89 GLN B N 1
ATOM 2547 C CA . GLN B 1 89 ? -8.289 -17.484 10.602 1 97 89 GLN B CA 1
ATOM 2548 C C . GLN B 1 89 ? -7.156 -17.672 11.602 1 97 89 GLN B C 1
ATOM 2550 O O . GLN B 1 89 ? -6.141 -16.969 11.539 1 97 89 GLN B O 1
ATOM 2555 N N . ASP B 1 90 ? -7.195 -18.625 12.484 1 96.25 90 ASP B N 1
ATOM 2556 C CA . ASP B 1 90 ? -6.258 -18.797 13.586 1 96.25 90 ASP B CA 1
ATOM 2557 C C . ASP B 1 90 ? -4.906 -19.281 13.086 1 96.25 90 ASP B C 1
ATOM 2559 O O . ASP B 1 90 ? -3.881 -19.078 13.742 1 96.25 90 ASP B O 1
ATOM 2563 N N . THR B 1 91 ? -4.914 -19.875 11.883 1 96.88 91 THR B N 1
ATOM 2564 C CA . THR B 1 91 ? -3.684 -20.516 11.438 1 96.88 91 THR B CA 1
ATOM 2565 C C . THR B 1 91 ? -3.018 -19.703 10.336 1 96.88 91 THR B C 1
ATOM 2567 O O . THR B 1 91 ? -1.798 -19.75 10.164 1 96.88 91 THR B O 1
ATOM 2570 N N . VAL B 1 92 ? -3.809 -18.922 9.602 1 97.94 92 VAL B N 1
ATOM 2571 C CA . VAL B 1 92 ? -3.258 -18.406 8.359 1 97.94 92 VAL B CA 1
ATOM 2572 C C . VAL B 1 92 ? -3.193 -16.875 8.422 1 97.94 92 VAL B C 1
ATOM 2574 O O . VAL B 1 92 ? -2.281 -16.266 7.863 1 97.94 92 VAL B O 1
ATOM 2577 N N . ARG B 1 93 ? -4.07 -16.188 9.125 1 97.69 93 ARG B N 1
ATOM 2578 C CA . ARG B 1 93 ? -4.223 -14.742 9.062 1 97.69 93 ARG B CA 1
ATOM 2579 C C . ARG B 1 93 ? -2.934 -14.031 9.461 1 97.69 93 ARG B C 1
ATOM 2581 O O . ARG B 1 93 ? -2.479 -13.117 8.773 1 97.69 93 ARG B O 1
ATOM 2588 N N . SER B 1 94 ? -2.285 -14.508 10.578 1 95.81 94 SER B N 1
ATOM 2589 C CA . SER B 1 94 ? -1.14 -13.812 11.156 1 95.81 94 SER B CA 1
ATOM 2590 C C . SER B 1 94 ? 0.089 -13.93 10.258 1 95.81 94 SER B C 1
ATOM 2592 O O . SER B 1 94 ? 1.06 -13.188 10.43 1 95.81 94 SER B O 1
ATOM 2594 N N . ARG B 1 95 ? 0.054 -14.82 9.297 1 97.06 95 ARG B N 1
ATOM 2595 C CA . ARG B 1 95 ? 1.188 -15.008 8.398 1 97.06 95 ARG B CA 1
ATOM 2596 C C . ARG B 1 95 ? 0.778 -14.781 6.945 1 97.06 95 ARG B C 1
ATOM 2598 O O . ARG B 1 95 ? 1.32 -15.406 6.035 1 97.06 95 ARG B O 1
ATOM 2605 N N . SER B 1 96 ? -0.292 -14.039 6.762 1 98.12 96 SER B N 1
ATOM 2606 C CA . SER B 1 96 ? -0.748 -13.602 5.445 1 98.12 96 SER B CA 1
ATOM 2607 C C . SER B 1 96 ? -0.46 -12.117 5.227 1 98.12 96 SER B C 1
ATOM 2609 O O . SER B 1 96 ? -0.896 -11.273 6.012 1 98.12 96 SER B O 1
ATOM 2611 N N . LEU B 1 97 ? 0.265 -11.844 4.184 1 97.81 97 LEU B N 1
ATOM 2612 C CA . LEU B 1 97 ? 0.768 -10.492 3.941 1 97.81 97 LEU B CA 1
ATOM 2613 C C . LEU B 1 97 ? 0.538 -10.078 2.492 1 97.81 97 LEU B C 1
ATOM 2615 O O . LEU B 1 97 ? -0.059 -10.828 1.716 1 97.81 97 LEU B O 1
ATOM 2619 N N . THR B 1 98 ? 0.954 -8.836 2.205 1 98.62 98 THR B N 1
ATOM 2620 C CA . THR B 1 98 ? 0.719 -8.336 0.855 1 98.62 98 THR B CA 1
ATOM 2621 C C . THR B 1 98 ? 2.025 -7.871 0.216 1 98.62 98 THR B C 1
ATOM 2623 O O . THR B 1 98 ? 2.979 -7.531 0.918 1 98.62 98 THR B O 1
ATOM 2626 N N . GLU B 1 99 ? 2.201 -8.023 -0.992 1 98.75 99 GLU B N 1
ATOM 2627 C CA . GLU B 1 99 ? 3.096 -7.328 -1.912 1 98.75 99 GLU B CA 1
ATOM 2628 C C . GLU B 1 99 ? 2.314 -6.441 -2.877 1 98.75 99 GLU B C 1
ATOM 2630 O O . GLU B 1 99 ? 1.548 -6.941 -3.705 1 98.75 99 GLU B O 1
ATOM 2635 N N . GLU B 1 100 ? 2.488 -5.102 -2.826 1 98.25 100 GLU B N 1
ATOM 2636 C CA . GLU B 1 100 ? 1.48 -4.211 -3.4 1 98.25 100 GLU B CA 1
ATOM 2637 C C . GLU B 1 100 ? 2.059 -3.395 -4.551 1 98.25 100 GLU B C 1
ATOM 2639 O O . GLU B 1 100 ? 1.526 -2.34 -4.898 1 98.25 100 GLU B O 1
ATOM 2644 N N . ASN B 1 101 ? 3.109 -3.885 -5.219 1 97.94 101 ASN B N 1
ATOM 2645 C CA . ASN B 1 101 ? 3.779 -3.055 -6.211 1 97.94 101 ASN B CA 1
ATOM 2646 C C . ASN B 1 101 ? 3.859 -3.756 -7.566 1 97.94 101 ASN B C 1
ATOM 2648 O O . ASN B 1 101 ? 4.164 -3.125 -8.578 1 97.94 101 ASN B O 1
ATOM 2652 N N . ALA B 1 102 ? 3.555 -5.043 -7.629 1 98.62 102 ALA B N 1
ATOM 2653 C CA . ALA B 1 102 ? 3.725 -5.82 -8.852 1 98.62 102 ALA B CA 1
ATOM 2654 C C . ALA B 1 102 ? 2.818 -5.297 -9.969 1 98.62 102 ALA B C 1
ATOM 2656 O O . ALA B 1 102 ? 1.642 -5.012 -9.734 1 98.62 102 ALA B O 1
ATOM 2657 N N . ARG B 1 103 ? 3.398 -5.172 -11.172 1 98.31 103 ARG B N 1
ATOM 2658 C CA . ARG B 1 103 ? 2.676 -4.621 -12.312 1 98.31 103 ARG B CA 1
ATOM 2659 C C . ARG B 1 103 ? 2.494 -5.668 -13.406 1 98.31 103 ARG B C 1
ATOM 2661 O O . ARG B 1 103 ? 1.846 -5.406 -14.422 1 98.31 103 ARG B O 1
ATOM 2668 N N . ASP B 1 104 ? 3.045 -6.816 -13.266 1 97.88 104 ASP B N 1
ATOM 2669 C CA . ASP B 1 104 ? 2.848 -7.977 -14.125 1 97.88 104 ASP B CA 1
ATOM 2670 C C . ASP B 1 104 ? 3.168 -9.273 -13.383 1 97.88 104 ASP B C 1
ATOM 2672 O O . ASP B 1 104 ? 3.486 -9.25 -12.195 1 97.88 104 ASP B O 1
ATOM 2676 N N . SER B 1 105 ? 3.049 -10.414 -14.141 1 98.38 105 SER B N 1
ATOM 2677 C CA . SER B 1 105 ? 3.201 -11.719 -13.516 1 98.38 105 SER B CA 1
ATOM 2678 C C . SER B 1 105 ? 4.641 -11.961 -13.078 1 98.38 105 SER B C 1
ATOM 2680 O O . SER B 1 105 ? 4.887 -12.609 -12.062 1 98.38 105 SER B O 1
ATOM 2682 N N . PHE B 1 106 ? 5.602 -11.492 -13.789 1 98.69 106 PHE B N 1
ATOM 2683 C CA . PHE B 1 106 ? 6.996 -11.656 -13.398 1 98.69 106 PHE B CA 1
ATOM 2684 C C . PHE B 1 106 ? 7.281 -10.914 -12.102 1 98.69 106 PHE B C 1
ATOM 2686 O O . PHE B 1 106 ? 7.891 -11.469 -11.18 1 98.69 106 PHE B O 1
ATOM 2693 N N . GLU B 1 107 ? 6.801 -9.656 -12.039 1 98.62 107 GLU B N 1
ATOM 2694 C CA . GLU B 1 107 ? 6.98 -8.859 -10.828 1 98.62 107 GLU B CA 1
ATOM 2695 C C . GLU B 1 107 ? 6.23 -9.477 -9.648 1 98.62 107 GLU B C 1
ATOM 2697 O O . GLU B 1 107 ? 6.684 -9.391 -8.508 1 98.62 107 GLU B O 1
ATOM 2702 N N . ASN B 1 108 ? 5.051 -10.094 -9.922 1 98.88 108 ASN B N 1
ATOM 2703 C CA . ASN B 1 108 ? 4.391 -10.812 -8.836 1 98.88 108 ASN B CA 1
ATOM 2704 C C . ASN B 1 108 ? 5.348 -11.781 -8.148 1 98.88 108 ASN B C 1
ATOM 2706 O O . ASN B 1 108 ? 5.43 -11.805 -6.918 1 98.88 108 ASN B O 1
ATOM 2710 N N . LEU B 1 109 ? 6.023 -12.516 -8.961 1 98.88 109 LEU B N 1
ATOM 2711 C CA . LEU B 1 109 ? 6.91 -13.547 -8.43 1 98.88 109 LEU B CA 1
ATOM 2712 C C . LEU B 1 109 ? 8.141 -12.922 -7.785 1 98.88 109 LEU B C 1
ATOM 2714 O O . LEU B 1 109 ? 8.414 -13.148 -6.605 1 98.88 109 LEU B O 1
ATOM 2718 N N . LEU B 1 110 ? 8.852 -12.094 -8.516 1 98.81 110 LEU B N 1
ATOM 2719 C CA . LEU B 1 110 ? 10.109 -11.516 -8.047 1 98.81 110 LEU B CA 1
ATOM 2720 C C . LEU B 1 110 ? 9.891 -10.68 -6.793 1 98.81 110 LEU B C 1
ATOM 2722 O O . LEU B 1 110 ? 10.641 -10.812 -5.82 1 98.81 110 LEU B O 1
ATOM 2726 N N . PHE B 1 111 ? 8.883 -9.82 -6.801 1 98.75 111 PHE B N 1
ATOM 2727 C CA . PHE B 1 111 ? 8.625 -8.945 -5.664 1 98.75 111 PHE B CA 1
ATOM 2728 C C . PHE B 1 111 ? 8.195 -9.75 -4.445 1 98.75 111 PHE B C 1
ATOM 2730 O O . PHE B 1 111 ? 8.531 -9.398 -3.311 1 98.75 111 PHE B O 1
ATOM 2737 N N . SER B 1 112 ? 7.445 -10.852 -4.676 1 98.81 112 SER B N 1
ATOM 2738 C CA . SER B 1 112 ? 7.035 -11.703 -3.562 1 98.81 112 SER B CA 1
ATOM 2739 C C . SER B 1 112 ? 8.242 -12.359 -2.898 1 98.81 112 SER B C 1
ATOM 2741 O O . SER B 1 112 ? 8.266 -12.531 -1.678 1 98.81 112 SER B O 1
ATOM 2743 N N . VAL B 1 113 ? 9.227 -12.758 -3.713 1 98.81 113 VAL B N 1
ATOM 2744 C CA . VAL B 1 113 ? 10.445 -13.336 -3.162 1 98.81 113 VAL B CA 1
ATOM 2745 C C . VAL B 1 113 ? 11.164 -12.312 -2.287 1 98.81 113 VAL B C 1
ATOM 2747 O O . VAL B 1 113 ? 11.609 -12.633 -1.184 1 98.81 113 VAL B O 1
ATOM 2750 N N . CYS B 1 114 ? 11.234 -11.117 -2.768 1 98.56 114 CYS B N 1
ATOM 2751 C CA . CYS B 1 114 ? 11.867 -10.062 -1.985 1 98.56 114 CYS B CA 1
ATOM 2752 C C . CYS B 1 114 ? 11.062 -9.773 -0.722 1 98.56 114 CYS B C 1
ATOM 2754 O O . CYS B 1 114 ? 11.641 -9.578 0.351 1 98.56 114 CYS B O 1
ATOM 2756 N N . ARG B 1 115 ? 9.742 -9.719 -0.835 1 98.06 115 ARG B N 1
ATOM 2757 C CA . ARG B 1 115 ? 8.867 -9.5 0.314 1 98.06 115 ARG B CA 1
ATOM 2758 C C . ARG B 1 115 ? 9.086 -10.57 1.378 1 98.06 115 ARG B C 1
ATOM 2760 O O . ARG B 1 115 ? 9.102 -10.273 2.574 1 98.06 115 ARG B O 1
ATOM 2767 N N . PHE B 1 116 ? 9.211 -11.82 0.954 1 98.38 116 PHE B N 1
ATOM 2768 C CA . PHE B 1 116 ? 9.5 -12.922 1.866 1 98.38 116 PHE B CA 1
ATOM 2769 C C . PHE B 1 116 ? 10.781 -12.656 2.648 1 98.38 116 PHE B C 1
ATOM 2771 O O . PHE B 1 116 ? 10.812 -12.82 3.869 1 98.38 116 PHE B O 1
ATOM 2778 N N . ARG B 1 117 ? 11.805 -12.188 1.949 1 98.06 117 ARG B N 1
ATOM 2779 C CA . ARG B 1 117 ? 13.094 -11.875 2.562 1 98.06 117 ARG B CA 1
ATOM 2780 C C . ARG B 1 117 ? 12.961 -10.727 3.551 1 98.06 117 ARG B C 1
ATOM 2782 O O . ARG B 1 117 ? 13.57 -10.75 4.625 1 98.06 117 ARG B O 1
ATOM 2789 N N . GLU B 1 118 ? 12.195 -9.773 3.215 1 96.31 118 GLU B N 1
ATOM 2790 C CA . GLU B 1 118 ? 11.953 -8.641 4.102 1 96.31 118 GLU B CA 1
ATOM 2791 C C . GLU B 1 118 ? 11.32 -9.094 5.414 1 96.31 118 GLU B C 1
ATOM 2793 O O . GLU B 1 118 ? 11.648 -8.57 6.48 1 96.31 118 GLU B O 1
ATOM 2798 N N . LEU B 1 119 ? 10.477 -10.078 5.301 1 96.06 119 LEU B N 1
ATOM 2799 C CA . LEU B 1 119 ? 9.641 -10.484 6.426 1 96.06 119 LEU B CA 1
ATOM 2800 C C . LEU B 1 119 ? 10.352 -11.5 7.305 1 96.06 119 LEU B C 1
ATOM 2802 O O . LEU B 1 119 ? 10.156 -11.531 8.516 1 96.06 119 LEU B O 1
ATOM 2806 N N . THR B 1 120 ? 11.281 -12.297 6.695 1 96.75 120 THR B N 1
ATOM 2807 C CA . THR B 1 120 ? 11.781 -13.453 7.43 1 96.75 120 THR B CA 1
ATOM 2808 C C . THR B 1 120 ? 13.297 -13.367 7.613 1 96.75 120 THR B C 1
ATOM 2810 O O . THR B 1 120 ? 13.867 -14.086 8.43 1 96.75 120 THR B O 1
ATOM 2813 N N . GLY B 1 121 ? 13.945 -12.531 6.809 1 96.75 121 GLY B N 1
ATOM 2814 C CA . GLY B 1 121 ? 15.398 -12.453 6.848 1 96.75 121 GLY B CA 1
ATOM 2815 C C . GLY B 1 121 ? 16.078 -13.484 5.973 1 96.75 121 GLY B C 1
ATOM 2816 O O . GLY B 1 121 ? 17.297 -13.469 5.809 1 96.75 121 GLY B O 1
ATOM 2817 N N . THR B 1 122 ? 15.266 -14.391 5.41 1 97.25 122 THR B N 1
ATOM 2818 C CA . THR B 1 122 ? 15.797 -15.43 4.531 1 97.25 122 THR B CA 1
ATOM 2819 C C . THR B 1 122 ? 14.969 -15.531 3.25 1 97.25 122 THR B C 1
ATOM 2821 O O . THR B 1 122 ? 13.992 -14.797 3.08 1 97.25 122 THR B O 1
ATOM 2824 N N . TYR B 1 123 ? 15.445 -16.391 2.344 1 98.06 123 TYR B N 1
ATOM 2825 C CA . TYR B 1 123 ? 14.695 -16.625 1.111 1 98.06 123 TYR B CA 1
ATOM 2826 C C . TYR B 1 123 ? 13.883 -17.906 1.199 1 98.06 123 TYR B C 1
ATOM 2828 O O . TYR B 1 123 ? 14.195 -18.797 1.993 1 98.06 123 TYR B O 1
ATOM 2836 N N . PRO B 1 124 ? 12.789 -17.969 0.427 1 98 124 PRO B N 1
ATOM 2837 C CA . PRO B 1 124 ? 11.945 -19.156 0.531 1 98 124 PRO B CA 1
ATOM 2838 C C . PRO B 1 124 ? 12.648 -20.422 0.036 1 98 124 PRO B C 1
ATOM 2840 O O . PRO B 1 124 ? 13.398 -20.375 -0.943 1 98 124 PRO B O 1
ATOM 2843 N N . HIS B 1 125 ? 12.406 -21.469 0.755 1 97.69 125 HIS B N 1
ATOM 2844 C CA . HIS B 1 125 ? 12.867 -22.766 0.293 1 97.69 125 HIS B CA 1
ATOM 2845 C C . HIS B 1 125 ? 12 -23.281 -0.85 1 97.69 125 HIS B C 1
ATOM 2847 O O . HIS B 1 125 ? 12.516 -23.797 -1.846 1 97.69 125 HIS B O 1
ATOM 2853 N N . ASN B 1 126 ? 10.711 -23.203 -0.703 1 98.31 126 ASN B N 1
ATOM 2854 C CA . ASN B 1 126 ? 9.727 -23.562 -1.717 1 98.31 126 ASN B CA 1
ATOM 2855 C C . ASN B 1 126 ? 8.867 -22.359 -2.113 1 98.31 126 ASN B C 1
ATOM 2857 O O . ASN B 1 126 ? 8.609 -21.469 -1.292 1 98.31 126 ASN B O 1
ATOM 2861 N N . ILE B 1 127 ? 8.461 -22.344 -3.348 1 98.75 127 ILE B N 1
ATOM 2862 C CA . ILE B 1 127 ? 7.508 -21.359 -3.826 1 98.75 127 ILE B CA 1
ATOM 2863 C C . ILE B 1 127 ? 6.293 -22.047 -4.438 1 98.75 127 ILE B C 1
ATOM 2865 O O . ILE B 1 127 ? 6.438 -22.969 -5.25 1 98.75 127 ILE B O 1
ATOM 2869 N N . THR B 1 128 ? 5.156 -21.734 -3.994 1 98.94 128 THR B N 1
ATOM 2870 C CA . THR B 1 128 ? 3.908 -22.156 -4.625 1 98.94 128 THR B CA 1
ATOM 2871 C C . THR B 1 128 ? 3.143 -20.938 -5.152 1 98.94 128 THR B C 1
ATOM 2873 O O . THR B 1 128 ? 2.883 -19.984 -4.41 1 98.94 128 THR B O 1
ATOM 2876 N N . VAL B 1 129 ? 2.83 -20.984 -6.418 1 98.94 129 VAL B N 1
ATOM 2877 C CA . VAL B 1 129 ? 2.07 -19.906 -7.051 1 98.94 129 VAL B CA 1
ATOM 2878 C C . VAL B 1 129 ? 0.63 -20.359 -7.277 1 98.94 129 VAL B C 1
ATOM 2880 O O . VAL B 1 129 ? 0.387 -21.484 -7.727 1 98.94 129 VAL B O 1
ATOM 2883 N N . VAL B 1 130 ? -0.289 -19.5 -6.914 1 98.94 130 VAL B N 1
ATOM 2884 C CA . VAL B 1 130 ? -1.705 -19.703 -7.199 1 98.94 130 VAL B CA 1
ATOM 2885 C C . VAL B 1 130 ? -2.174 -18.703 -8.25 1 98.94 130 VAL B C 1
ATOM 2887 O O . VAL B 1 130 ? -2.006 -17.484 -8.078 1 98.94 130 VAL B O 1
ATOM 2890 N N . SER B 1 131 ? -2.715 -19.141 -9.328 1 98.69 131 SER B N 1
ATOM 2891 C CA . SER B 1 131 ? -3.264 -18.328 -10.406 1 98.69 131 SER B CA 1
ATOM 2892 C C . SER B 1 131 ? -4.129 -19.156 -11.344 1 98.69 131 SER B C 1
ATOM 2894 O O . SER B 1 131 ? -4.617 -20.219 -10.969 1 98.69 131 SER B O 1
ATOM 2896 N N . TYR B 1 132 ? -4.441 -18.594 -12.516 1 98.25 132 TYR B N 1
ATOM 2897 C CA . TYR B 1 132 ? -5.18 -19.359 -13.508 1 98.25 132 TYR B CA 1
ATOM 2898 C C . TYR B 1 132 ? -4.32 -20.484 -14.086 1 98.25 132 TYR B C 1
ATOM 2900 O O . TYR B 1 132 ? -3.123 -20.297 -14.32 1 98.25 132 TYR B O 1
ATOM 2908 N N . ASP B 1 133 ? -4.957 -21.578 -14.367 1 97.88 133 ASP B N 1
ATOM 2909 C CA . ASP B 1 133 ? -4.23 -22.766 -14.82 1 97.88 133 ASP B CA 1
ATOM 2910 C C . ASP B 1 133 ? -3.535 -22.5 -16.156 1 97.88 133 ASP B C 1
ATOM 2912 O O . ASP B 1 133 ? -2.443 -23.016 -16.406 1 97.88 133 ASP B O 1
ATOM 2916 N N . PHE B 1 134 ? -4.086 -21.641 -16.984 1 97.31 134 PHE B N 1
ATOM 2917 C CA . PHE B 1 134 ? -3.502 -21.406 -18.297 1 97.31 134 PHE B CA 1
ATOM 2918 C C . PHE B 1 134 ? -2.219 -20.594 -18.172 1 97.31 134 PHE B C 1
ATOM 2920 O O . PHE B 1 134 ? -1.509 -20.391 -19.156 1 97.31 134 PHE B O 1
ATOM 2927 N N . LYS B 1 135 ? -1.884 -20.125 -17 1 98.19 135 LYS B N 1
ATOM 2928 C CA . LYS B 1 135 ? -0.662 -19.359 -16.797 1 98.19 135 LYS B CA 1
ATOM 2929 C C . LYS B 1 135 ? 0.459 -20.234 -16.25 1 98.19 135 LYS B C 1
ATOM 2931 O O . LYS B 1 135 ? 1.571 -19.766 -16.016 1 98.19 135 LYS B O 1
ATOM 2936 N N . GLU B 1 136 ? 0.249 -21.484 -16.062 1 98.31 136 GLU B N 1
ATOM 2937 C CA . GLU B 1 136 ? 1.196 -22.375 -15.398 1 98.31 136 GLU B CA 1
ATOM 2938 C C . GLU B 1 136 ? 2.523 -22.422 -16.156 1 98.31 136 GLU B C 1
ATOM 2940 O O . GLU B 1 136 ? 3.59 -22.312 -15.547 1 98.31 136 GLU B O 1
ATOM 2945 N N . GLU B 1 137 ? 2.465 -22.547 -17.406 1 97.88 137 GLU B N 1
ATOM 2946 C CA . GLU B 1 137 ? 3.695 -22.656 -18.188 1 97.88 137 GLU B CA 1
ATOM 2947 C C . GLU B 1 137 ? 4.539 -21.391 -18.078 1 97.88 137 GLU B C 1
ATOM 2949 O O . GLU B 1 137 ? 5.766 -21.469 -17.969 1 97.88 137 GLU B O 1
ATOM 2954 N N . ARG B 1 138 ? 3.898 -20.312 -18.125 1 98.62 138 ARG B N 1
ATOM 2955 C CA . ARG B 1 138 ? 4.602 -19.031 -18.047 1 98.62 138 ARG B CA 1
ATOM 2956 C C . ARG B 1 138 ? 5.281 -18.875 -16.688 1 98.62 138 ARG B C 1
ATOM 2958 O O . ARG B 1 138 ? 6.461 -18.516 -16.609 1 98.62 138 ARG B O 1
ATOM 2965 N N . PHE B 1 139 ? 4.594 -19.188 -15.602 1 98.81 139 PHE B N 1
ATOM 2966 C CA . PHE B 1 139 ? 5.152 -19.062 -14.258 1 98.81 139 PHE B CA 1
ATOM 2967 C C . PHE B 1 139 ? 6.234 -20.109 -14.016 1 98.81 139 PHE B C 1
ATOM 2969 O O . PHE B 1 139 ? 7.332 -19.781 -13.562 1 98.81 139 PHE B O 1
ATOM 2976 N N . SER B 1 140 ? 5.969 -21.359 -14.352 1 98.56 140 SER B N 1
ATOM 2977 C CA . SER B 1 140 ? 6.824 -22.484 -13.969 1 98.56 140 SER B CA 1
ATOM 2978 C C . SER B 1 140 ? 8.047 -22.578 -14.883 1 98.56 140 SER B C 1
ATOM 2980 O O . SER B 1 140 ? 9.117 -23 -14.438 1 98.56 140 SER B O 1
ATOM 2982 N N . HIS B 1 141 ? 7.887 -22.125 -16.125 1 97.75 141 HIS B N 1
ATOM 2983 C CA . HIS B 1 141 ? 8.992 -22.391 -17.047 1 97.75 141 HIS B CA 1
ATOM 2984 C C . HIS B 1 141 ? 9.68 -21.094 -17.453 1 97.75 141 HIS B C 1
ATOM 2986 O O . HIS B 1 141 ? 10.867 -21.094 -17.781 1 97.75 141 HIS B O 1
ATOM 2992 N N . LEU B 1 142 ? 8.969 -19.984 -17.453 1 98.5 142 LEU B N 1
ATOM 2993 C CA . LEU B 1 142 ? 9.594 -18.734 -17.859 1 98.5 142 LEU B CA 1
ATOM 2994 C C . LEU B 1 142 ? 9.992 -17.891 -16.656 1 98.5 142 LEU B C 1
ATOM 2996 O O . LEU B 1 142 ? 11.18 -17.641 -16.422 1 98.5 142 LEU B O 1
ATOM 3000 N N . HIS B 1 143 ? 9.055 -17.516 -15.781 1 98.81 143 HIS B N 1
ATOM 3001 C CA . HIS B 1 143 ? 9.352 -16.656 -14.648 1 98.81 143 HIS B CA 1
ATOM 3002 C C . HIS B 1 143 ? 10.281 -17.328 -13.656 1 98.81 143 HIS B C 1
ATOM 3004 O O . HIS B 1 143 ? 11.258 -16.734 -13.203 1 98.81 143 HIS B O 1
ATOM 3010 N N . ARG B 1 144 ? 9.969 -18.609 -13.305 1 98.81 144 ARG B N 1
ATOM 3011 C CA . ARG B 1 144 ? 10.828 -19.359 -12.406 1 98.81 144 ARG B CA 1
ATOM 3012 C C . ARG B 1 144 ? 12.258 -19.406 -12.93 1 98.81 144 ARG B C 1
ATOM 3014 O O . ARG B 1 144 ? 13.211 -19.172 -12.172 1 98.81 144 ARG B O 1
ATOM 3021 N N . SER B 1 145 ? 12.383 -19.672 -14.211 1 97.88 145 SER B N 1
ATOM 3022 C CA . SER B 1 145 ? 13.711 -19.766 -14.812 1 97.88 145 SER B CA 1
ATOM 3023 C C . SER B 1 145 ? 14.414 -18.406 -14.812 1 97.88 145 SER B C 1
ATOM 3025 O O . SER B 1 145 ? 15.625 -18.328 -14.625 1 97.88 145 SER B O 1
ATOM 3027 N N . ALA B 1 146 ? 13.672 -17.406 -15.023 1 98.25 146 ALA B N 1
ATOM 3028 C CA . ALA B 1 146 ? 14.227 -16.047 -15.086 1 98.25 146 ALA B CA 1
ATOM 3029 C C . ALA B 1 146 ? 14.875 -15.656 -13.766 1 98.25 146 ALA B C 1
ATOM 3031 O O . ALA B 1 146 ? 15.828 -14.883 -13.742 1 98.25 146 ALA B O 1
ATOM 3032 N N . ILE B 1 147 ? 14.32 -16.234 -12.695 1 98.31 147 ILE B N 1
ATOM 3033 C CA . ILE B 1 147 ? 14.922 -15.867 -11.414 1 98.31 147 ILE B CA 1
ATOM 3034 C C . ILE B 1 147 ? 15.797 -17.016 -10.922 1 98.31 147 ILE B C 1
ATOM 3036 O O . ILE B 1 147 ? 16.203 -17.031 -9.758 1 98.31 147 ILE B O 1
ATOM 3040 N N . GLY B 1 148 ? 15.984 -18.016 -11.695 1 97.69 148 GLY B N 1
ATOM 3041 C CA . GLY B 1 148 ? 16.906 -19.094 -11.414 1 97.69 148 GLY B CA 1
ATOM 3042 C C . GLY B 1 148 ? 16.453 -19.984 -10.266 1 97.69 148 GLY B C 1
ATOM 3043 O O . GLY B 1 148 ? 17.281 -20.625 -9.609 1 97.69 148 GLY B O 1
ATOM 3044 N N . PHE B 1 149 ? 15.203 -20.016 -9.969 1 98.44 149 PHE B N 1
ATOM 3045 C CA . PHE B 1 149 ? 14.711 -20.797 -8.852 1 98.44 149 PHE B CA 1
ATOM 3046 C C . PHE B 1 149 ? 14.602 -22.281 -9.227 1 98.44 149 PHE B C 1
ATOM 3048 O O . PHE B 1 149 ? 14.156 -22.609 -10.328 1 98.44 149 PHE B O 1
ATOM 3055 N N . PRO B 1 150 ? 14.984 -23.219 -8.391 1 97.69 150 PRO B N 1
ATOM 3056 C CA . PRO B 1 150 ? 14.984 -24.641 -8.734 1 97.69 150 PRO B CA 1
ATOM 3057 C C . PRO B 1 150 ? 13.586 -25.172 -9.031 1 97.69 150 PRO B C 1
ATOM 3059 O O . PRO B 1 150 ? 12.641 -24.875 -8.297 1 97.69 150 PRO B O 1
ATOM 3062 N N . GLU B 1 151 ? 13.5 -25.953 -10.062 1 97.88 151 GLU B N 1
ATOM 3063 C CA . GLU B 1 151 ? 12.219 -26.484 -10.539 1 97.88 151 GLU B CA 1
ATOM 3064 C C . GLU B 1 151 ? 11.578 -27.406 -9.508 1 97.88 151 GLU B C 1
ATOM 3066 O O . GLU B 1 151 ? 10.359 -27.391 -9.32 1 97.88 151 GLU B O 1
ATOM 3071 N N . GLU B 1 152 ? 12.367 -28.141 -8.773 1 97.75 152 GLU B N 1
ATOM 3072 C CA . GLU B 1 152 ? 11.867 -29.141 -7.844 1 97.75 152 GLU B CA 1
ATOM 3073 C C . GLU B 1 152 ? 11.234 -28.484 -6.617 1 97.75 152 GLU B C 1
ATOM 3075 O O . GLU B 1 152 ? 10.523 -29.141 -5.855 1 97.75 152 GLU B O 1
ATOM 3080 N N . ARG B 1 153 ? 11.523 -27.203 -6.465 1 98.31 153 ARG B N 1
ATOM 3081 C CA . ARG B 1 153 ? 11.039 -26.5 -5.285 1 98.31 153 ARG B CA 1
ATOM 3082 C C . ARG B 1 153 ? 10 -25.453 -5.66 1 98.31 153 ARG B C 1
ATOM 3084 O O . ARG B 1 153 ? 9.656 -24.594 -4.844 1 98.31 153 ARG B O 1
ATOM 3091 N N . PHE B 1 154 ? 9.609 -25.516 -6.957 1 98.69 154 PHE B N 1
ATOM 3092 C CA . PHE B 1 154 ? 8.625 -24.578 -7.473 1 98.69 154 PHE B CA 1
ATOM 3093 C C . PHE B 1 154 ? 7.32 -25.281 -7.805 1 98.69 154 PHE B C 1
ATOM 3095 O O . PHE B 1 154 ? 7.309 -26.234 -8.594 1 98.69 154 PHE B O 1
ATOM 3102 N N . PHE B 1 155 ? 6.25 -24.828 -7.207 1 98.81 155 PHE B N 1
ATOM 3103 C CA . PHE B 1 155 ? 4.945 -25.453 -7.387 1 98.81 155 PHE B CA 1
ATOM 3104 C C . PHE B 1 155 ? 3.926 -24.438 -7.895 1 98.81 155 PHE B C 1
ATOM 3106 O O . PHE B 1 155 ? 4.062 -23.234 -7.656 1 98.81 155 PHE B O 1
ATOM 3113 N N . PHE B 1 156 ? 2.965 -24.969 -8.648 1 98.81 156 PHE B N 1
ATOM 3114 C CA . PHE B 1 156 ? 1.908 -24.141 -9.211 1 98.81 156 PHE B CA 1
ATOM 3115 C C . PHE B 1 156 ? 0.541 -24.766 -8.992 1 98.81 156 PHE B C 1
ATOM 3117 O O . PHE B 1 156 ? 0.359 -25.969 -9.227 1 98.81 156 PHE B O 1
ATOM 3124 N N . PHE B 1 157 ? -0.363 -23.984 -8.453 1 98.69 157 PHE B N 1
ATOM 3125 C CA . PHE B 1 157 ? -1.76 -24.391 -8.328 1 98.69 157 PHE B CA 1
ATOM 3126 C C . PHE B 1 157 ? -2.654 -23.516 -9.203 1 98.69 157 PHE B C 1
ATOM 3128 O O . PHE B 1 157 ? -2.822 -22.328 -8.938 1 98.69 157 PHE B O 1
ATOM 3135 N N . GLY B 1 158 ? -3.217 -24.109 -10.195 1 98 158 GLY B N 1
ATOM 3136 C CA . GLY B 1 158 ? -4.023 -23.391 -11.164 1 98 158 GLY B CA 1
ATOM 3137 C C . GLY B 1 158 ? -5.512 -23.656 -11.023 1 98 158 GLY B C 1
ATOM 3138 O O . GLY B 1 158 ? -5.918 -24.781 -10.734 1 98 158 GLY B O 1
ATOM 3139 N N . THR B 1 159 ? -6.277 -22.594 -11.133 1 96.88 159 THR B N 1
ATOM 3140 C CA . THR B 1 159 ? -7.73 -22.719 -11.211 1 96.88 159 THR B CA 1
ATOM 3141 C C . THR B 1 159 ? -8.234 -22.344 -12.602 1 96.88 159 THR B C 1
ATOM 3143 O O . THR B 1 159 ? -7.582 -21.578 -13.32 1 96.88 159 THR B O 1
ATOM 3146 N N . PRO B 1 160 ? -9.359 -22.906 -12.969 1 95.44 160 PRO B N 1
ATOM 3147 C CA . PRO B 1 160 ? -9.844 -22.625 -14.32 1 95.44 160 PRO B CA 1
ATOM 3148 C C . PRO B 1 160 ? -10.453 -21.234 -14.453 1 95.44 160 PRO B C 1
ATOM 3150 O O . PRO B 1 160 ? -10.992 -20.688 -13.484 1 95.44 160 PRO B O 1
ATOM 3153 N N . ALA B 1 161 ? -10.289 -20.688 -15.68 1 95.19 161 ALA B N 1
ATOM 3154 C CA . ALA B 1 161 ? -11.047 -19.484 -16.031 1 95.19 161 ALA B CA 1
ATOM 3155 C C . ALA B 1 161 ? -12.523 -19.812 -16.219 1 95.19 161 ALA B C 1
ATOM 3157 O O . ALA B 1 161 ? -12.891 -20.969 -16.453 1 95.19 161 ALA B O 1
ATOM 3158 N N . PRO B 1 162 ? -13.359 -18.781 -16.047 1 94.12 162 PRO B N 1
ATOM 3159 C CA . PRO B 1 162 ? -14.75 -19.078 -16.391 1 94.12 162 PRO B CA 1
ATOM 3160 C C . PRO B 1 162 ? -14.914 -19.547 -17.828 1 94.12 162 PRO B C 1
ATOM 3162 O O . PRO B 1 162 ? -14.18 -19.094 -18.719 1 94.12 162 PRO B O 1
ATOM 3165 N N . PRO B 1 163 ? -15.906 -20.375 -18 1 91.62 163 PRO B N 1
ATOM 3166 C CA . PRO B 1 163 ? -16.094 -20.953 -19.344 1 91.62 163 PRO B CA 1
ATOM 3167 C C . PRO B 1 163 ? -16.219 -19.875 -20.422 1 91.62 163 PRO B C 1
ATOM 3169 O O . PRO B 1 163 ? -15.648 -20.031 -21.5 1 91.62 163 PRO B O 1
ATOM 3172 N N . GLY B 1 164 ? -16.875 -18.828 -20.141 1 90.5 164 GLY B N 1
ATOM 3173 C CA . GLY B 1 164 ? -17.141 -17.797 -21.141 1 90.5 164 GLY B CA 1
ATOM 3174 C C . GLY B 1 164 ? -15.906 -16.984 -21.516 1 90.5 164 GLY B C 1
ATOM 3175 O O . GLY B 1 164 ? -15.898 -16.281 -22.516 1 90.5 164 GLY B O 1
ATOM 3176 N N . SER B 1 165 ? -14.836 -17.141 -20.75 1 91.62 165 SER B N 1
ATOM 3177 C CA . SER B 1 165 ? -13.656 -16.328 -21.016 1 91.62 165 SER B CA 1
ATOM 3178 C C . SER B 1 165 ? -12.438 -17.188 -21.328 1 91.62 165 SER B C 1
ATOM 3180 O O . SER B 1 165 ? -11.359 -16.656 -21.625 1 91.62 165 SER B O 1
ATOM 3182 N N . ARG B 1 166 ? -12.586 -18.406 -21.359 1 93.31 166 ARG B N 1
ATOM 3183 C CA . ARG B 1 166 ? -11.453 -19.328 -21.422 1 93.31 166 ARG B CA 1
ATOM 3184 C C . ARG B 1 166 ? -10.719 -19.188 -22.75 1 93.31 166 ARG B C 1
ATOM 3186 O O . ARG B 1 166 ? -9.492 -19.109 -22.781 1 93.31 166 ARG B O 1
ATOM 3193 N N . GLU B 1 167 ? -11.477 -19.156 -23.812 1 92.81 167 GLU B N 1
ATOM 3194 C CA . GLU B 1 167 ? -10.859 -19.078 -25.125 1 92.81 167 GLU B CA 1
ATOM 3195 C C . GLU B 1 167 ? -10.062 -17.781 -25.281 1 92.81 167 GLU B C 1
ATOM 3197 O O . GLU B 1 167 ? -8.914 -17.797 -25.734 1 92.81 167 GLU B O 1
ATOM 3202 N N . GLY B 1 168 ? -10.664 -16.719 -24.938 1 92.88 168 GLY B N 1
ATOM 3203 C CA . GLY B 1 168 ? -9.977 -15.438 -25.016 1 92.88 168 GLY B CA 1
ATOM 3204 C C . GLY B 1 168 ? -8.758 -15.367 -24.109 1 92.88 168 GLY B C 1
ATOM 3205 O O . GLY B 1 168 ? -7.715 -14.844 -24.5 1 92.88 168 GLY B O 1
ATOM 3206 N N . ALA B 1 169 ? -8.891 -15.922 -22.953 1 93.94 169 ALA B N 1
ATOM 3207 C CA 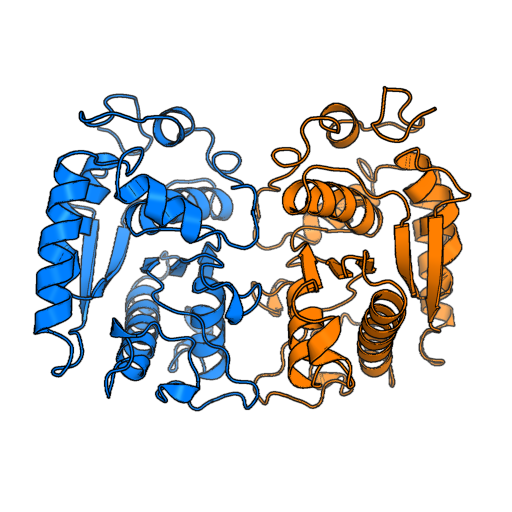. ALA B 1 169 ? -7.797 -15.938 -21.984 1 93.94 169 ALA B CA 1
ATOM 3208 C C . ALA B 1 169 ? -6.617 -16.75 -22.5 1 93.94 169 ALA B C 1
ATOM 3210 O O . ALA B 1 169 ? -5.461 -16.328 -22.375 1 93.94 169 ALA B O 1
ATOM 3211 N N . MET B 1 170 ? -6.906 -17.844 -23.109 1 95.06 170 MET B N 1
ATOM 3212 C CA . MET B 1 170 ? -5.867 -18.719 -23.656 1 95.06 170 MET B CA 1
ATOM 3213 C C . MET B 1 170 ? -5.129 -18.047 -24.797 1 95.06 170 MET B C 1
ATOM 3215 O O . MET B 1 170 ? -3.904 -18.141 -24.891 1 95.06 170 MET B O 1
ATOM 3219 N N . LYS B 1 171 ? -5.891 -17.391 -25.625 1 94.94 171 LYS B N 1
ATOM 3220 C CA . LYS B 1 171 ? -5.273 -16.656 -26.734 1 94.94 171 LYS B CA 1
ATOM 3221 C C . LYS B 1 171 ? -4.355 -15.555 -26.219 1 94.94 171 LYS B C 1
ATOM 3223 O O . LYS B 1 171 ? -3.242 -15.383 -26.719 1 94.94 171 LYS B O 1
ATOM 3228 N N . GLY B 1 172 ? -4.859 -14.844 -25.266 1 94.69 172 GLY B N 1
ATOM 3229 C CA . GLY B 1 172 ? -4.031 -13.82 -24.641 1 94.69 172 GLY B CA 1
ATOM 3230 C C . GLY B 1 172 ? -2.771 -14.383 -24 1 94.69 172 GLY B C 1
ATOM 3231 O O . GLY B 1 172 ? -1.699 -13.781 -24.109 1 94.69 172 GLY B O 1
ATOM 3232 N N . GLU B 1 173 ? -2.949 -15.516 -23.422 1 97 173 GLU B N 1
ATOM 3233 C CA . GLU B 1 173 ? -1.817 -16.156 -22.766 1 97 173 GLU B CA 1
ATOM 3234 C C . GLU B 1 173 ? -0.754 -16.578 -23.766 1 97 173 GLU B C 1
ATOM 3236 O O . GLU B 1 173 ? 0.444 -16.438 -23.516 1 97 173 GLU B O 1
ATOM 3241 N N . VAL B 1 174 ? -1.164 -17.109 -24.844 1 97.06 174 VAL B N 1
ATOM 3242 C CA . VAL B 1 174 ? -0.221 -17.516 -25.875 1 97.06 174 VAL B CA 1
ATOM 3243 C C . VAL B 1 174 ? 0.635 -16.328 -26.297 1 97.06 174 VAL B C 1
ATOM 3245 O O . VAL B 1 174 ? 1.857 -16.453 -26.406 1 97.06 174 VAL B O 1
ATOM 3248 N N . MET B 1 175 ? 0.02 -15.227 -26.469 1 96.44 175 MET B N 1
ATOM 3249 C CA . MET B 1 175 ? 0.721 -14.016 -26.891 1 96.44 175 MET B CA 1
ATOM 3250 C C . MET B 1 175 ? 1.661 -13.523 -25.797 1 96.44 175 MET B C 1
ATOM 3252 O O . MET B 1 175 ? 2.814 -13.188 -26.062 1 96.44 175 MET B O 1
ATOM 3256 N N . THR B 1 176 ? 1.203 -13.492 -24.625 1 97 176 THR B N 1
ATOM 3257 C CA . THR B 1 176 ? 1.997 -13.016 -23.5 1 97 176 THR B CA 1
ATOM 3258 C C . THR B 1 176 ? 3.197 -13.922 -23.25 1 97 176 THR B C 1
ATOM 3260 O O . THR B 1 176 ? 4.309 -13.445 -23.016 1 97 176 THR B O 1
ATOM 3263 N N . ARG B 1 177 ? 2.949 -15.203 -23.312 1 97.69 177 ARG B N 1
ATOM 3264 C CA . ARG B 1 177 ? 4.023 -16.172 -23.141 1 97.69 177 ARG B CA 1
ATOM 3265 C C . ARG B 1 177 ? 5.113 -15.992 -24.188 1 97.69 177 ARG B C 1
ATOM 3267 O O . ARG B 1 177 ? 6.305 -16.031 -23.859 1 97.69 177 ARG B O 1
ATOM 3274 N N . ALA B 1 178 ? 4.703 -15.766 -25.359 1 97.5 178 ALA B N 1
ATOM 3275 C CA . ALA B 1 178 ? 5.66 -15.547 -26.453 1 97.5 178 ALA B CA 1
ATOM 3276 C C . ALA B 1 178 ? 6.5 -14.297 -26.188 1 97.5 178 ALA B C 1
ATOM 3278 O O . ALA B 1 178 ? 7.703 -14.281 -26.469 1 97.5 178 ALA B O 1
ATOM 3279 N N . GLN B 1 179 ? 5.883 -13.32 -25.734 1 97.56 179 GLN B N 1
ATOM 3280 C CA . GLN B 1 179 ? 6.586 -12.07 -25.438 1 97.56 179 GLN B CA 1
ATOM 3281 C C . GLN B 1 179 ? 7.605 -12.273 -24.312 1 97.56 179 GLN B C 1
ATOM 3283 O O . GLN B 1 179 ? 8.734 -11.789 -24.406 1 97.56 179 GLN B O 1
ATOM 3288 N N . PHE B 1 180 ? 7.262 -13.039 -23.281 1 98.06 180 PHE B N 1
ATOM 3289 C CA . PHE B 1 180 ? 8.164 -13.266 -22.156 1 98.06 180 PHE B CA 1
ATOM 3290 C C . PHE B 1 180 ? 9.289 -14.211 -22.562 1 98.06 180 PHE B C 1
ATOM 3292 O O . PHE B 1 180 ? 10.375 -14.188 -21.953 1 98.06 180 PHE B O 1
ATOM 3299 N N . GLN B 1 181 ? 9 -15.078 -23.516 1 97.25 181 GLN B N 1
ATOM 3300 C CA . GLN B 1 181 ? 10.07 -15.93 -24.031 1 97.25 181 GLN B CA 1
ATOM 3301 C C . GLN B 1 181 ? 11.195 -15.094 -24.641 1 97.25 181 GLN B C 1
ATOM 3303 O O . GLN B 1 181 ? 12.375 -15.414 -24.469 1 97.25 181 GLN B O 1
ATOM 3308 N N . LEU B 1 182 ? 10.836 -13.992 -25.219 1 96.44 182 LEU B N 1
ATOM 3309 C CA . LEU B 1 182 ? 11.797 -13.109 -25.891 1 96.44 182 LEU B CA 1
ATOM 3310 C C . LEU B 1 182 ? 12.375 -12.102 -24.906 1 96.44 182 LEU B C 1
ATOM 3312 O O . LEU B 1 182 ? 13.492 -11.617 -25.094 1 96.44 182 LEU B O 1
ATOM 3316 N N . ASP B 1 183 ? 11.68 -11.758 -23.922 1 97.56 183 ASP B N 1
ATOM 3317 C CA . ASP B 1 183 ? 12.039 -10.766 -22.906 1 97.56 183 ASP B CA 1
ATOM 3318 C C . ASP B 1 183 ? 11.664 -11.242 -21.516 1 97.56 183 ASP B C 1
ATOM 3320 O O . ASP B 1 183 ? 10.727 -10.734 -20.906 1 97.56 183 ASP B O 1
ATOM 3324 N N . PRO B 1 184 ? 12.469 -12.148 -20.984 1 98.06 184 PRO B N 1
ATOM 3325 C CA . PRO B 1 184 ? 12.094 -12.836 -19.75 1 98.06 184 PRO B CA 1
ATOM 3326 C C . PRO B 1 184 ? 11.875 -11.883 -18.578 1 98.06 184 PRO B C 1
ATOM 3328 O O . PRO B 1 184 ? 11.203 -12.234 -17.609 1 98.06 184 PRO B O 1
ATOM 3331 N N . TYR B 1 185 ? 12.32 -10.703 -18.719 1 98.31 185 TYR B N 1
ATOM 3332 C CA . TYR B 1 185 ? 12.266 -9.781 -17.578 1 98.31 185 TYR B CA 1
ATOM 3333 C C . TYR B 1 185 ? 11.312 -8.625 -17.875 1 98.31 185 TYR B C 1
ATOM 3335 O O . TYR B 1 185 ? 11.188 -7.707 -17.062 1 98.31 185 TYR B O 1
ATOM 3343 N N . GLY B 1 186 ? 10.648 -8.664 -19.047 1 97.19 186 GLY B N 1
ATOM 3344 C CA . GLY B 1 186 ? 9.633 -7.691 -19.391 1 97.19 186 GLY B CA 1
ATOM 3345 C C . GLY B 1 186 ? 10.156 -6.273 -19.469 1 97.19 186 GLY B C 1
ATOM 3346 O O . GLY B 1 186 ? 9.469 -5.328 -19.078 1 97.19 186 GLY B O 1
ATOM 3347 N N . CYS B 1 187 ? 11.32 -6.043 -19.969 1 96.38 187 CYS B N 1
ATOM 3348 C CA . CYS B 1 187 ? 12.016 -4.758 -19.906 1 96.38 187 CYS B CA 1
ATOM 3349 C C . CYS B 1 187 ? 11.844 -3.979 -21.203 1 96.38 187 CYS B C 1
ATOM 3351 O O . CYS B 1 187 ? 12.25 -2.82 -21.281 1 96.38 187 CYS B O 1
ATOM 3353 N N . SER B 1 188 ? 11.219 -4.598 -22.203 1 94.06 188 SER B N 1
ATOM 3354 C CA . SER B 1 188 ? 11.172 -3.936 -23.5 1 94.06 188 SER B CA 1
ATOM 3355 C C . SER B 1 188 ? 9.844 -4.195 -24.203 1 94.06 188 SER B C 1
ATOM 3357 O O . SER B 1 188 ? 9.023 -4.988 -23.719 1 94.06 188 SER B O 1
ATOM 3359 N N . GLY B 1 189 ? 9.609 -3.395 -25.203 1 94.25 189 GLY B N 1
ATOM 3360 C CA . GLY B 1 189 ? 8.477 -3.631 -26.094 1 94.25 189 GLY B CA 1
ATOM 3361 C C . GLY B 1 189 ? 7.137 -3.52 -25.391 1 94.25 189 GLY B C 1
ATOM 3362 O O . GLY B 1 189 ? 6.91 -2.59 -24.609 1 94.25 189 GLY B O 1
ATOM 3363 N N . THR B 1 190 ? 6.289 -4.426 -25.797 1 95.44 190 THR B N 1
ATOM 3364 C CA . THR B 1 190 ? 4.902 -4.406 -25.328 1 95.44 190 THR B CA 1
ATOM 3365 C C . THR B 1 190 ? 4.82 -4.695 -23.844 1 95.44 190 THR B C 1
ATOM 3367 O O . THR B 1 190 ? 4.023 -4.082 -23.125 1 95.44 190 THR B O 1
ATOM 3370 N N . LEU B 1 191 ? 5.66 -5.566 -23.406 1 97.06 191 LEU B N 1
ATOM 3371 C CA . LEU B 1 191 ? 5.641 -5.926 -21.984 1 97.06 191 LEU B CA 1
ATOM 3372 C C . LEU B 1 191 ? 5.98 -4.723 -21.109 1 97.06 191 LEU B C 1
ATOM 3374 O O . LEU B 1 191 ? 5.312 -4.469 -20.109 1 97.06 191 LEU B O 1
ATOM 3378 N N . HIS B 1 192 ? 6.941 -3.988 -21.531 1 96.06 192 HIS B N 1
ATOM 3379 C CA . HIS B 1 192 ? 7.379 -2.816 -20.781 1 96.06 192 HIS B CA 1
ATOM 3380 C C . HIS B 1 192 ? 6.312 -1.725 -20.797 1 96.06 192 HIS B C 1
ATOM 3382 O O . HIS B 1 192 ? 6.039 -1.103 -19.766 1 96.06 192 HIS B O 1
ATOM 3388 N N . ARG B 1 193 ? 5.703 -1.486 -21.922 1 96.06 193 ARG B N 1
ATOM 3389 C CA . ARG B 1 193 ? 4.668 -0.464 -22.047 1 96.06 193 ARG B CA 1
ATOM 3390 C C . ARG B 1 193 ? 3.459 -0.792 -21.172 1 96.06 193 ARG B C 1
ATOM 3392 O O . ARG B 1 193 ? 2.889 0.095 -20.547 1 96.06 193 ARG B O 1
ATOM 3399 N N . LYS B 1 194 ? 3.127 -2.041 -21.141 1 95.06 194 LYS B N 1
ATOM 3400 C CA . LYS B 1 194 ? 2.01 -2.467 -20.312 1 95.06 194 LYS B CA 1
ATOM 3401 C C . LYS B 1 194 ? 2.314 -2.242 -18.828 1 95.06 194 LYS B C 1
ATOM 3403 O O . LYS B 1 194 ? 1.443 -1.812 -18.062 1 95.06 194 LYS B O 1
ATOM 3408 N N . LYS B 1 195 ? 3.506 -2.547 -18.5 1 94.81 195 LYS B N 1
ATOM 3409 C CA . LYS B 1 195 ? 3.947 -2.338 -17.125 1 94.81 195 LYS B CA 1
ATOM 3410 C C . LYS B 1 195 ? 3.809 -0.874 -16.719 1 94.81 195 LYS B C 1
ATOM 3412 O O . LYS B 1 195 ? 3.344 -0.571 -15.617 1 94.81 195 LYS B O 1
ATOM 3417 N N . LEU B 1 196 ? 4.168 0.022 -17.547 1 93.69 196 LEU B N 1
ATOM 3418 C CA . LEU B 1 196 ? 4.129 1.453 -17.266 1 93.69 196 LEU B CA 1
ATOM 3419 C C . LEU B 1 196 ? 2.693 1.937 -17.109 1 93.69 196 LEU B C 1
ATOM 3421 O O . LEU B 1 196 ? 2.414 2.811 -16.281 1 93.69 196 LEU B O 1
ATOM 3425 N N . LYS B 1 197 ? 1.788 1.318 -17.797 1 94.69 197 LYS B N 1
ATOM 3426 C CA . LYS B 1 197 ? 0.381 1.702 -17.75 1 94.69 197 LYS B CA 1
ATOM 3427 C C . LYS B 1 197 ? -0.275 1.204 -16.453 1 94.69 197 LYS B C 1
ATOM 3429 O O . LYS B 1 197 ? -1.325 1.709 -16.062 1 94.69 197 LYS B O 1
ATOM 3434 N N . ARG B 1 198 ? 0.385 0.227 -15.875 1 95.69 198 ARG B N 1
ATOM 3435 C CA . ARG B 1 198 ? -0.184 -0.392 -14.68 1 95.69 198 ARG B CA 1
ATOM 3436 C C . ARG B 1 198 ? 0.386 0.234 -13.414 1 95.69 198 ARG B C 1
ATOM 3438 O O . ARG B 1 198 ? 0.437 -0.411 -12.367 1 95.69 198 ARG B O 1
ATOM 3445 N N . ASP B 1 199 ? 0.836 1.415 -13.5 1 94.19 199 ASP B N 1
ATOM 3446 C CA . ASP B 1 199 ? 1.243 2.246 -12.367 1 94.19 199 ASP B CA 1
ATOM 3447 C C . ASP B 1 199 ? 0.682 3.66 -12.5 1 94.19 199 ASP B C 1
ATOM 3449 O O . ASP B 1 199 ? 1.438 4.633 -12.508 1 94.19 199 ASP B O 1
ATOM 3453 N N . PRO B 1 200 ? -0.641 3.736 -12.508 1 94.75 200 PRO B N 1
ATOM 3454 C CA . PRO B 1 200 ? -1.257 5.047 -12.727 1 94.75 200 PRO B CA 1
ATOM 3455 C C . PRO B 1 200 ? -0.958 6.039 -11.609 1 94.75 200 PRO B C 1
ATOM 3457 O O . PRO B 1 200 ? -1.186 7.238 -11.766 1 94.75 200 PRO B O 1
ATOM 3460 N N . PHE B 1 201 ? -0.401 5.613 -10.523 1 95 201 PHE B N 1
ATOM 3461 C CA . PHE B 1 201 ? -0.188 6.496 -9.383 1 95 201 PHE B CA 1
ATOM 3462 C C . PHE B 1 201 ? 1.296 6.789 -9.188 1 95 201 PHE B C 1
ATOM 3464 O O . PHE B 1 201 ? 1.693 7.387 -8.188 1 95 201 PHE B O 1
ATOM 3471 N N . HIS B 1 202 ? 2.145 6.32 -10.031 1 93.81 202 HIS B N 1
ATOM 3472 C CA . HIS B 1 202 ? 3.566 6.641 -10.062 1 93.81 202 HIS B CA 1
ATOM 3473 C C . HIS B 1 202 ? 4.242 6.285 -8.742 1 93.81 202 HIS B C 1
ATOM 3475 O O . HIS B 1 202 ? 4.949 7.109 -8.156 1 93.81 202 HIS B O 1
ATOM 3481 N N . ARG B 1 203 ? 3.996 5.07 -8.336 1 94.88 203 ARG B N 1
ATOM 3482 C CA . ARG B 1 203 ? 4.621 4.57 -7.113 1 94.88 203 ARG B CA 1
ATOM 3483 C C . ARG B 1 203 ? 6.086 4.219 -7.352 1 94.88 203 ARG B C 1
ATOM 3485 O O . ARG B 1 203 ? 6.406 3.473 -8.281 1 94.88 203 ARG B O 1
ATOM 3492 N N . ALA B 1 204 ? 6.941 4.797 -6.5 1 94.44 204 ALA B N 1
ATOM 3493 C CA . ALA B 1 204 ? 8.312 4.293 -6.52 1 94.44 204 ALA B CA 1
ATOM 3494 C C . ALA B 1 204 ? 8.375 2.861 -5.988 1 94.44 204 ALA B C 1
ATOM 3496 O O . ALA B 1 204 ? 7.773 2.549 -4.957 1 94.44 204 ALA B O 1
ATOM 3497 N N . ILE B 1 205 ? 9.031 2.002 -6.738 1 94.56 205 ILE B N 1
ATOM 3498 C CA . ILE B 1 205 ? 9.188 0.607 -6.34 1 94.56 205 ILE B CA 1
ATOM 3499 C C . ILE B 1 205 ? 10.219 0.504 -5.219 1 94.56 205 ILE B C 1
ATOM 3501 O O . ILE B 1 205 ? 11.352 0.963 -5.371 1 94.56 205 ILE B O 1
ATOM 3505 N N . PRO B 1 206 ? 9.836 -0.076 -4.105 1 96.06 206 PRO B N 1
ATOM 3506 C CA . PRO B 1 206 ? 10.758 -0.111 -2.969 1 96.06 206 PRO B CA 1
ATOM 3507 C C . PRO B 1 206 ? 11.875 -1.141 -3.145 1 96.06 206 PRO B C 1
ATOM 3509 O O . PRO B 1 206 ? 12.883 -1.093 -2.434 1 96.06 206 PRO B O 1
ATOM 3512 N N . TYR B 1 207 ? 11.727 -1.996 -4.02 1 96.25 207 TYR B N 1
ATOM 3513 C CA . TYR B 1 207 ? 12.695 -3.057 -4.254 1 96.25 207 TYR B CA 1
ATOM 3514 C C . TYR B 1 207 ? 13.875 -2.543 -5.074 1 96.25 207 TYR B C 1
ATOM 3516 O O . TYR B 1 207 ? 13.719 -1.626 -5.883 1 96.25 207 TYR B O 1
ATOM 3524 N N . PRO B 1 208 ? 15.086 -3.08 -4.781 1 96.81 208 PRO B N 1
ATOM 3525 C CA . PRO B 1 208 ? 15.445 -4.262 -3.992 1 96.81 208 PRO B CA 1
ATOM 3526 C C . PRO B 1 208 ? 15.898 -3.912 -2.576 1 96.81 208 PRO B C 1
ATOM 3528 O O . PRO B 1 208 ? 16.688 -4.648 -1.978 1 96.81 208 PRO B O 1
ATOM 3531 N N . ALA B 1 209 ? 15.469 -2.816 -1.971 1 94.69 209 ALA B N 1
ATOM 3532 C CA . ALA B 1 209 ? 15.969 -2.365 -0.672 1 94.69 209 ALA B CA 1
ATOM 3533 C C . ALA B 1 209 ? 15.805 -3.455 0.385 1 94.69 209 ALA B C 1
ATOM 3535 O O . ALA B 1 209 ? 16.672 -3.613 1.257 1 94.69 209 ALA B O 1
ATOM 3536 N N . GLY B 1 210 ? 14.82 -4.27 0.333 1 95.44 210 GLY B N 1
ATOM 3537 C CA . GLY B 1 210 ? 14.531 -5.297 1.319 1 95.44 210 GLY B CA 1
ATOM 3538 C C . GLY B 1 210 ? 15.188 -6.625 1.008 1 95.44 210 GLY B C 1
ATOM 3539 O O . GLY B 1 210 ? 15.086 -7.574 1.791 1 95.44 210 GLY B O 1
ATOM 3540 N N . CYS B 1 211 ? 15.805 -6.719 -0.128 1 97.69 211 CYS B N 1
ATOM 3541 C CA . CYS B 1 211 ? 16.5 -7.926 -0.567 1 97.69 211 CYS B CA 1
ATOM 3542 C C . CYS B 1 211 ? 17.75 -7.586 -1.349 1 97.69 211 CYS B C 1
ATOM 3544 O O . CYS B 1 211 ? 17.875 -7.934 -2.525 1 97.69 211 CYS B O 1
ATOM 3546 N N . PRO B 1 212 ? 18.766 -7.043 -0.668 1 96.5 212 PRO B N 1
ATOM 3547 C CA . PRO B 1 212 ? 19.938 -6.516 -1.351 1 96.5 212 PRO B CA 1
ATOM 3548 C C . PRO B 1 212 ? 20.703 -7.586 -2.135 1 96.5 212 PRO B C 1
ATOM 3550 O O . PRO B 1 212 ? 21.359 -7.277 -3.129 1 96.5 212 PRO B O 1
ATOM 3553 N N . GLU B 1 213 ? 20.594 -8.898 -1.756 1 97.69 213 GLU B N 1
ATOM 3554 C CA . GLU B 1 213 ? 21.281 -9.992 -2.453 1 97.69 213 GLU B CA 1
ATOM 3555 C C . GLU B 1 213 ? 20.734 -10.156 -3.873 1 97.69 213 GLU B C 1
ATOM 3557 O O . GLU B 1 213 ? 21.375 -10.789 -4.711 1 97.69 213 GLU B O 1
ATOM 3562 N N . LEU B 1 214 ? 19.594 -9.547 -4.145 1 98.12 214 LEU B N 1
ATOM 3563 C CA . LEU B 1 214 ? 18.969 -9.688 -5.453 1 98.12 214 LEU B CA 1
ATOM 3564 C C . LEU B 1 214 ? 19.109 -8.406 -6.27 1 98.12 214 LEU B C 1
ATOM 3566 O O . LEU B 1 214 ? 18.469 -8.258 -7.312 1 98.12 214 LEU B O 1
ATOM 3570 N N . LYS B 1 215 ? 19.906 -7.496 -5.828 1 97.69 215 LYS B N 1
ATOM 3571 C CA . LYS B 1 215 ? 20.016 -6.18 -6.449 1 97.69 215 LYS B CA 1
ATOM 3572 C C . LYS B 1 215 ? 20.344 -6.305 -7.934 1 97.69 215 LYS B C 1
ATOM 3574 O O . LYS B 1 215 ? 19.75 -5.625 -8.773 1 97.69 215 LYS B O 1
ATOM 3579 N N . ASP B 1 216 ? 21.25 -7.164 -8.289 1 97.62 216 ASP B N 1
ATOM 3580 C CA . ASP B 1 216 ? 21.672 -7.305 -9.672 1 97.62 216 ASP B CA 1
ATOM 3581 C C . ASP B 1 216 ? 20.578 -7.949 -10.523 1 97.62 216 ASP B C 1
ATOM 3583 O O . ASP B 1 216 ? 20.406 -7.605 -11.695 1 97.62 216 ASP B O 1
ATOM 3587 N N . LEU B 1 217 ? 19.891 -8.883 -9.969 1 98.06 217 LEU B N 1
ATOM 3588 C CA . LEU B 1 217 ? 18.766 -9.484 -10.688 1 98.06 217 LEU B CA 1
ATOM 3589 C C . LEU B 1 217 ? 17.688 -8.445 -10.977 1 98.06 217 LEU B C 1
ATOM 3591 O O . LEU B 1 217 ? 17.141 -8.406 -12.078 1 98.06 217 LEU B O 1
ATOM 3595 N N . PHE B 1 218 ? 17.375 -7.57 -10.023 1 97.75 218 PHE B N 1
ATOM 3596 C CA . PHE B 1 218 ? 16.344 -6.551 -10.164 1 97.75 218 PHE B CA 1
ATOM 3597 C C . PHE B 1 218 ? 16.719 -5.551 -11.25 1 97.75 218 PHE B C 1
ATOM 3599 O O . PHE B 1 218 ? 15.844 -4.953 -11.875 1 97.75 218 PHE B O 1
ATOM 3606 N N . SER B 1 219 ? 18.016 -5.426 -11.492 1 96.25 219 SER B N 1
ATOM 3607 C CA . SER B 1 219 ? 18.469 -4.457 -12.484 1 96.25 219 SER B CA 1
ATOM 3608 C C . SER B 1 219 ? 18.75 -5.125 -13.82 1 96.25 219 SER B C 1
ATOM 3610 O O . SER B 1 219 ? 19.125 -4.457 -14.789 1 96.25 219 SER B O 1
ATOM 3612 N N . TYR B 1 220 ? 18.594 -6.414 -13.891 1 97.56 220 TYR B N 1
ATOM 3613 C CA . TYR B 1 220 ? 18.953 -7.164 -15.086 1 97.56 220 TYR B CA 1
ATOM 3614 C C . TYR B 1 220 ? 17.844 -7.086 -16.125 1 97.56 220 TYR B C 1
ATOM 3616 O O . TYR B 1 220 ? 16.672 -7.305 -15.812 1 97.56 220 TYR B O 1
ATOM 3624 N N . CYS B 1 221 ? 18.266 -6.621 -17.281 1 96 221 CYS B N 1
ATOM 3625 C CA . CYS B 1 221 ? 17.375 -6.613 -18.438 1 96 221 CYS B CA 1
ATOM 3626 C C . CYS B 1 221 ? 18.062 -7.223 -19.656 1 96 221 CYS B C 1
ATOM 3628 O O . CYS B 1 221 ? 19.125 -6.754 -20.078 1 96 221 CYS B O 1
ATOM 3630 N N . GLY B 1 222 ? 17.688 -8.375 -20.094 1 92.12 222 GLY B N 1
ATOM 3631 C CA . GLY B 1 222 ? 18.266 -9.039 -21.234 1 92.12 222 GLY B CA 1
ATOM 3632 C C . GLY B 1 222 ? 17.422 -10.188 -21.75 1 92.12 222 GLY B C 1
ATOM 3633 O O . GLY B 1 222 ? 16.469 -10.617 -21.094 1 92.12 222 GLY B O 1
ATOM 3634 N N . THR B 1 223 ? 17.781 -10.578 -22.922 1 94.5 223 THR B N 1
ATOM 3635 C CA . THR B 1 223 ? 17.062 -11.703 -23.531 1 94.5 223 THR B CA 1
ATOM 3636 C C . THR B 1 223 ? 17.562 -13.023 -22.969 1 94.5 223 THR B C 1
ATOM 3638 O O . THR B 1 223 ? 16.828 -14.016 -22.953 1 94.5 223 THR B O 1
ATOM 3641 N N . ALA B 1 224 ? 18.781 -12.984 -22.453 1 96.25 224 ALA B N 1
ATOM 3642 C CA . ALA B 1 224 ? 19.328 -14.172 -21.797 1 96.25 224 ALA B CA 1
ATOM 3643 C C . ALA B 1 224 ? 18.984 -14.203 -20.312 1 96.25 224 ALA B C 1
ATOM 3645 O O . ALA B 1 224 ? 18.734 -13.164 -19.719 1 96.25 224 ALA B O 1
ATOM 3646 N N . LEU B 1 225 ? 19 -15.352 -19.828 1 97.19 225 LEU B N 1
ATOM 3647 C CA . LEU B 1 225 ? 18.734 -15.516 -18.391 1 97.19 225 LEU B CA 1
ATOM 3648 C C . LEU B 1 225 ? 19.891 -14.992 -17.562 1 97.19 225 LEU B C 1
ATOM 3650 O O . LEU B 1 225 ? 21.047 -15.141 -17.938 1 97.19 225 LEU B O 1
ATOM 3654 N N . TYR B 1 226 ? 19.531 -14.391 -16.5 1 97.31 226 TYR B N 1
ATOM 3655 C CA . TYR B 1 226 ? 20.5 -13.883 -15.539 1 97.31 226 TYR B CA 1
ATOM 3656 C C . TYR B 1 226 ? 21.406 -15.008 -15.031 1 97.31 226 TYR B C 1
ATOM 3658 O O . TYR B 1 226 ? 20.922 -16.047 -14.602 1 97.31 226 TYR B O 1
ATOM 3666 N N . ARG B 1 227 ? 22.781 -14.805 -14.992 1 94.56 227 ARG B N 1
ATOM 3667 C CA . ARG B 1 227 ? 23.719 -15.852 -14.633 1 94.56 227 ARG B CA 1
ATOM 3668 C C . ARG B 1 227 ? 24.469 -15.5 -13.352 1 94.56 227 ARG B C 1
ATOM 3670 O O . ARG B 1 227 ? 25.375 -16.234 -12.93 1 94.56 227 ARG B O 1
ATOM 3677 N N . GLY B 1 228 ? 24.047 -14.391 -12.773 1 94.94 228 GLY B N 1
ATOM 3678 C CA . GLY B 1 228 ? 24.719 -14 -11.547 1 94.94 228 GLY B CA 1
ATOM 3679 C C . GLY B 1 228 ? 24.344 -14.875 -10.359 1 94.94 228 GLY B C 1
ATOM 3680 O O . GLY B 1 228 ? 23.469 -15.742 -10.477 1 94.94 228 GLY B O 1
ATOM 3681 N N . SER B 1 229 ? 25.016 -14.695 -9.297 1 95.19 229 SER B N 1
ATOM 3682 C CA . SER B 1 229 ? 24.797 -15.469 -8.078 1 95.19 229 SER B CA 1
ATOM 3683 C C . SER B 1 229 ? 23.453 -15.125 -7.441 1 95.19 229 SER B C 1
ATOM 3685 O O . SER B 1 229 ? 23.094 -13.953 -7.328 1 95.19 229 SER B O 1
ATOM 3687 N N . LEU B 1 230 ? 22.719 -16.172 -7.109 1 97.06 230 LEU B N 1
ATOM 3688 C CA . LEU B 1 230 ? 21.438 -16.016 -6.426 1 97.06 230 LEU B CA 1
ATOM 3689 C C . LEU B 1 230 ? 21.422 -16.812 -5.129 1 97.06 230 LEU B C 1
ATOM 3691 O O . LEU B 1 230 ? 22.125 -17.828 -5.004 1 97.06 230 LEU B O 1
ATOM 3695 N N . PRO B 1 231 ? 20.656 -16.359 -4.215 1 96.81 231 PRO B N 1
ATOM 3696 C CA . PRO B 1 231 ? 20.672 -16.969 -2.883 1 96.81 231 PRO B CA 1
ATOM 3697 C C . PRO B 1 231 ? 20.25 -18.438 -2.902 1 96.81 231 PRO B C 1
ATOM 3699 O O . PRO B 1 231 ? 20.562 -19.188 -1.976 1 96.81 231 PRO B O 1
ATOM 3702 N N . TRP B 1 232 ? 19.547 -18.875 -3.824 1 95.19 232 TRP B N 1
ATOM 3703 C CA . TRP B 1 232 ? 19.094 -20.266 -3.891 1 95.19 232 TRP B CA 1
ATOM 3704 C C . TRP B 1 232 ? 19.859 -21.047 -4.949 1 95.19 232 TRP B C 1
ATOM 3706 O O . TRP B 1 232 ? 19.469 -22.156 -5.324 1 95.19 232 TRP B O 1
ATOM 3716 N N . GLY B 1 233 ? 20.797 -20.375 -5.617 1 79 233 GLY B N 1
ATOM 3717 C CA . GLY B 1 233 ? 21.609 -21.016 -6.641 1 79 233 GLY B CA 1
ATOM 3718 C C . GLY B 1 233 ? 22.578 -22.031 -6.082 1 79 233 GLY B C 1
ATOM 3719 O O . GLY B 1 233 ? 22.938 -21.984 -4.902 1 79 233 GLY B O 1
ATOM 3720 N N . GLN B 1 234 ? 22.609 -23.25 -6.645 1 54.94 234 GLN B N 1
ATOM 3721 C CA . GLN B 1 234 ? 23.609 -24.281 -6.387 1 54.94 234 GLN B CA 1
ATOM 3722 C C . GLN B 1 234 ? 25 -23.812 -6.781 1 54.94 234 GLN B C 1
ATOM 3724 O O . GLN B 1 234 ? 25.156 -22.969 -7.668 1 54.94 234 GLN B O 1
#

pLDDT: mean 96.32, std 3.94, range [54.28, 98.94]

Organism: Iris pallida (NCBI:txid29817)

Radius of gyration: 22.39 Å; Cα contacts (8 Å, |Δi|>4): 877; chains: 2; bounding box: 46×61×55 Å

Foldseek 3Di:
DEEFDWAQQAPVPDPQQDPVRTDDDPLQPDRRSSVVLLVLLLVLLVVCLVPLPDAAEQEFAQQDVVSPRTTRRVRSLVVCVSCCVVVCVVRHNVRYYYHHQDLDDLCRVVSVQLVVCLVPVDGDQAEEYGEAPLCCCCVQPQSCVLQPHDNVRYHYDHDHGPPVNRVVVNVVNVVVSVVCLQKVNQCDDPSVVSSVSRCPPPDDDPPPVSPVQCVVSNVDTDRDHDPDDDPNHD/DEEFDWAQQAPVPDPQQDPVRTDDDPLQPDRRSSVVLLVLLLVLLVVCLVPLPDAAEQEFAQQDVVSPRTTRRVRSLVVCVSCCVVVCVVRHNVRYYYHHQDLDDLCRVVSVQLVVCLVPVDGDQAEEYGEAPLCCCCVQPQSCVLQPHDNVRYHYDHDHGPPVNRVVVNVVNVVVSVVCLQKSNQCDDPSNVSSVSRCPPPDDDPPPVSPVQCVCSNVDTDRDRDPDDDPNHD